Protein AF-0000000084363189 (afdb_homodimer)

Solvent-accessible surface area (backbone atoms only — not comparable to full-atom values): 23551 Å² total; per-residue (Å²): 134,87,67,75,62,70,76,70,76,55,68,51,71,66,58,47,52,49,40,43,49,50,62,70,29,58,80,49,35,77,41,37,69,62,56,48,11,62,57,60,68,48,52,56,70,56,41,52,50,50,52,52,49,34,37,73,73,49,25,36,45,78,43,84,40,79,89,82,25,32,38,38,37,60,31,72,59,23,51,52,49,42,53,50,46,45,22,48,44,44,52,36,54,44,42,55,57,52,50,51,33,51,43,42,34,53,50,49,53,53,38,53,74,69,64,60,68,32,32,27,38,34,28,86,38,72,52,32,53,44,41,50,54,27,27,57,77,67,71,43,61,64,66,30,36,37,29,74,79,48,88,53,60,60,52,96,86,27,42,38,37,34,52,69,76,48,45,70,73,64,62,53,61,31,38,35,60,23,29,54,74,46,41,52,62,51,47,53,52,44,27,74,72,61,34,66,93,28,46,43,75,50,76,92,60,70,55,78,81,70,73,82,70,66,80,124,137,86,68,73,59,68,75,70,78,55,68,51,71,67,58,47,52,48,41,42,47,50,61,71,27,58,79,51,37,75,40,39,67,62,54,48,11,61,59,62,70,47,53,55,70,56,41,52,50,50,51,53,50,34,36,74,74,50,26,36,46,76,40,86,42,80,88,81,25,35,39,38,37,61,30,73,59,22,51,52,49,40,52,52,48,44,22,48,44,44,53,36,53,44,42,54,56,54,50,51,32,52,45,43,34,53,49,49,53,52,39,53,72,70,63,59,68,32,32,27,36,33,26,85,39,72,53,33,54,44,43,49,54,28,28,56,76,67,71,46,60,62,65,29,35,36,28,72,79,48,87,53,60,61,54,96,87,26,42,38,36,35,53,68,76,47,45,70,73,65,62,52,61,32,37,34,61,22,30,55,76,45,40,52,61,50,47,54,53,44,27,73,71,63,34,66,93,29,46,45,75,50,76,91,62,70,56,78,81,71,71,83,70,66,80,124

Structure (mmCIF, N/CA/C/O backbone):
data_AF-0000000084363189-model_v1
#
loop_
_entity.id
_entity.type
_entity.pdbx_description
1 polymer 'MarR family transcriptional regulator'
#
loop_
_atom_site.group_PDB
_atom_site.id
_atom_site.type_symbol
_atom_site.label_atom_id
_atom_site.label_alt_id
_atom_site.label_comp_id
_atom_site.label_asym_id
_atom_site.label_entity_id
_atom_site.label_seq_id
_atom_site.pdbx_PDB_ins_code
_atom_site.Cartn_x
_atom_site.Cartn_y
_atom_site.Cartn_z
_atom_site.occupancy
_atom_site.B_iso_or_equiv
_atom_site.auth_seq_id
_atom_site.auth_comp_id
_atom_site.auth_asym_id
_atom_site.auth_atom_id
_atom_site.pdbx_PDB_model_num
ATOM 1 N N . MET A 1 1 ? 7.344 13.586 18.562 1 26.05 1 MET A N 1
ATOM 2 C CA . MET A 1 1 ? 7.996 14.391 17.547 1 26.05 1 MET A CA 1
ATOM 3 C C . MET A 1 1 ? 8.523 13.508 16.406 1 26.05 1 MET A C 1
ATOM 5 O O . MET A 1 1 ? 9.289 13.969 15.562 1 26.05 1 MET A O 1
ATOM 9 N N . SER A 1 2 ? 8.469 12.156 16.656 1 33.53 2 SER A N 1
ATOM 10 C CA . SER A 1 2 ? 9.016 10.977 16 1 33.53 2 SER A CA 1
ATOM 11 C C . SER A 1 2 ? 8.461 10.805 14.594 1 33.53 2 SER A C 1
ATOM 13 O O . SER A 1 2 ? 8.32 9.68 14.109 1 33.53 2 SER A O 1
ATOM 15 N N . ASN A 1 3 ? 7.926 11.914 14.055 1 36.06 3 ASN A N 1
ATOM 16 C CA . ASN A 1 3 ? 6.875 11.922 13.039 1 36.06 3 ASN A CA 1
ATOM 17 C C . ASN A 1 3 ? 7.359 11.312 11.727 1 36.06 3 ASN A C 1
ATOM 19 O O . ASN A 1 3 ? 6.629 10.562 11.078 1 36.06 3 ASN A O 1
ATOM 23 N N . SER A 1 4 ? 8.352 12.078 11.008 1 41.44 4 SER A N 1
ATOM 24 C CA . SER A 1 4 ? 8.391 12.008 9.555 1 41.44 4 SER A CA 1
ATOM 25 C C . SER A 1 4 ? 8.914 10.656 9.086 1 41.44 4 SER A C 1
ATOM 27 O O . SER A 1 4 ? 9.367 10.523 7.941 1 41.44 4 SER A O 1
ATOM 29 N N . ARG A 1 5 ? 9.398 9.828 9.891 1 39.72 5 ARG A N 1
ATOM 30 C CA . ARG A 1 5 ? 10.328 8.781 9.484 1 39.72 5 ARG A CA 1
ATOM 31 C C . ARG A 1 5 ? 9.727 7.906 8.391 1 39.72 5 ARG A C 1
ATOM 33 O O . ARG A 1 5 ? 10.391 7.008 7.871 1 39.72 5 ARG A O 1
ATOM 40 N N . ASP A 1 6 ? 8.477 7.789 8.461 1 45.88 6 ASP A N 1
ATOM 41 C CA . ASP A 1 6 ? 8.102 6.504 7.879 1 45.88 6 ASP A CA 1
ATOM 42 C C . ASP A 1 6 ? 8.289 6.516 6.363 1 45.88 6 ASP A C 1
ATOM 44 O O . ASP A 1 6 ? 7.379 6.152 5.613 1 45.88 6 ASP A O 1
ATOM 48 N N . ILE A 1 7 ? 9.031 7.281 5.648 1 51.41 7 ILE A N 1
ATOM 49 C CA . ILE A 1 7 ? 8.797 7.016 4.23 1 51.41 7 ILE A CA 1
ATOM 50 C C . ILE A 1 7 ? 9.32 5.625 3.877 1 51.41 7 ILE A C 1
ATOM 52 O O . ILE A 1 7 ? 10.516 5.352 3.992 1 51.41 7 ILE A O 1
ATOM 56 N N . HIS A 1 8 ? 8.656 4.359 3.949 1 50.91 8 HIS A N 1
ATOM 57 C CA . HIS A 1 8 ? 8.875 2.918 4 1 50.91 8 HIS A CA 1
ATOM 58 C C . HIS A 1 8 ? 10.008 2.5 3.064 1 50.91 8 HIS A C 1
ATOM 60 O O . HIS A 1 8 ? 10.211 3.117 2.016 1 50.91 8 HIS A O 1
ATOM 66 N N . GLU A 1 9 ? 10.977 1.896 3.756 1 56.25 9 GLU A N 1
ATOM 67 C CA . GLU A 1 9 ? 12.117 1.269 3.092 1 56.25 9 GLU A CA 1
ATOM 68 C C . GLU A 1 9 ? 11.664 0.348 1.964 1 56.25 9 GLU A C 1
ATOM 70 O O . GLU A 1 9 ? 10.953 -0.634 2.205 1 56.25 9 GLU A O 1
ATOM 75 N N . ASN A 1 10 ? 11.461 0.857 0.814 1 62.84 10 ASN A N 1
ATOM 76 C CA . ASN A 1 10 ? 11.102 0.213 -0.445 1 62.84 10 ASN A CA 1
ATOM 77 C C . ASN A 1 10 ? 12.25 -0.624 -0.996 1 62.84 10 ASN A C 1
ATOM 79 O O . ASN A 1 10 ? 13.406 -0.402 -0.642 1 62.84 10 ASN A O 1
ATOM 83 N N . LEU A 1 11 ? 11.945 -1.831 -1.313 1 73.06 11 LEU A N 1
ATOM 84 C CA . LEU A 1 11 ? 12.93 -2.543 -2.121 1 73.06 11 LEU A CA 1
ATOM 85 C C . LEU A 1 11 ? 13.781 -1.568 -2.93 1 73.06 11 LEU A C 1
ATOM 87 O O . LEU A 1 11 ? 13.242 -0.664 -3.576 1 73.06 11 LEU A O 1
ATOM 91 N N . ASN A 1 12 ? 15.078 -1.654 -2.627 1 76.88 12 ASN A N 1
ATOM 92 C CA . ASN A 1 12 ? 15.922 -0.77 -3.428 1 76.88 12 ASN A CA 1
ATOM 93 C C . ASN A 1 12 ? 15.766 -1.051 -4.922 1 76.88 12 ASN A C 1
ATOM 95 O O . ASN A 1 12 ? 15.188 -2.064 -5.309 1 76.88 12 ASN A O 1
ATOM 99 N N . LEU A 1 13 ? 16.203 -0.211 -5.73 1 75.56 13 LEU A N 1
ATOM 100 C CA . LEU A 1 13 ? 15.992 -0.25 -7.176 1 75.56 13 LEU A CA 1
ATOM 101 C C . LEU A 1 13 ? 16.594 -1.515 -7.777 1 75.56 13 LEU A C 1
ATOM 103 O O . LEU A 1 13 ? 15.977 -2.156 -8.633 1 75.56 13 LEU A O 1
ATOM 107 N N . ALA A 1 14 ? 17.734 -1.863 -7.27 1 79.38 14 ALA A N 1
ATOM 108 C CA . ALA A 1 14 ? 18.438 -3.031 -7.809 1 79.38 14 ALA A CA 1
ATOM 109 C C . ALA A 1 14 ? 17.688 -4.316 -7.473 1 79.38 14 ALA A C 1
ATOM 111 O O . ALA A 1 14 ? 17.547 -5.207 -8.312 1 79.38 14 ALA A O 1
ATOM 112 N N . ASP A 1 15 ? 17.203 -4.418 -6.277 1 87.06 15 ASP A N 1
ATOM 113 C CA . ASP A 1 15 ? 16.469 -5.598 -5.84 1 87.06 15 ASP A CA 1
ATOM 114 C C . ASP A 1 15 ? 15.141 -5.719 -6.582 1 87.06 15 ASP A C 1
ATOM 116 O O . ASP A 1 15 ? 14.719 -6.824 -6.93 1 87.06 15 ASP A O 1
ATOM 120 N N . ARG A 1 16 ? 14.539 -4.59 -6.855 1 87.12 16 ARG A N 1
ATOM 121 C CA . ARG A 1 16 ? 13.281 -4.594 -7.602 1 87.12 16 ARG A CA 1
ATOM 122 C C . ARG A 1 16 ? 13.5 -5.062 -9.039 1 87.12 16 ARG A C 1
ATOM 124 O O . ARG A 1 16 ? 12.719 -5.852 -9.562 1 87.12 16 ARG A O 1
ATOM 131 N N . ALA A 1 17 ? 14.539 -4.586 -9.602 1 85.88 17 ALA A N 1
ATOM 132 C CA . ALA A 1 17 ? 14.867 -4.988 -10.961 1 85.88 17 ALA A CA 1
ATOM 133 C C . ALA A 1 17 ? 15.219 -6.473 -11.031 1 85.88 17 ALA A C 1
ATOM 135 O O . ALA A 1 17 ? 14.836 -7.168 -11.969 1 85.88 17 ALA A O 1
ATOM 136 N N . THR A 1 18 ? 15.922 -6.91 -10.062 1 90 18 THR A N 1
ATOM 137 C CA . THR A 1 18 ? 16.281 -8.32 -9.984 1 90 18 THR A CA 1
ATOM 138 C C . THR A 1 18 ? 15.039 -9.188 -9.859 1 90 18 THR A C 1
ATOM 140 O O . THR A 1 18 ? 14.922 -10.227 -10.516 1 90 18 THR A O 1
ATOM 143 N N . LEU A 1 19 ? 14.164 -8.727 -9.039 1 91.12 19 LEU A N 1
ATOM 144 C CA . LEU A 1 19 ? 12.914 -9.461 -8.875 1 91.12 19 LEU A CA 1
ATOM 145 C C . LEU A 1 19 ? 12.156 -9.547 -10.203 1 91.12 19 LEU A C 1
ATOM 147 O O . LEU A 1 19 ? 11.711 -10.625 -10.594 1 91.12 19 LEU A O 1
ATOM 151 N N . LYS A 1 20 ? 12.078 -8.414 -10.867 1 89.44 20 LYS A N 1
ATOM 152 C CA . LYS A 1 20 ? 11.391 -8.383 -12.148 1 89.44 20 LYS A CA 1
ATOM 153 C C . LYS A 1 20 ? 12.055 -9.328 -13.148 1 89.44 20 LYS A C 1
ATOM 155 O O . LYS A 1 20 ? 11.367 -10.023 -13.906 1 89.44 20 LYS A O 1
ATOM 160 N N . LEU A 1 21 ? 13.297 -9.375 -13.117 1 90.44 21 LEU A N 1
ATOM 161 C CA . LEU A 1 21 ? 14.062 -10.242 -14.008 1 90.44 21 LEU A CA 1
ATOM 162 C C . LEU A 1 21 ? 13.758 -11.711 -13.711 1 90.44 21 LEU A C 1
ATOM 164 O O . LEU A 1 21 ? 13.445 -12.484 -14.625 1 90.44 21 LEU A O 1
ATOM 168 N N . LEU A 1 22 ? 13.836 -12.062 -12.477 1 92.25 22 LEU A N 1
ATOM 169 C CA . LEU A 1 22 ? 13.633 -13.453 -12.078 1 92.25 22 LEU A CA 1
ATOM 170 C C . LEU A 1 22 ? 12.203 -13.898 -12.367 1 92.25 22 LEU A C 1
ATOM 172 O O . LEU A 1 22 ? 11.977 -15.039 -12.781 1 92.25 22 LEU A O 1
ATOM 176 N N . VAL A 1 23 ? 11.305 -13.008 -12.203 1 89.19 23 VAL A N 1
ATOM 177 C CA . VAL A 1 23 ? 9.898 -13.305 -12.477 1 89.19 23 VAL A CA 1
ATOM 178 C C . VAL A 1 23 ? 9.703 -13.5 -13.984 1 89.19 23 VAL A C 1
ATOM 180 O O . VAL A 1 23 ? 9.016 -14.438 -14.406 1 89.19 23 VAL A O 1
ATOM 183 N N . ALA A 1 24 ? 10.297 -12.648 -14.727 1 86.75 24 ALA A N 1
ATOM 184 C CA . ALA A 1 24 ? 10.148 -12.703 -16.188 1 86.75 24 ALA A CA 1
ATOM 185 C C . ALA A 1 24 ? 10.734 -13.992 -16.75 1 86.75 24 ALA A C 1
ATOM 187 O O . ALA A 1 24 ? 10.25 -14.523 -17.75 1 86.75 24 ALA A O 1
ATOM 188 N N . LEU A 1 25 ? 11.711 -14.562 -16.031 1 88.19 25 LEU A N 1
ATOM 189 C CA . LEU A 1 25 ? 12.469 -15.672 -16.609 1 88.19 25 LEU A CA 1
ATOM 190 C C . LEU A 1 25 ? 12.094 -16.984 -15.938 1 88.19 25 LEU A C 1
ATOM 192 O O . LEU A 1 25 ? 12.68 -18.031 -16.219 1 88.19 25 LEU A O 1
ATOM 196 N N . GLU A 1 26 ? 11.188 -17 -14.977 1 80.06 26 GLU A N 1
ATOM 197 C CA . GLU A 1 26 ? 10.883 -18.156 -14.148 1 80.06 26 GLU A CA 1
ATOM 198 C C . GLU A 1 26 ? 10.438 -19.344 -15.008 1 80.06 26 GLU A C 1
ATOM 200 O O . GLU A 1 26 ? 10.719 -20.5 -14.672 1 80.06 26 GLU A O 1
ATOM 205 N N . ASN A 1 27 ? 9.711 -19.172 -16.031 1 72.81 27 ASN A N 1
ATOM 206 C CA . ASN A 1 27 ? 9.242 -20.297 -16.828 1 72.81 27 ASN A CA 1
ATOM 207 C C . ASN A 1 27 ? 10.148 -20.562 -18.016 1 72.81 27 ASN A C 1
ATOM 209 O O . ASN A 1 27 ? 9.719 -21.156 -19.016 1 72.81 27 ASN A O 1
ATOM 213 N N . GLY A 1 28 ? 11.305 -20.312 -17.797 1 68 28 GLY A N 1
ATOM 214 C CA . GLY A 1 28 ? 12.211 -20.578 -18.906 1 68 28 GLY A CA 1
ATOM 215 C C . GLY A 1 28 ? 11.828 -19.844 -20.172 1 68 28 GLY A C 1
ATOM 216 O O . GLY A 1 28 ? 10.648 -19.766 -20.516 1 68 28 GLY A O 1
ATOM 217 N N . GLN A 1 29 ? 12.398 -18.781 -20.375 1 71.06 29 GLN A N 1
ATOM 218 C CA . GLN A 1 29 ? 12.023 -18.047 -21.578 1 71.06 29 GLN A CA 1
ATOM 219 C C . GLN A 1 29 ? 13.227 -17.828 -22.5 1 71.06 29 GLN A C 1
ATOM 221 O O . GLN A 1 29 ? 14.352 -17.656 -22.016 1 71.06 29 GLN A O 1
ATOM 226 N N . GLN A 1 30 ? 12.875 -18.266 -23.656 1 71.88 30 GLN A N 1
ATOM 227 C CA . GLN A 1 30 ? 13.828 -17.828 -24.688 1 71.88 30 GLN A CA 1
ATOM 228 C C . GLN A 1 30 ? 13.523 -16.406 -25.156 1 71.88 30 GLN A C 1
ATOM 230 O O . GLN A 1 30 ? 12.367 -16.078 -25.422 1 71.88 30 GLN A O 1
ATOM 235 N N . ALA A 1 31 ? 14.406 -15.656 -24.922 1 74.62 31 ALA A N 1
ATOM 236 C CA . ALA A 1 31 ? 14.148 -14.281 -25.344 1 74.62 31 ALA A CA 1
ATOM 237 C C . ALA A 1 31 ? 15.445 -13.594 -25.781 1 74.62 31 ALA A C 1
ATOM 239 O O . ALA A 1 31 ? 16.531 -14 -25.359 1 74.62 31 ALA A O 1
ATOM 240 N N . SER A 1 32 ? 15.281 -12.734 -26.781 1 78.88 32 SER A N 1
ATOM 241 C CA . SER A 1 32 ? 16.375 -11.805 -27.016 1 78.88 32 SER A CA 1
ATOM 242 C C . SER A 1 32 ? 16.562 -10.859 -25.828 1 78.88 32 SER A C 1
ATOM 244 O O . SER A 1 32 ? 15.625 -10.648 -25.047 1 78.88 32 SER A O 1
ATOM 246 N N . GLN A 1 33 ? 17.781 -10.422 -25.594 1 80.38 33 GLN A N 1
ATOM 247 C CA . GLN A 1 33 ? 18.031 -9.477 -24.5 1 80.38 33 GLN A CA 1
ATOM 248 C C . GLN A 1 33 ? 17.188 -8.219 -24.672 1 80.38 33 GLN A C 1
ATOM 250 O O . GLN A 1 33 ? 16.75 -7.625 -23.688 1 80.38 33 GLN A O 1
ATOM 255 N N . ARG A 1 34 ? 16.875 -7.891 -25.922 1 81.88 34 ARG A N 1
ATOM 256 C CA . ARG A 1 34 ? 16.031 -6.734 -26.172 1 81.88 34 ARG A CA 1
ATOM 257 C C . ARG A 1 34 ? 14.594 -7.012 -25.75 1 81.88 34 ARG A C 1
ATOM 259 O O . ARG A 1 34 ? 13.938 -6.152 -25.141 1 81.88 34 ARG A O 1
ATOM 266 N N . GLY A 1 35 ? 14.164 -8.164 -26.047 1 82.94 35 GLY A N 1
ATOM 267 C CA . GLY A 1 35 ? 12.844 -8.57 -25.609 1 82.94 35 GLY A CA 1
ATOM 268 C C . GLY A 1 35 ? 12.703 -8.625 -24.109 1 82.94 35 GLY A C 1
ATOM 269 O O . GLY A 1 35 ? 11.68 -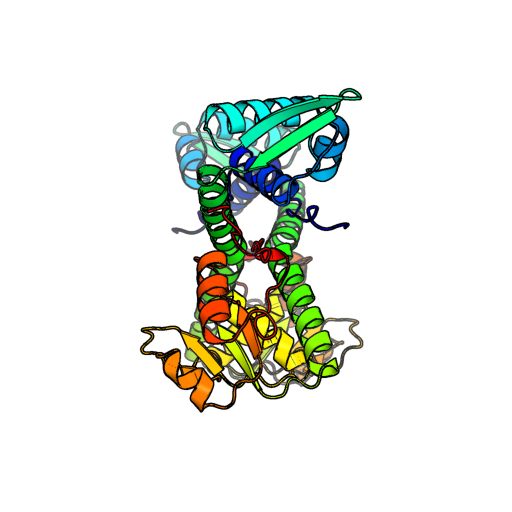8.219 -23.547 1 82.94 35 GLY A O 1
ATOM 270 N N . LEU A 1 36 ? 13.734 -9.094 -23.484 1 84.94 36 LEU A N 1
ATOM 271 C CA . LEU A 1 36 ? 13.742 -9.172 -22.031 1 84.94 36 LEU A CA 1
ATOM 272 C C . LEU A 1 36 ? 13.719 -7.773 -21.406 1 84.94 36 LEU A C 1
ATOM 274 O O . LEU A 1 36 ? 12.984 -7.527 -20.453 1 84.94 36 LEU A O 1
ATOM 278 N N . ALA A 1 37 ? 14.445 -6.887 -22.016 1 86.44 37 ALA A N 1
ATOM 279 C CA . ALA A 1 37 ? 14.477 -5.504 -21.547 1 86.44 37 ALA A CA 1
ATOM 280 C C . ALA A 1 37 ? 13.094 -4.867 -21.641 1 86.44 37 ALA A C 1
ATOM 282 O O . ALA A 1 37 ? 12.656 -4.188 -20.703 1 86.44 37 ALA A O 1
ATOM 283 N N . ALA A 1 38 ? 12.422 -5.137 -22.672 1 83.31 38 ALA A N 1
ATOM 284 C CA . ALA A 1 38 ? 11.07 -4.613 -22.875 1 83.31 38 ALA A CA 1
ATOM 285 C C . ALA A 1 38 ? 10.094 -5.184 -21.859 1 83.31 38 ALA A C 1
ATOM 287 O O . ALA A 1 38 ? 9.266 -4.457 -21.297 1 83.31 38 ALA A O 1
ATOM 288 N N . SER A 1 39 ? 10.281 -6.395 -21.531 1 80.19 39 SER A N 1
ATOM 289 C CA . SER A 1 39 ? 9.367 -7.066 -20.609 1 80.19 39 SER A CA 1
ATOM 290 C C . SER A 1 39 ? 9.562 -6.566 -19.172 1 80.19 39 SER A C 1
ATOM 292 O O . SER A 1 39 ? 8.602 -6.449 -18.422 1 80.19 39 SER A O 1
ATOM 294 N N . ILE A 1 40 ? 10.75 -6.293 -18.859 1 81.88 40 ILE A N 1
ATOM 295 C CA . ILE A 1 40 ? 11.047 -5.883 -17.484 1 81.88 40 ILE A CA 1
ATOM 296 C C . ILE A 1 40 ? 10.898 -4.367 -17.359 1 81.88 40 ILE A C 1
ATOM 298 O O . ILE A 1 40 ? 10.758 -3.846 -16.25 1 81.88 40 ILE A O 1
ATOM 302 N N . GLY A 1 41 ? 10.961 -3.67 -18.516 1 80.19 41 GLY A N 1
ATOM 303 C CA . GLY A 1 41 ? 10.75 -2.23 -18.531 1 80.19 41 GLY A CA 1
ATOM 304 C C . GLY A 1 41 ? 11.992 -1.442 -18.156 1 80.19 41 GLY A C 1
ATOM 305 O O . GLY A 1 41 ? 11.914 -0.45 -17.438 1 80.19 41 GLY A O 1
ATOM 306 N N . VAL A 1 42 ? 13.117 -1.986 -18.531 1 81.75 42 VAL A N 1
ATOM 307 C CA . VAL A 1 42 ? 14.367 -1.275 -18.297 1 81.75 42 VAL A CA 1
ATOM 308 C C . VAL A 1 42 ? 15.188 -1.242 -19.594 1 81.75 42 VAL A C 1
ATOM 310 O O . VAL A 1 42 ? 14.859 -1.935 -20.562 1 81.75 42 VAL A O 1
ATOM 313 N N . ALA A 1 43 ? 16.203 -0.385 -19.594 1 86.69 43 ALA A N 1
ATOM 314 C CA . ALA A 1 43 ? 17.078 -0.26 -20.75 1 86.69 43 ALA A CA 1
ATOM 315 C C . ALA A 1 43 ? 17.875 -1.545 -20.984 1 86.69 43 ALA A C 1
ATOM 317 O O . ALA A 1 43 ? 18.078 -2.332 -20.047 1 86.69 43 ALA A O 1
ATOM 318 N N . LEU A 1 44 ? 18.297 -1.679 -22.266 1 88.81 44 LEU A N 1
ATOM 319 C CA . LEU A 1 44 ? 19.078 -2.855 -22.656 1 88.81 44 LEU A CA 1
ATOM 320 C C . LEU A 1 44 ? 20.359 -2.951 -21.828 1 88.81 44 LEU A C 1
ATOM 322 O O . LEU A 1 44 ? 20.734 -4.035 -21.375 1 88.81 44 LEU A O 1
ATOM 326 N N . GLY A 1 45 ? 21.016 -1.841 -21.656 1 91.19 45 GLY A N 1
ATOM 327 C CA . GLY A 1 45 ? 22.234 -1.836 -20.859 1 91.19 45 GLY A CA 1
ATOM 328 C C . GLY A 1 45 ? 22.016 -2.324 -19.438 1 91.19 45 GLY A C 1
ATOM 329 O O . GLY A 1 45 ? 22.828 -3.098 -18.922 1 91.19 45 GLY A O 1
ATOM 330 N N . MET A 1 46 ? 21 -1.896 -18.844 1 89.25 46 MET A N 1
ATOM 331 C CA . MET A 1 46 ? 20.656 -2.303 -17.469 1 89.25 46 MET A CA 1
ATOM 332 C C . MET A 1 46 ? 20.297 -3.781 -17.422 1 89.25 46 MET A C 1
ATOM 334 O O . MET A 1 46 ? 20.688 -4.492 -16.5 1 89.25 46 MET A O 1
ATOM 338 N N . THR A 1 47 ? 19.562 -4.164 -18.391 1 89.31 47 THR A N 1
ATOM 339 C CA . THR A 1 47 ? 19.188 -5.574 -18.453 1 89.31 47 THR A CA 1
ATOM 340 C C . THR A 1 47 ? 20.422 -6.461 -18.531 1 89.31 47 THR A C 1
ATOM 342 O O . THR A 1 47 ? 20.531 -7.457 -17.812 1 89.31 47 THR A O 1
ATOM 345 N N . ASN A 1 48 ? 21.359 -6.062 -19.344 1 90.56 48 ASN A N 1
ATOM 346 C CA . ASN A 1 48 ? 22.594 -6.828 -19.453 1 90.56 48 ASN A CA 1
ATOM 347 C C . ASN A 1 48 ? 23.344 -6.883 -18.141 1 90.56 48 ASN A C 1
ATOM 349 O O . ASN A 1 48 ? 23.875 -7.93 -17.75 1 90.56 48 ASN A O 1
ATOM 353 N N . TYR A 1 49 ? 23.344 -5.82 -17.578 1 92.69 49 TYR A N 1
ATOM 354 C CA . TYR A 1 49 ? 24 -5.746 -16.281 1 92.69 49 TYR A CA 1
ATOM 355 C C . TYR A 1 49 ? 23.344 -6.691 -15.289 1 92.69 49 TYR A C 1
ATOM 357 O O . TYR A 1 49 ? 24.031 -7.445 -14.594 1 92.69 49 TYR A O 1
ATOM 365 N N . LEU A 1 50 ? 22.047 -6.664 -15.195 1 92.69 50 LEU A N 1
ATOM 366 C CA . LEU A 1 50 ? 21.297 -7.48 -14.25 1 92.69 50 LEU A CA 1
ATOM 367 C C . LEU A 1 50 ? 21.484 -8.961 -14.539 1 92.69 50 LEU A C 1
ATOM 369 O O . LEU A 1 50 ? 21.625 -9.766 -13.617 1 92.69 50 LEU A O 1
ATOM 373 N N . VAL A 1 51 ? 21.484 -9.297 -15.789 1 92.31 51 VAL A N 1
ATOM 374 C CA . VAL A 1 51 ? 21.672 -10.688 -16.188 1 92.31 51 VAL A CA 1
ATOM 375 C C . VAL A 1 51 ? 23.047 -11.172 -15.758 1 92.31 51 VAL A C 1
ATOM 377 O O . VAL A 1 51 ? 23.188 -12.234 -15.148 1 92.31 51 VAL A O 1
ATOM 380 N N . LYS A 1 52 ? 24.016 -10.391 -16.062 1 94.06 52 LYS A N 1
ATOM 381 C CA . LYS A 1 52 ? 25.391 -10.742 -15.703 1 94.06 52 LYS A CA 1
ATOM 382 C C . LYS A 1 52 ? 25.531 -10.891 -14.188 1 94.06 52 LYS A C 1
ATOM 384 O O . LYS A 1 52 ? 26.172 -11.836 -13.711 1 94.06 52 LYS A O 1
ATOM 389 N N . ARG A 1 53 ? 25 -10.016 -13.469 1 95.38 53 ARG A N 1
ATOM 390 C CA . ARG A 1 53 ? 25.031 -10.055 -12.008 1 95.38 53 ARG A CA 1
ATOM 391 C C . ARG A 1 53 ? 24.328 -11.297 -11.484 1 95.38 53 ARG A C 1
ATOM 393 O O . ARG A 1 53 ? 24.828 -11.961 -10.57 1 95.38 53 ARG A O 1
ATOM 400 N N . ALA A 1 54 ? 23.156 -11.609 -12.023 1 95.31 54 ALA A N 1
ATOM 401 C CA . ALA A 1 54 ? 22.391 -12.773 -11.602 1 95.31 54 ALA A CA 1
ATOM 402 C C . ALA A 1 54 ? 23.141 -14.07 -11.883 1 95.31 54 ALA A C 1
ATOM 404 O O . ALA A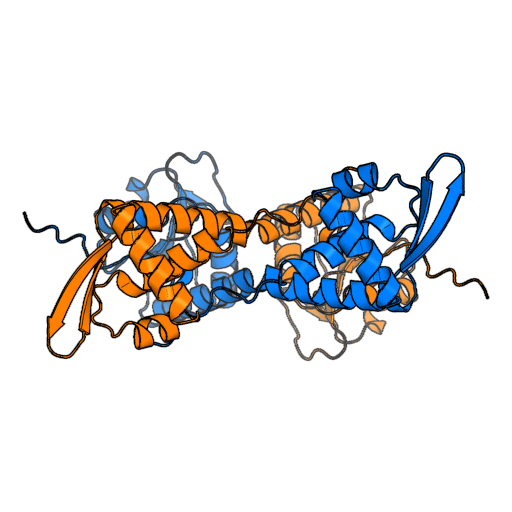 1 54 ? 23.094 -15.008 -11.078 1 95.31 54 ALA A O 1
ATOM 405 N N . VAL A 1 55 ? 23.875 -14.086 -12.977 1 95.44 55 VAL A N 1
ATOM 406 C CA . VAL A 1 55 ? 24.672 -15.258 -13.328 1 95.44 55 VAL A CA 1
ATOM 407 C C . VAL A 1 55 ? 25.844 -15.383 -12.359 1 95.44 55 VAL A C 1
ATOM 409 O O . VAL A 1 55 ? 26.109 -16.469 -11.836 1 95.44 55 VAL A O 1
ATOM 412 N N . ARG A 1 56 ? 26.453 -14.297 -12.133 1 96.44 56 ARG A N 1
ATOM 413 C CA . ARG A 1 56 ? 27.609 -14.281 -11.234 1 96.44 56 ARG A CA 1
ATOM 414 C C . ARG A 1 56 ? 27.203 -14.727 -9.828 1 96.44 56 ARG A C 1
ATOM 416 O O . ARG A 1 56 ? 27.953 -15.438 -9.164 1 96.44 56 ARG A O 1
ATOM 423 N N . LYS A 1 57 ? 26.016 -14.367 -9.375 1 96.38 57 LYS A N 1
ATOM 424 C CA . LYS A 1 57 ? 25.516 -14.703 -8.047 1 96.38 57 LYS A CA 1
ATOM 425 C C . LYS A 1 57 ? 24.953 -16.125 -8.008 1 96.38 57 LYS A C 1
ATOM 427 O O . LYS A 1 57 ? 24.547 -16.609 -6.953 1 96.38 57 LYS A O 1
ATOM 432 N N . GLY A 1 58 ? 24.875 -16.75 -9.195 1 96.62 58 GLY A N 1
ATOM 433 C CA . GLY A 1 58 ? 24.406 -18.125 -9.297 1 96.62 58 GLY A CA 1
ATOM 434 C C . GLY A 1 58 ? 22.891 -18.234 -9.336 1 96.62 58 GLY A C 1
ATOM 435 O O . GLY A 1 58 ? 22.328 -19.297 -9.062 1 96.62 58 GLY A O 1
ATOM 436 N N . LEU A 1 59 ? 22.188 -17.125 -9.656 1 96.25 59 LEU A N 1
ATOM 437 C CA . LEU A 1 59 ? 20.734 -17.109 -9.672 1 96.25 59 LEU A CA 1
ATOM 438 C C . LEU A 1 59 ? 20.188 -17.562 -11.023 1 96.25 59 LEU A C 1
ATOM 440 O O . LEU A 1 59 ? 19.062 -18.047 -11.109 1 96.25 59 LEU A O 1
ATOM 444 N N . LEU A 1 60 ? 21.016 -17.391 -12.078 1 94.75 60 LEU A N 1
ATOM 445 C CA . LEU A 1 60 ? 20.609 -17.656 -13.453 1 94.75 60 LEU A CA 1
ATOM 446 C C . LEU A 1 60 ? 21.688 -18.453 -14.195 1 94.75 60 LEU A C 1
ATOM 448 O O . LEU A 1 60 ? 22.875 -18.266 -13.961 1 94.75 60 LEU A O 1
ATOM 452 N N . LYS A 1 61 ? 21.219 -19.328 -15.008 1 93.62 61 LYS A N 1
ATOM 453 C CA . LYS A 1 61 ? 22.047 -19.938 -16.031 1 93.62 61 LYS A CA 1
ATOM 454 C C . LYS A 1 61 ? 21.594 -19.516 -17.438 1 93.62 61 LYS A C 1
ATOM 456 O O . LYS A 1 61 ? 20.406 -19.469 -17.703 1 93.62 61 LYS A O 1
ATOM 461 N 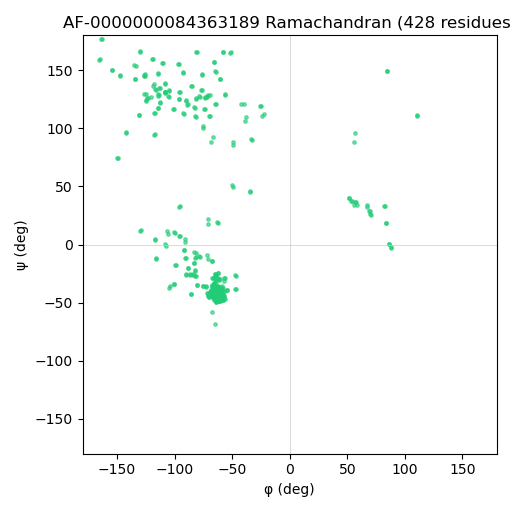N . VAL A 1 62 ? 22.578 -19.172 -18.219 1 90.88 62 VAL A N 1
ATOM 462 C CA . VAL A 1 62 ? 22.281 -18.688 -19.562 1 90.88 62 VAL A CA 1
ATOM 463 C C . VAL A 1 62 ? 23 -19.547 -20.594 1 90.88 62 VAL A C 1
ATOM 465 O O . VAL A 1 62 ? 24.203 -19.812 -20.469 1 90.88 62 VAL A O 1
ATOM 468 N N . ASP A 1 63 ? 22.203 -20 -21.469 1 88.69 63 ASP A N 1
ATOM 469 C CA . ASP A 1 63 ? 22.797 -20.75 -22.578 1 88.69 63 ASP A CA 1
ATOM 470 C C . ASP A 1 63 ? 22.547 -20.031 -23.906 1 88.69 63 ASP A C 1
ATOM 472 O O . ASP A 1 63 ? 21.453 -19.516 -24.156 1 88.69 63 ASP A O 1
ATOM 476 N N . LYS A 1 64 ? 23.594 -19.953 -24.641 1 84.31 64 LYS A N 1
ATOM 477 C CA . LYS A 1 64 ? 23.438 -19.391 -25.984 1 84.31 64 LYS A CA 1
ATOM 478 C C . LYS A 1 64 ? 22.734 -20.375 -26.922 1 84.31 64 LYS A C 1
ATOM 480 O O . LYS A 1 64 ? 23.078 -21.562 -26.938 1 84.31 64 LYS A O 1
ATOM 485 N N . ILE A 1 65 ? 21.672 -19.953 -27.547 1 81.44 65 ILE A N 1
ATOM 486 C CA . ILE A 1 65 ? 20.953 -20.781 -28.5 1 81.44 65 ILE A CA 1
ATOM 487 C C . ILE A 1 65 ? 20.953 -20.125 -29.875 1 81.44 65 ILE A C 1
ATOM 489 O O . ILE A 1 65 ? 21.266 -18.938 -30 1 81.44 65 ILE A O 1
ATOM 493 N N . PRO A 1 66 ? 20.719 -20.922 -30.906 1 77.62 66 PRO A N 1
ATOM 494 C CA . PRO A 1 66 ? 20.797 -20.344 -32.25 1 77.62 66 PRO A CA 1
ATOM 495 C C . PRO A 1 66 ? 19.969 -19.078 -32.406 1 77.62 66 PRO A C 1
ATOM 497 O O . PRO A 1 66 ? 19.094 -18.812 -31.578 1 77.62 66 PRO A O 1
ATOM 500 N N . ALA A 1 67 ? 20.188 -18.344 -33.438 1 72.75 67 ALA A N 1
ATOM 501 C CA . ALA A 1 67 ? 19.469 -17.125 -33.844 1 72.75 67 ALA A CA 1
ATOM 502 C C . ALA A 1 67 ? 19.719 -15.992 -32.844 1 72.75 67 ALA A C 1
ATOM 504 O O . ALA A 1 67 ? 18.828 -15.164 -32.625 1 72.75 67 ALA A O 1
ATOM 505 N N . LYS A 1 68 ? 20.812 -15.984 -32.312 1 71.25 68 LYS A N 1
ATOM 506 C CA . LYS A 1 68 ? 21.266 -14.938 -31.406 1 71.25 68 LYS A CA 1
ATOM 507 C C . LYS A 1 68 ? 20.312 -14.82 -30.203 1 71.25 68 LYS A C 1
ATOM 509 O O . LYS A 1 68 ? 19.922 -13.719 -29.828 1 71.25 68 LYS A O 1
ATOM 514 N N . ARG A 1 69 ? 19.828 -16.031 -29.875 1 80.19 69 ARG A N 1
ATOM 515 C CA . ARG A 1 69 ? 18.938 -16.047 -28.703 1 80.19 69 ARG A CA 1
ATOM 516 C C . ARG A 1 69 ? 19.594 -16.766 -27.531 1 80.19 69 ARG A C 1
ATOM 518 O O . ARG A 1 69 ? 20.656 -17.375 -27.688 1 80.19 69 ARG A O 1
ATOM 525 N N . TYR A 1 70 ? 19.047 -16.328 -26.406 1 84.69 70 TYR A N 1
ATOM 526 C CA . TYR A 1 70 ? 19.531 -16.922 -25.156 1 84.69 70 TYR A CA 1
ATOM 527 C C . TYR A 1 70 ? 18.422 -17.641 -24.422 1 84.69 70 TYR A C 1
ATOM 529 O O . TYR A 1 70 ? 17.266 -17.219 -24.453 1 84.69 70 TYR A O 1
ATOM 537 N N . ALA A 1 71 ? 18.828 -18.797 -23.922 1 87.38 71 ALA A N 1
ATOM 538 C CA . ALA A 1 71 ? 17.938 -19.5 -23 1 87.38 71 ALA A CA 1
ATOM 539 C C . ALA A 1 71 ? 18.312 -19.188 -21.547 1 87.38 71 ALA A C 1
ATOM 541 O O . ALA A 1 71 ? 19.484 -19.281 -21.172 1 87.38 71 ALA A O 1
ATOM 542 N N . TYR A 1 72 ? 17.344 -18.734 -20.844 1 90.44 72 TYR A N 1
ATOM 543 C CA . TYR A 1 72 ? 17.562 -18.375 -19.453 1 90.44 72 TYR A CA 1
ATOM 544 C C . TYR A 1 72 ? 16.891 -19.375 -18.516 1 90.44 72 TYR A C 1
ATOM 546 O O . TYR A 1 72 ? 15.734 -19.75 -18.719 1 90.44 72 TYR A O 1
ATOM 554 N N . TYR A 1 73 ? 17.703 -19.812 -17.547 1 89.56 73 TYR A N 1
ATOM 555 C CA . TYR A 1 73 ? 17.172 -20.75 -16.547 1 89.56 73 TYR A CA 1
ATOM 556 C C . TYR A 1 73 ? 17.391 -20.219 -15.133 1 89.56 73 TYR A C 1
ATOM 558 O O . TYR A 1 73 ? 18.531 -19.906 -14.75 1 89.56 73 TYR A O 1
ATOM 566 N N . VAL A 1 74 ? 16.297 -20.109 -14.414 1 92.38 74 VAL A N 1
ATOM 567 C CA . VAL A 1 74 ? 16.438 -19.719 -13.016 1 92.38 74 VAL A CA 1
ATOM 568 C C . VAL A 1 74 ? 16.875 -20.922 -12.188 1 92.38 74 VAL A C 1
ATOM 570 O O . VAL A 1 74 ? 16.25 -21.984 -12.25 1 92.38 74 VAL A O 1
ATOM 573 N N . THR A 1 75 ? 17.953 -20.828 -11.391 1 94.06 75 THR A N 1
ATOM 574 C CA . THR A 1 75 ? 18.5 -21.906 -10.578 1 94.06 75 THR A CA 1
ATOM 575 C C . THR A 1 75 ? 17.703 -22.062 -9.289 1 94.06 75 THR A C 1
ATOM 577 O O . THR A 1 75 ? 16.891 -21.203 -8.945 1 94.06 75 THR A O 1
ATOM 580 N N . PRO A 1 76 ? 17.906 -23.172 -8.625 1 93.12 76 PRO A N 1
ATOM 581 C CA . PRO A 1 76 ? 17.281 -23.281 -7.305 1 93.12 76 PRO A CA 1
ATOM 582 C C . PRO A 1 76 ? 17.641 -22.125 -6.379 1 93.12 76 PRO A C 1
ATOM 584 O O . PRO A 1 76 ? 16.781 -21.625 -5.648 1 93.12 76 PRO A O 1
ATOM 587 N N . LYS A 1 77 ? 18.828 -21.734 -6.453 1 95.38 77 LYS A N 1
ATOM 588 C CA . LYS A 1 77 ? 19.234 -20.547 -5.695 1 95.38 77 LYS A CA 1
ATOM 589 C C . LYS A 1 77 ? 18.453 -19.312 -6.156 1 95.38 77 LYS A C 1
ATOM 591 O O . LYS A 1 77 ? 18.078 -18.469 -5.34 1 95.38 77 LYS A O 1
ATOM 596 N N . GLY A 1 78 ? 18.203 -19.219 -7.414 1 94.38 78 GLY A N 1
ATOM 597 C CA . GLY A 1 78 ? 17.438 -18.125 -7.98 1 94.38 78 GLY A CA 1
ATOM 598 C C . GLY A 1 78 ? 15.992 -18.109 -7.516 1 94.38 78 GLY A C 1
ATOM 599 O O . GLY A 1 78 ? 15.445 -17.031 -7.227 1 94.38 78 GLY A O 1
ATOM 600 N N . PHE A 1 79 ? 15.477 -19.312 -7.383 1 91.75 79 PHE A N 1
ATOM 601 C CA . PHE A 1 79 ? 14.109 -19.422 -6.883 1 91.75 79 PHE A CA 1
ATOM 602 C C . PHE A 1 79 ? 14.031 -18.984 -5.426 1 91.75 79 PHE A C 1
ATOM 604 O O . PHE A 1 79 ? 13.086 -18.297 -5.031 1 91.75 79 PHE A O 1
ATOM 611 N N . GLY A 1 80 ? 14.984 -19.422 -4.738 1 93.69 80 GLY A N 1
ATOM 612 C CA . GLY A 1 80 ? 15.047 -18.953 -3.361 1 93.69 80 GLY A CA 1
ATOM 613 C C . GLY A 1 80 ? 15.133 -17.453 -3.236 1 93.69 80 GLY A C 1
ATOM 614 O O . GLY A 1 80 ? 14.43 -16.844 -2.42 1 93.69 80 GLY A O 1
ATOM 615 N N . GLU A 1 81 ? 15.969 -16.906 -4.07 1 94.62 81 GLU A N 1
ATOM 616 C CA . GLU A 1 81 ? 16.141 -15.461 -4.051 1 94.62 81 GLU A CA 1
ATOM 617 C C . GLU A 1 81 ? 14.867 -14.75 -4.5 1 94.62 81 GLU A C 1
ATOM 619 O O . GLU A 1 81 ? 14.484 -13.719 -3.932 1 94.62 81 GLU A O 1
ATOM 624 N N . LYS A 1 82 ? 14.266 -15.266 -5.457 1 93.5 82 LYS A N 1
ATOM 625 C CA . LYS A 1 82 ? 12.992 -14.703 -5.895 1 93.5 82 LYS A CA 1
ATOM 626 C C . LYS A 1 82 ? 11.984 -14.68 -4.75 1 93.5 82 LYS A C 1
ATOM 628 O O . LYS A 1 82 ? 11.328 -13.656 -4.516 1 93.5 82 LYS A O 1
ATOM 633 N N . SER A 1 83 ? 11.898 -15.781 -4.07 1 93 83 SER A N 1
ATOM 634 C CA . SER A 1 83 ? 10.953 -15.883 -2.963 1 93 83 SER A CA 1
ATOM 635 C C . SER A 1 83 ? 11.258 -14.852 -1.881 1 93 83 SER A C 1
ATOM 637 O O . SER A 1 83 ? 10.344 -14.227 -1.34 1 93 83 SER A O 1
ATOM 639 N N . ARG A 1 84 ? 12.461 -14.758 -1.63 1 94.12 84 ARG A N 1
ATOM 640 C CA . ARG A 1 84 ? 12.883 -13.781 -0.63 1 94.12 84 ARG A CA 1
ATOM 641 C C . ARG A 1 84 ? 12.531 -12.359 -1.062 1 94.12 84 ARG A C 1
ATOM 643 O O . ARG A 1 84 ? 11.984 -11.586 -0.276 1 94.12 84 ARG A O 1
ATOM 650 N N . LEU A 1 85 ? 12.828 -12.023 -2.279 1 93.56 85 LEU A N 1
ATOM 651 C CA . LEU A 1 85 ? 12.562 -10.688 -2.805 1 93.56 85 LEU A CA 1
ATOM 652 C C . LEU A 1 85 ? 11.062 -10.422 -2.877 1 93.56 85 LEU A C 1
ATOM 654 O O . LEU A 1 85 ? 10.617 -9.289 -2.652 1 93.56 85 LEU A O 1
ATOM 658 N N . VAL A 1 86 ? 10.312 -11.414 -3.139 1 92.88 86 VAL A N 1
ATOM 659 C CA . VAL A 1 86 ? 8.859 -11.266 -3.168 1 92.88 86 VAL A CA 1
ATOM 660 C C . VAL A 1 86 ? 8.352 -10.953 -1.765 1 92.88 86 VAL A C 1
ATOM 662 O O . VAL A 1 86 ? 7.531 -10.039 -1.587 1 92.88 86 VAL A O 1
ATOM 665 N N . ALA A 1 87 ? 8.82 -11.672 -0.843 1 92.69 87 ALA A N 1
ATOM 666 C CA . ALA A 1 87 ? 8.422 -11.414 0.541 1 92.69 87 ALA A CA 1
ATOM 667 C C . ALA A 1 87 ? 8.742 -9.977 0.948 1 92.69 87 ALA A C 1
ATOM 669 O O . ALA A 1 87 ? 7.918 -9.312 1.582 1 92.69 87 ALA A O 1
ATOM 670 N N . GLN A 1 88 ? 9.891 -9.594 0.579 1 92.19 88 GLN A N 1
ATOM 671 C CA . GLN A 1 88 ? 10.297 -8.227 0.898 1 92.19 88 GLN A CA 1
ATOM 672 C C . GLN A 1 88 ? 9.43 -7.207 0.166 1 92.19 88 GLN A C 1
ATOM 674 O O . GLN A 1 88 ? 9.047 -6.188 0.741 1 92.19 88 GLN A O 1
ATOM 679 N N . TYR A 1 89 ? 9.172 -7.488 -1.06 1 90.62 89 TYR A N 1
ATOM 680 C CA . TYR A 1 89 ? 8.297 -6.641 -1.858 1 90.62 89 TYR A CA 1
ATOM 681 C C . TYR A 1 89 ? 6.918 -6.52 -1.217 1 90.62 89 TYR A C 1
ATOM 683 O O . TYR A 1 89 ? 6.395 -5.414 -1.055 1 90.62 89 TYR A O 1
ATOM 691 N N . LEU A 1 90 ? 6.379 -7.629 -0.841 1 93.06 90 LEU A N 1
ATOM 692 C CA . LEU A 1 90 ? 5.055 -7.637 -0.231 1 93.06 90 LEU A CA 1
ATOM 693 C C . LEU A 1 90 ? 5.066 -6.895 1.103 1 93.06 90 LEU A C 1
ATOM 695 O O . LEU A 1 90 ? 4.164 -6.102 1.386 1 93.06 90 LEU A O 1
ATOM 699 N N . SER A 1 91 ? 6.074 -7.133 1.872 1 91.94 91 SER A N 1
ATOM 700 C CA . SER A 1 91 ? 6.188 -6.465 3.166 1 91.94 91 SER A CA 1
ATOM 701 C C . SER A 1 91 ? 6.23 -4.949 3.004 1 91.94 91 SER A C 1
ATOM 703 O O . SER A 1 91 ? 5.547 -4.223 3.729 1 91.94 91 SER A O 1
ATOM 705 N N . SER A 1 92 ? 6.961 -4.516 2.018 1 88.31 92 SER A N 1
ATOM 706 C CA . SER A 1 92 ? 7.094 -3.084 1.76 1 88.31 92 SER A CA 1
ATOM 707 C C . SER A 1 92 ? 5.801 -2.496 1.208 1 88.31 92 SER A C 1
ATOM 709 O O . SER A 1 92 ? 5.363 -1.428 1.641 1 88.31 92 SER A O 1
ATOM 711 N N . SER A 1 93 ? 5.246 -3.232 0.306 1 89.06 93 SER A N 1
ATOM 712 C CA . SER A 1 93 ? 4.043 -2.756 -0.367 1 89.06 93 SER A CA 1
ATOM 713 C C . SER A 1 93 ? 2.875 -2.645 0.604 1 89.06 93 SER A C 1
ATOM 715 O O . SER A 1 93 ? 2.018 -1.772 0.455 1 89.06 93 SER A O 1
ATOM 717 N N . LEU A 1 94 ? 2.877 -3.475 1.646 1 93.38 94 LEU A N 1
ATOM 718 C CA . LEU A 1 94 ? 1.793 -3.49 2.623 1 93.38 94 LEU A CA 1
ATOM 719 C C . LEU A 1 94 ? 2.094 -2.549 3.783 1 93.38 94 LEU A C 1
ATOM 721 O O . LEU A 1 94 ? 1.262 -2.373 4.676 1 93.38 94 LEU A O 1
ATOM 725 N N . GLY A 1 95 ? 3.227 -1.993 3.762 1 91.19 95 GLY A N 1
ATOM 726 C CA . GLY A 1 95 ? 3.633 -1.079 4.816 1 91.19 95 GLY A CA 1
ATOM 727 C C . GLY A 1 95 ? 2.717 0.123 4.953 1 91.19 95 GLY A C 1
ATOM 728 O O . GLY A 1 95 ? 2.32 0.487 6.062 1 91.19 95 GLY A O 1
ATOM 729 N N . PHE A 1 96 ? 2.428 0.688 3.771 1 90.75 96 PHE A N 1
ATOM 730 C CA . PHE A 1 96 ? 1.52 1.828 3.787 1 90.75 96 PHE A CA 1
ATOM 731 C C . PHE A 1 96 ? 0.173 1.438 4.387 1 90.75 96 PHE A C 1
ATOM 733 O O . PHE A 1 96 ? -0.392 2.182 5.191 1 90.75 96 PHE A O 1
ATOM 740 N N . PHE A 1 97 ? -0.335 0.296 4.043 1 92.81 97 PHE A N 1
ATOM 741 C CA . PHE A 1 97 ? -1.609 -0.199 4.547 1 92.81 97 PHE A CA 1
ATOM 742 C C . PHE A 1 97 ? -1.576 -0.325 6.066 1 92.81 97 PHE A C 1
ATOM 744 O O . PHE A 1 97 ? -2.488 0.14 6.754 1 92.81 97 PHE A O 1
ATOM 751 N N . ARG A 1 98 ? -0.562 -0.894 6.523 1 91.75 98 ARG A N 1
ATOM 752 C CA . ARG A 1 98 ? -0.395 -1.068 7.965 1 91.75 98 ARG A CA 1
ATOM 753 C C . ARG A 1 98 ? -0.361 0.278 8.68 1 91.75 98 ARG A C 1
ATOM 755 O O . ARG A 1 98 ? -0.997 0.449 9.719 1 91.75 98 ARG A O 1
ATOM 762 N N . GLN A 1 99 ? 0.377 1.154 8.102 1 93.69 99 GLN A N 1
ATOM 763 C CA . GLN A 1 99 ? 0.483 2.488 8.688 1 93.69 99 GLN A CA 1
ATOM 764 C C . GLN A 1 99 ? -0.871 3.191 8.695 1 93.69 99 GLN A C 1
ATOM 766 O O . GLN A 1 99 ? -1.278 3.744 9.719 1 93.69 99 GLN A O 1
ATOM 771 N N . ALA A 1 100 ? -1.519 3.154 7.574 1 95.5 100 ALA A N 1
ATOM 772 C CA . ALA A 1 100 ? -2.826 3.797 7.465 1 95.5 100 ALA A CA 1
ATOM 773 C C . ALA A 1 100 ? -3.812 3.207 8.469 1 95.5 100 ALA A C 1
ATOM 775 O O . ALA A 1 100 ? -4.496 3.943 9.188 1 95.5 100 ALA A O 1
ATOM 776 N N . ARG A 1 101 ? -3.822 1.946 8.562 1 93.75 101 ARG A N 1
ATOM 777 C CA . ARG A 1 101 ? -4.719 1.268 9.492 1 93.75 101 ARG A CA 1
ATOM 778 C C . ARG A 1 101 ? -4.426 1.675 10.93 1 93.75 101 ARG A C 1
ATOM 780 O O . ARG A 1 101 ? -5.344 1.996 11.688 1 93.75 101 ARG A O 1
ATOM 787 N N . SER A 1 102 ? -3.193 1.632 11.227 1 94.75 102 SER A N 1
ATOM 788 C CA . SER A 1 102 ? -2.785 1.966 12.586 1 94.75 102 SER A CA 1
ATOM 789 C C . SER A 1 102 ? -3.152 3.404 12.938 1 94.75 102 SER A C 1
ATOM 791 O O . SER A 1 102 ? -3.654 3.674 14.031 1 94.75 102 SER A O 1
ATOM 793 N N . GLU A 1 103 ? -2.918 4.293 12.07 1 96.88 103 GLU A N 1
ATOM 794 C CA . GLU A 1 103 ? -3.184 5.703 12.336 1 96.88 103 GLU A CA 1
ATOM 795 C C . GLU A 1 103 ? -4.684 5.977 12.422 1 96.88 103 GLU A C 1
ATOM 797 O O . GLU A 1 103 ? -5.133 6.719 13.297 1 96.88 103 GLU A O 1
ATOM 802 N N . TYR A 1 104 ? -5.469 5.371 11.547 1 96.94 104 TYR A N 1
ATOM 803 C CA . TYR A 1 104 ? -6.914 5.547 11.633 1 96.94 104 TYR A CA 1
ATOM 804 C C . TYR A 1 104 ? -7.469 4.902 12.891 1 96.94 104 TYR A C 1
ATOM 806 O O . TYR A 1 104 ? -8.359 5.457 13.539 1 96.94 104 TYR A O 1
ATOM 814 N N . SER A 1 105 ? -6.965 3.742 13.234 1 95.69 105 SER A N 1
ATOM 815 C CA . SER A 1 105 ? -7.387 3.088 14.469 1 95.69 105 SER A CA 1
ATOM 816 C C . SER A 1 105 ? -7.109 3.963 15.688 1 95.69 105 SER A C 1
ATOM 818 O O . SER A 1 105 ? -7.973 4.121 16.547 1 95.69 105 SER A O 1
ATOM 820 N N . ALA A 1 106 ? -5.902 4.535 15.719 1 96.31 106 ALA A N 1
ATOM 821 C CA . ALA A 1 106 ? -5.539 5.418 16.828 1 96.31 106 ALA A CA 1
ATOM 822 C C . ALA A 1 106 ? -6.457 6.637 16.875 1 96.31 106 ALA A C 1
ATOM 824 O O . ALA A 1 106 ? -6.891 7.047 17.953 1 96.31 106 ALA A O 1
ATOM 825 N N . LEU A 1 107 ? -6.734 7.156 15.727 1 96.5 107 LEU A N 1
ATOM 826 C CA . LEU A 1 107 ? -7.613 8.32 15.641 1 96.5 107 LEU A CA 1
ATOM 827 C C . LEU A 1 107 ? -9.016 7.977 16.125 1 96.5 107 LEU A C 1
ATOM 829 O O . LEU A 1 107 ? -9.602 8.719 16.922 1 96.5 107 LEU A O 1
ATOM 833 N N . PHE A 1 108 ? -9.516 6.855 15.719 1 95.5 108 PHE A N 1
ATOM 834 C CA . PHE A 1 108 ? -10.867 6.453 16.094 1 95.5 108 PHE A CA 1
ATOM 835 C C . PHE A 1 108 ? -10.945 6.141 17.578 1 95.5 108 PHE A C 1
ATOM 837 O O . PHE A 1 108 ? -11.945 6.438 18.234 1 95.5 108 PHE A O 1
ATOM 844 N N . ALA A 1 109 ? -9.953 5.539 18.078 1 93.25 109 ALA A N 1
ATOM 845 C CA . ALA A 1 109 ? -9.898 5.293 19.516 1 93.25 109 ALA A CA 1
ATOM 846 C C . ALA A 1 109 ? -9.969 6.602 20.297 1 93.25 109 ALA A C 1
ATOM 848 O O . ALA A 1 109 ? -10.688 6.707 21.297 1 93.25 109 ALA A O 1
ATOM 849 N N . GLN A 1 110 ? -9.211 7.59 19.812 1 92.88 110 GLN A N 1
ATOM 850 C CA . GLN A 1 110 ? -9.219 8.906 20.422 1 92.88 110 GLN A CA 1
ATOM 851 C C . GLN A 1 110 ? -10.602 9.555 20.344 1 92.88 110 GLN A C 1
ATOM 853 O O . GLN A 1 110 ? -11.086 10.133 21.312 1 92.88 110 GLN A O 1
ATOM 858 N N . MET A 1 111 ? -11.203 9.43 19.234 1 91.69 111 MET A N 1
ATOM 859 C CA . MET A 1 111 ? -12.516 10.031 19 1 91.69 111 MET A CA 1
ATOM 860 C C . MET A 1 111 ? -13.578 9.359 19.875 1 91.69 111 MET A C 1
ATOM 862 O O . MET A 1 111 ? -14.484 10.016 20.375 1 91.69 111 MET A O 1
ATOM 866 N N . SER A 1 112 ? -13.477 8.062 19.969 1 89.31 112 SER A N 1
ATOM 867 C CA . SER A 1 112 ? -14.398 7.336 20.844 1 89.31 112 SER A CA 1
ATOM 868 C C . SER A 1 112 ? -14.273 7.805 22.281 1 89.31 112 SER A C 1
ATOM 870 O O . SER A 1 112 ? -15.281 7.961 22.984 1 89.31 112 SER A O 1
ATOM 872 N N . ALA A 1 113 ? -13.062 8.07 22.672 1 89 113 ALA A N 1
ATOM 873 C CA . ALA A 1 113 ? -12.805 8.539 24.016 1 89 113 ALA A CA 1
ATOM 874 C C . ALA A 1 113 ? -13.398 9.93 24.25 1 89 113 ALA A C 1
ATOM 876 O O . ALA A 1 113 ? -13.773 10.281 25.359 1 89 113 ALA A O 1
ATOM 877 N N . GLN A 1 114 ? -13.5 10.711 23.172 1 88.56 114 GLN A N 1
ATOM 878 C CA . GLN A 1 114 ? -14.047 12.062 23.234 1 88.56 114 GLN A CA 1
ATOM 879 C C . GLN A 1 114 ? -15.547 12.07 22.984 1 88.56 114 GLN A C 1
ATOM 881 O O . GLN A 1 114 ? -16.156 13.125 22.844 1 88.56 114 GLN A O 1
ATOM 886 N N . ASN A 1 115 ? -16.188 10.922 22.797 1 85.81 115 ASN A N 1
ATOM 887 C CA . ASN A 1 115 ? -17.625 10.672 22.672 1 85.81 115 ASN A CA 1
ATOM 888 C C . ASN A 1 115 ? -18.172 11.203 21.359 1 85.81 115 ASN A C 1
ATOM 890 O O . ASN A 1 115 ? -19.281 11.75 21.328 1 85.81 115 ASN A O 1
ATOM 894 N N . HIS A 1 116 ? -17.281 11.281 20.422 1 85.12 116 HIS A N 1
ATOM 895 C CA . HIS A 1 116 ? -17.828 11.508 19.094 1 85.12 116 HIS A CA 1
ATOM 896 C C . HIS A 1 116 ? -18.688 10.328 18.641 1 85.12 116 HIS A C 1
ATOM 898 O O . HIS A 1 116 ? -18.219 9.188 18.625 1 85.12 116 HIS A O 1
ATOM 904 N N . ALA A 1 117 ? -19.953 10.508 18.344 1 80.5 117 ALA A N 1
ATOM 905 C CA . ALA A 1 117 ? -20.891 9.414 18.109 1 80.5 117 ALA A CA 1
ATOM 906 C C . ALA A 1 117 ? -21.188 9.25 16.625 1 80.5 117 ALA A C 1
ATOM 908 O O . ALA A 1 117 ? -21.422 8.133 16.156 1 80.5 117 ALA A O 1
ATOM 909 N N . ARG A 1 118 ? -21.234 10.352 15.977 1 89.06 118 ARG A N 1
ATOM 910 C CA . ARG A 1 118 ? -21.609 10.312 14.57 1 89.06 118 ARG A CA 1
ATOM 911 C C . ARG A 1 118 ? -20.469 10.836 13.688 1 89.06 118 ARG A C 1
ATOM 913 O O . ARG A 1 118 ? -20.359 12.039 13.469 1 89.06 118 ARG A O 1
ATOM 920 N N . ILE A 1 119 ? -19.656 9.898 13.203 1 94.12 119 ILE A N 1
ATOM 921 C CA . ILE A 1 119 ? -18.453 10.242 12.461 1 94.12 119 ILE A CA 1
ATOM 922 C C . ILE A 1 119 ? -18.672 9.984 10.977 1 94.12 119 ILE A C 1
ATOM 924 O O . ILE A 1 119 ? -19.25 8.961 10.594 1 94.12 119 ILE A O 1
ATOM 928 N N . ALA A 1 120 ? -18.297 10.953 10.188 1 95.31 120 ALA A N 1
ATOM 929 C CA . ALA A 1 120 ? -18.312 10.773 8.742 1 95.31 120 ALA A CA 1
ATOM 930 C C . ALA A 1 120 ? -16.906 10.812 8.156 1 95.31 120 ALA A C 1
ATOM 932 O O . ALA A 1 120 ? -16.016 11.445 8.727 1 95.31 120 ALA A O 1
ATOM 933 N N . LEU A 1 121 ? -16.734 10.039 7.109 1 96.5 121 LEU A N 1
ATOM 934 C CA . LEU A 1 121 ? -15.516 10.156 6.309 1 96.5 121 LEU A CA 1
ATOM 935 C C . LEU A 1 121 ? -15.719 11.117 5.148 1 96.5 121 LEU A C 1
ATOM 937 O O . LEU A 1 121 ? -16.828 11.25 4.625 1 96.5 121 LEU A O 1
ATOM 941 N N . PHE A 1 122 ? -14.656 11.805 4.789 1 96.38 122 PHE A N 1
ATOM 942 C CA . PHE A 1 122 ? -14.758 12.688 3.633 1 96.38 122 PHE A CA 1
ATOM 943 C C . PHE A 1 122 ? -13.812 12.227 2.523 1 96.38 122 PHE A C 1
ATOM 945 O O . PHE A 1 122 ? -12.594 12.312 2.664 1 96.38 122 PHE A O 1
ATOM 952 N N . GLY A 1 123 ? -14.445 11.805 1.479 1 96.06 123 GLY A N 1
ATOM 953 C CA . GLY A 1 123 ? -13.688 11.359 0.324 1 96.06 123 GLY A CA 1
ATOM 954 C C . GLY A 1 123 ? -13.781 9.859 0.094 1 96.06 123 GLY A C 1
ATOM 955 O O . GLY A 1 123 ? -13.258 9.07 0.885 1 96.06 123 GLY A O 1
ATOM 956 N N . VAL A 1 124 ? -14.445 9.461 -0.978 1 94.94 124 VAL A N 1
ATOM 957 C CA . VAL A 1 124 ? -14.461 8.07 -1.407 1 94.94 124 VAL A CA 1
ATOM 958 C C . VAL A 1 124 ? -13.117 7.715 -2.041 1 94.94 124 VAL A C 1
ATOM 960 O O . VAL A 1 124 ? -12.719 8.312 -3.045 1 94.94 124 VAL A O 1
ATOM 963 N N . SER A 1 125 ? -12.469 6.82 -1.4 1 94.81 125 SER A N 1
ATOM 964 C CA . SER A 1 125 ? -11.148 6.383 -1.849 1 94.81 125 SER A CA 1
ATOM 965 C C . SER A 1 125 ? -10.758 5.062 -1.197 1 94.81 125 SER A C 1
ATOM 967 O O . SER A 1 125 ? -11.492 4.527 -0.366 1 94.81 125 SER A O 1
ATOM 969 N N . GLU A 1 126 ? -9.578 4.535 -1.594 1 93.62 126 GLU A N 1
ATOM 970 C CA . GLU A 1 126 ? -9.047 3.354 -0.928 1 93.62 126 GLU A CA 1
ATOM 971 C C . GLU A 1 126 ? -8.727 3.639 0.537 1 93.62 126 GLU A C 1
ATOM 973 O O . GLU A 1 126 ? -8.875 2.764 1.393 1 93.62 126 GLU A O 1
ATOM 978 N N . LEU A 1 127 ? -8.367 4.848 0.825 1 95.75 127 LEU A N 1
ATOM 979 C CA . LEU A 1 127 ? -8.141 5.25 2.209 1 95.75 127 LEU A CA 1
ATOM 980 C C . LEU A 1 127 ? -9.422 5.125 3.027 1 95.75 127 LEU A C 1
ATOM 982 O O . LEU A 1 127 ? -9.383 4.715 4.188 1 95.75 127 LEU A O 1
ATOM 986 N N . ALA A 1 128 ? -10.5 5.512 2.391 1 96.5 128 ALA A N 1
ATOM 987 C CA . ALA A 1 128 ? -11.781 5.406 3.076 1 96.5 128 ALA A CA 1
ATOM 988 C C . ALA A 1 128 ? -12.102 3.955 3.426 1 96.5 128 ALA A C 1
ATOM 990 O O . ALA A 1 128 ? -12.656 3.674 4.492 1 96.5 128 ALA A O 1
ATOM 991 N N . GLU A 1 129 ? -11.766 3.07 2.484 1 93.5 129 GLU A N 1
ATOM 992 C CA . GLU A 1 129 ? -11.961 1.65 2.758 1 93.5 129 GLU A CA 1
ATOM 993 C C . GLU A 1 129 ? -11.125 1.196 3.949 1 93.5 129 GLU A C 1
ATOM 995 O O . GLU A 1 129 ? -11.609 0.469 4.816 1 93.5 129 GLU A O 1
ATOM 1000 N N . ILE A 1 130 ? -9.914 1.623 3.982 1 94.75 130 ILE A N 1
ATOM 1001 C CA . ILE A 1 130 ? -9.008 1.275 5.07 1 94.75 130 ILE A CA 1
ATOM 1002 C C . ILE A 1 130 ? -9.531 1.857 6.383 1 94.75 130 ILE A C 1
ATOM 1004 O O . ILE A 1 130 ? -9.539 1.178 7.414 1 94.75 130 ILE A O 1
ATOM 1008 N N . ALA A 1 131 ? -9.992 3.104 6.328 1 96.75 131 ALA A N 1
ATOM 1009 C CA . ALA A 1 131 ? -10.562 3.744 7.512 1 96.75 131 ALA A CA 1
ATOM 1010 C C . ALA A 1 131 ? -11.789 2.98 8.016 1 96.75 131 ALA A C 1
ATOM 1012 O O . ALA A 1 131 ? -11.953 2.791 9.219 1 96.75 131 ALA A O 1
ATOM 1013 N N . LEU A 1 132 ? -12.594 2.533 7.09 1 94.31 132 LEU A N 1
ATOM 1014 C CA . LEU A 1 132 ? -13.797 1.793 7.461 1 94.31 132 LEU A CA 1
ATOM 1015 C C . LEU A 1 132 ? -13.438 0.468 8.125 1 94.31 132 LEU A C 1
ATOM 1017 O O . LEU A 1 132 ? -14.078 0.065 9.102 1 94.31 132 LEU A O 1
ATOM 1021 N N . LEU A 1 133 ? -12.453 -0.187 7.598 1 90.44 133 LEU A N 1
ATOM 1022 C CA . LEU A 1 133 ? -11.977 -1.42 8.211 1 90.44 133 LEU A CA 1
ATOM 1023 C C . LEU A 1 133 ? -11.523 -1.17 9.648 1 90.44 133 LEU A C 1
ATOM 1025 O O . LEU A 1 133 ? -11.859 -1.938 10.555 1 90.44 133 LEU A O 1
ATOM 1029 N N . SER A 1 134 ? -10.797 -0.124 9.836 1 93.25 134 SER A N 1
ATOM 1030 C CA . SER A 1 134 ? -10.297 0.223 11.156 1 93.25 134 SER A CA 1
ATOM 1031 C C . SER A 1 134 ? -11.438 0.567 12.109 1 93.25 134 SER A C 1
ATOM 1033 O O . SER A 1 134 ? -11.43 0.163 13.273 1 93.25 134 SER A O 1
ATOM 1035 N N . ALA A 1 135 ? -12.391 1.278 11.602 1 93.12 135 ALA A N 1
ATOM 1036 C CA . ALA A 1 135 ? -13.539 1.673 12.406 1 93.12 135 ALA A CA 1
ATOM 1037 C C . ALA A 1 135 ? -14.32 0.451 12.883 1 93.12 135 ALA A C 1
ATOM 1039 O O . ALA A 1 135 ? -14.758 0.399 14.039 1 93.12 135 ALA A O 1
ATOM 1040 N N . GLN A 1 136 ? -14.484 -0.459 11.992 1 86.06 136 GLN A N 1
ATOM 1041 C CA . GLN A 1 136 ? -15.195 -1.688 12.328 1 86.06 136 GLN A CA 1
ATOM 1042 C C . GLN A 1 136 ? -14.492 -2.438 13.453 1 86.06 136 GLN A C 1
ATOM 1044 O O . GLN A 1 136 ? -15.141 -2.91 14.391 1 86.06 136 GLN A O 1
ATOM 1049 N N . GLU A 1 137 ? -13.25 -2.494 13.359 1 81.81 137 GLU A N 1
ATOM 1050 C CA . GLU A 1 137 ? -12.453 -3.203 14.359 1 81.81 137 GLU A CA 1
ATOM 1051 C C . GLU A 1 137 ? -12.539 -2.516 15.719 1 81.81 137 GLU A C 1
ATOM 1053 O O . GLU A 1 137 ? -12.539 -3.18 16.766 1 81.81 137 GLU A O 1
ATOM 1058 N N . ASP A 1 138 ? -12.656 -1.224 15.664 1 83.31 138 ASP A N 1
ATOM 1059 C CA . ASP A 1 138 ? -12.664 -0.449 16.906 1 83.31 138 ASP A CA 1
ATOM 1060 C C . ASP A 1 138 ? -14.094 -0.161 17.359 1 83.31 138 ASP A C 1
ATOM 1062 O O . ASP A 1 138 ? -14.305 0.61 18.297 1 83.31 138 ASP A O 1
ATOM 1066 N N . ASN A 1 139 ? -14.992 -0.737 16.703 1 84.31 139 ASN A N 1
ATOM 1067 C CA . ASN A 1 139 ? -16.406 -0.593 17.016 1 84.31 139 ASN A CA 1
ATOM 1068 C C . ASN A 1 139 ? -16.844 0.87 16.984 1 84.31 139 ASN A C 1
ATOM 1070 O O . ASN A 1 139 ? -17.547 1.335 17.875 1 84.31 139 ASN A O 1
ATOM 1074 N N . VAL A 1 140 ? -16.281 1.586 16.078 1 89.5 140 VAL A N 1
ATOM 1075 C CA . VAL A 1 140 ? -16.688 2.959 15.797 1 89.5 140 VAL A CA 1
ATOM 1076 C C . VAL A 1 140 ? -17.672 2.979 14.633 1 89.5 140 VAL A C 1
ATOM 1078 O O . VAL A 1 140 ? -17.453 2.334 13.609 1 89.5 140 VAL A O 1
ATOM 1081 N N . ASN A 1 141 ? -18.703 3.664 14.852 1 88.12 141 ASN A N 1
ATOM 1082 C CA . ASN A 1 141 ? -19.734 3.684 13.82 1 88.12 141 ASN A CA 1
ATOM 1083 C C . ASN A 1 141 ? -19.547 4.852 12.859 1 88.12 141 ASN A C 1
ATOM 1085 O O . ASN A 1 141 ? -19.672 6.016 13.25 1 88.12 141 ASN A O 1
ATOM 1089 N N . ILE A 1 142 ? -19.234 4.598 11.625 1 94.56 142 ILE A N 1
ATOM 1090 C CA . ILE A 1 142 ? -19.172 5.582 10.555 1 94.56 142 ILE A CA 1
ATOM 1091 C C . ILE A 1 142 ? -20.531 5.715 9.891 1 94.56 142 ILE A C 1
ATOM 1093 O O . ILE A 1 142 ? -21.047 4.754 9.305 1 94.56 142 ILE A O 1
ATOM 1097 N N . VAL A 1 143 ? -21.062 6.895 9.93 1 93.06 143 VAL A N 1
ATOM 1098 C CA . VAL A 1 143 ? -22.469 7.039 9.555 1 93.06 143 VAL A CA 1
ATOM 1099 C C . VAL A 1 143 ? -22.578 7.316 8.055 1 93.06 143 VAL A C 1
ATOM 1101 O O . VAL A 1 143 ? -23.609 7.051 7.445 1 93.06 143 VAL A O 1
ATOM 1104 N N . ALA A 1 144 ? -21.5 7.887 7.52 1 93.56 144 ALA A N 1
ATOM 1105 C CA . ALA A 1 144 ? -21.578 8.203 6.094 1 93.56 144 ALA A CA 1
ATOM 1106 C C . ALA A 1 144 ? -20.188 8.508 5.531 1 93.56 144 ALA A C 1
ATOM 1108 O O . ALA A 1 144 ? -19.25 8.773 6.289 1 93.56 144 ALA A O 1
ATOM 1109 N N . VAL A 1 145 ? -20.125 8.367 4.227 1 95.06 145 VAL A N 1
ATOM 1110 C CA . VAL A 1 145 ? -18.984 8.891 3.473 1 95.06 145 VAL A CA 1
ATOM 1111 C C . VAL A 1 145 ? -19.438 10.047 2.59 1 95.06 145 VAL A C 1
ATOM 1113 O O . VAL A 1 145 ? -20.359 9.898 1.784 1 95.06 145 VAL A O 1
ATOM 1116 N N . ILE A 1 146 ? -18.812 11.164 2.799 1 94 146 ILE A N 1
ATOM 1117 C CA . ILE A 1 146 ? -19.172 12.352 2.035 1 94 146 ILE A CA 1
ATOM 1118 C C . ILE A 1 146 ? -18.328 12.43 0.766 1 94 146 ILE A C 1
ATOM 1120 O O . ILE A 1 146 ? -17.094 12.383 0.83 1 94 146 ILE A O 1
ATOM 1124 N N . GLN A 1 147 ? -18.953 12.5 -0.398 1 94.25 147 GLN A N 1
ATOM 1125 C CA . GLN A 1 147 ? -18.312 12.656 -1.694 1 94.25 147 GLN A CA 1
ATOM 1126 C C . GLN A 1 147 ? -19.109 13.57 -2.611 1 94.25 147 GLN A C 1
ATOM 1128 O O . GLN A 1 147 ? -20 13.109 -3.34 1 94.25 147 GLN A O 1
ATOM 1133 N N . PRO A 1 148 ? -18.688 14.797 -2.588 1 89.56 148 PRO A N 1
ATOM 1134 C CA . PRO A 1 148 ? -19.422 15.734 -3.436 1 89.56 148 PRO A CA 1
ATOM 1135 C C . PRO A 1 148 ? -19.469 15.297 -4.898 1 89.56 148 PRO A C 1
ATOM 1137 O O . PRO A 1 148 ? -18.453 14.906 -5.469 1 89.56 148 PRO A O 1
ATOM 1140 N N . GLY A 1 149 ? -20.641 15.273 -5.449 1 88.12 149 GLY A N 1
ATOM 1141 C CA . GLY A 1 149 ? -20.828 14.969 -6.859 1 88.12 149 GLY A CA 1
ATOM 1142 C C . GLY A 1 149 ? -20.938 13.484 -7.141 1 88.12 149 GLY A C 1
ATOM 1143 O O . GLY A 1 149 ? -21.109 13.078 -8.297 1 88.12 149 GLY A O 1
ATOM 1144 N N . SER A 1 150 ? -20.859 12.734 -6.133 1 90.62 150 SER A N 1
ATOM 1145 C CA . SER A 1 150 ? -20.922 11.289 -6.34 1 90.62 150 SER A CA 1
ATOM 1146 C C . SER A 1 150 ? -22.359 10.844 -6.609 1 90.62 150 SER A C 1
ATOM 1148 O O . SER A 1 150 ? -23.312 11.391 -6.027 1 90.62 150 SER A O 1
ATOM 1150 N N . ASN A 1 151 ? -22.484 9.789 -7.484 1 88.88 151 ASN A N 1
ATOM 1151 C CA . ASN A 1 151 ? -23.781 9.188 -7.746 1 88.88 151 ASN A CA 1
ATOM 1152 C C . ASN A 1 151 ? -23.922 7.824 -7.07 1 88.88 151 ASN A C 1
ATOM 1154 O O . ASN A 1 151 ? -24.906 7.125 -7.266 1 88.88 151 ASN A O 1
ATOM 1158 N N . GLN A 1 152 ? -22.984 7.559 -6.27 1 89.19 152 GLN A N 1
ATOM 1159 C CA . GLN A 1 152 ? -23.016 6.297 -5.535 1 89.19 152 GLN A CA 1
ATOM 1160 C C . GLN A 1 152 ? -23.844 6.418 -4.266 1 89.19 152 GLN A C 1
ATOM 1162 O O . GLN A 1 152 ? -23.781 7.426 -3.562 1 89.19 152 GLN A O 1
ATOM 1167 N N . ASP A 1 153 ? -24.688 5.406 -3.998 1 89.5 153 ASP A N 1
ATOM 1168 C CA . ASP A 1 153 ? -25.531 5.422 -2.805 1 89.5 153 ASP A CA 1
ATOM 1169 C C . ASP A 1 153 ? -24.781 4.863 -1.598 1 89.5 153 ASP A C 1
ATOM 1171 O O . ASP A 1 153 ? -24.906 5.387 -0.489 1 89.5 153 ASP A O 1
ATOM 1175 N N . LEU A 1 154 ? -24.062 3.756 -1.881 1 91.88 154 LEU A N 1
ATOM 1176 C CA . LEU A 1 154 ? -23.344 3.074 -0.808 1 91.88 154 LEU A CA 1
ATOM 1177 C C . LEU A 1 154 ? -21.875 2.889 -1.169 1 91.88 154 LEU A C 1
ATOM 1179 O O . LEU A 1 154 ? -21.531 2.758 -2.346 1 91.88 154 LEU A O 1
ATOM 1183 N N . PHE A 1 155 ? -21.109 2.98 -0.18 1 91.44 155 PHE A N 1
ATOM 1184 C CA . PHE A 1 155 ? -19.703 2.656 -0.275 1 91.44 155 PHE A CA 1
ATOM 1185 C C . PHE A 1 155 ? -19.281 1.725 0.857 1 91.44 155 PHE A C 1
ATOM 1187 O O . PHE A 1 155 ? -19.25 2.129 2.021 1 91.44 155 PHE A O 1
ATOM 1194 N N . SER A 1 156 ? -18.969 0.478 0.444 1 88.81 156 SER A N 1
ATOM 1195 C CA . SER A 1 156 ? -18.625 -0.551 1.418 1 88.81 156 SER A CA 1
ATOM 1196 C C . SER A 1 156 ? -19.672 -0.651 2.516 1 88.81 156 SER A C 1
ATOM 1198 O O . SER A 1 156 ? -19.344 -0.662 3.703 1 88.81 156 SER A O 1
ATOM 1200 N N . GLY A 1 157 ? -20.891 -0.551 2.148 1 87.62 157 GLY A N 1
ATOM 1201 C CA . GLY A 1 157 ? -22 -0.752 3.051 1 87.62 157 GLY A CA 1
ATOM 1202 C C . GLY A 1 157 ? -22.422 0.511 3.783 1 87.62 157 GLY A C 1
ATOM 1203 O O . GLY A 1 157 ? -23.391 0.506 4.547 1 87.62 157 GLY A O 1
ATOM 1204 N N . VAL A 1 158 ? -21.703 1.589 3.551 1 92.44 158 VAL A N 1
ATOM 1205 C CA . VAL A 1 158 ? -21.969 2.85 4.234 1 92.44 158 VAL A CA 1
ATOM 1206 C C . VAL A 1 158 ? -22.578 3.85 3.252 1 92.44 158 VAL A C 1
ATOM 1208 O O . VAL A 1 158 ? -22.141 3.951 2.105 1 92.44 158 VAL A O 1
ATOM 1211 N N . PRO A 1 159 ? -23.609 4.609 3.711 1 92.12 159 PRO A N 1
ATOM 1212 C CA . PRO A 1 159 ? -24.234 5.586 2.814 1 92.12 159 PRO A CA 1
ATOM 1213 C C . PRO A 1 159 ? -23.25 6.645 2.32 1 92.12 159 PRO A C 1
ATOM 1215 O O . PRO A 1 159 ? -22.391 7.09 3.076 1 92.12 159 PRO A O 1
ATOM 1218 N N . VAL A 1 160 ? -23.422 7.039 1.025 1 93.88 160 VAL A N 1
ATOM 1219 C CA . VAL A 1 160 ? -22.609 8.102 0.44 1 93.88 160 VAL A CA 1
ATOM 1220 C C . VAL A 1 160 ? -23.453 9.375 0.316 1 93.88 160 VAL A C 1
ATOM 1222 O O . VAL A 1 160 ? -24.562 9.352 -0.222 1 93.88 160 VAL A O 1
ATOM 1225 N N . LEU A 1 161 ? -22.922 10.453 0.849 1 91.19 161 LEU A N 1
ATOM 1226 C CA . LEU A 1 161 ? -23.594 11.75 0.758 1 91.19 161 LEU A CA 1
ATOM 1227 C C . LEU A 1 161 ? -22.953 12.609 -0.331 1 91.19 161 LEU A C 1
ATOM 1229 O O . LEU A 1 161 ? -21.766 12.883 -0.292 1 91.19 161 LEU A O 1
ATOM 1233 N N . SER A 1 162 ? -23.672 12.977 -1.405 1 86.25 162 SER A N 1
ATOM 1234 C CA . SER A 1 162 ? -23.156 13.719 -2.551 1 86.25 162 SER A CA 1
ATOM 1235 C C . SER A 1 162 ? -23.125 15.211 -2.268 1 86.25 162 SER A C 1
ATOM 1237 O O . SER A 1 162 ? -22.484 15.977 -3.008 1 86.25 162 SER A O 1
ATOM 1239 N N . SER A 1 163 ? -23.953 15.719 -1.429 1 70.94 163 SER A N 1
ATOM 1240 C CA . SER A 1 163 ? -23.922 17.141 -1.094 1 70.94 163 SER A CA 1
ATOM 1241 C C . SER A 1 163 ? -23.531 17.359 0.364 1 70.94 163 SER A C 1
ATOM 1243 O O . SER A 1 163 ? -23.953 16.609 1.244 1 70.94 163 SER A O 1
ATOM 1245 N N . SER A 1 164 ? -22.391 18.031 0.635 1 57.47 164 SER A N 1
ATOM 1246 C CA . SER A 1 164 ? -21.953 18.406 1.974 1 57.47 164 SER A CA 1
ATOM 1247 C C . SER A 1 164 ? -23.094 19.031 2.773 1 57.47 164 SER A C 1
ATOM 1249 O O . SER A 1 164 ? -23.047 19.078 4.004 1 57.47 164 SER A O 1
ATOM 1251 N N . GLU A 1 165 ? -23.875 19.797 2.113 1 54.41 165 GLU A N 1
ATOM 1252 C CA . GLU A 1 165 ? -24.922 20.484 2.885 1 54.41 165 GLU A CA 1
ATOM 1253 C C . GLU A 1 165 ? -25.625 19.516 3.83 1 54.41 165 GLU A C 1
ATOM 1255 O O . GLU A 1 165 ? -26.047 19.906 4.918 1 54.41 165 GLU A O 1
ATOM 1260 N N . PHE A 1 166 ? -25.594 18.359 3.441 1 55.34 166 PHE A N 1
ATOM 1261 C CA . PHE A 1 166 ? -26.422 17.422 4.188 1 55.34 166 PHE A CA 1
ATOM 1262 C C . PHE A 1 166 ? -25.688 16.953 5.445 1 55.34 166 PHE A C 1
ATOM 1264 O O . PHE A 1 166 ? -26.312 16.391 6.348 1 55.34 166 PHE A O 1
ATOM 1271 N N . ALA A 1 167 ? -24.391 17.031 5.48 1 54.91 167 ALA A N 1
ATOM 1272 C CA . ALA A 1 167 ? -23.734 16.531 6.688 1 54.91 167 ALA A CA 1
ATOM 1273 C C . ALA A 1 167 ? -24.266 17.234 7.934 1 54.91 167 ALA A C 1
ATOM 1275 O O . ALA A 1 167 ? -24.453 16.609 8.977 1 54.91 167 ALA A O 1
ATOM 1276 N N . ASN A 1 168 ? -24.484 18.562 7.793 1 55.59 168 ASN A N 1
ATOM 1277 C CA . ASN A 1 168 ? -25.016 19.266 8.945 1 55.59 168 ASN A CA 1
ATOM 1278 C C . ASN A 1 168 ? -26.391 18.75 9.344 1 55.59 168 ASN A C 1
ATOM 1280 O O . ASN A 1 168 ? -26.703 18.656 10.531 1 55.59 168 ASN A O 1
ATOM 1284 N N . GLU A 1 169 ? -27 18.312 8.273 1 58.28 169 GLU A N 1
ATOM 1285 C CA . GLU A 1 169 ? -28.375 17.906 8.586 1 58.28 169 GLU A CA 1
ATOM 1286 C C . GLU A 1 169 ? -28.406 16.5 9.172 1 58.28 169 GLU A C 1
ATOM 1288 O O . GLU A 1 169 ? -29.375 16.125 9.852 1 58.28 169 GLU A O 1
ATOM 1293 N N . CYS A 1 170 ? -27.266 15.945 9.023 1 65.69 170 CYS A N 1
ATOM 1294 C CA . CYS A 1 170 ? -27.328 14.547 9.414 1 65.69 170 CYS A CA 1
ATOM 1295 C C . CYS A 1 170 ? -26.781 14.352 10.828 1 65.69 170 CYS A C 1
ATOM 1297 O O . CYS A 1 170 ? -26.719 13.227 11.32 1 65.69 170 CYS A O 1
ATOM 1299 N N . GLY A 1 171 ? -26.531 15.531 11.555 1 79.31 171 GLY A N 1
ATOM 1300 C CA . GLY A 1 171 ? -26.078 15.43 12.93 1 79.31 171 GLY A CA 1
ATOM 1301 C C . GLY A 1 171 ? -24.656 14.875 13.047 1 79.31 171 GLY A C 1
ATOM 1302 O O . GLY A 1 171 ? -24.328 14.211 14.023 1 79.31 171 GLY A O 1
ATOM 1303 N N . ILE A 1 172 ? -23.859 15.094 12.055 1 86.25 172 ILE A N 1
ATOM 1304 C CA . ILE A 1 172 ? -22.484 14.633 12.078 1 86.25 172 ILE A CA 1
ATOM 1305 C C . ILE A 1 172 ? -21.672 15.477 13.055 1 86.25 172 ILE A C 1
ATOM 1307 O O . ILE A 1 172 ? -21.734 16.703 13.023 1 86.25 172 ILE A O 1
ATOM 1311 N N . ASP A 1 173 ? -21 14.773 13.945 1 86.88 173 ASP A N 1
ATOM 1312 C CA . ASP A 1 173 ? -20.281 15.508 14.984 1 86.88 173 ASP A CA 1
ATOM 1313 C C . ASP A 1 173 ? -18.797 15.617 14.648 1 86.88 173 ASP A C 1
ATOM 1315 O O . ASP A 1 173 ? -18.094 16.484 15.195 1 86.88 173 ASP A O 1
ATOM 1319 N N . ALA A 1 174 ? -18.344 14.773 13.734 1 93 174 ALA A N 1
ATOM 1320 C CA . ALA A 1 174 ? -16.938 14.844 13.352 1 93 174 ALA A CA 1
ATOM 1321 C C . ALA A 1 174 ? -16.719 14.305 11.945 1 93 174 ALA A C 1
ATOM 1323 O O . ALA A 1 174 ? -17.469 13.438 11.484 1 93 174 ALA A O 1
ATOM 1324 N N . VAL A 1 175 ? -15.734 14.844 11.305 1 94.88 175 VAL A N 1
ATOM 1325 C CA . VAL A 1 175 ? -15.391 14.43 9.945 1 94.88 175 VAL A CA 1
ATOM 1326 C C . VAL A 1 175 ? -13.922 14.016 9.883 1 94.88 175 VAL A C 1
ATOM 1328 O O . VAL A 1 175 ? -13.047 14.734 10.367 1 94.88 175 VAL A O 1
ATOM 1331 N N . VAL A 1 176 ? -13.703 12.859 9.328 1 97.25 176 VAL A N 1
ATOM 1332 C CA . VAL A 1 176 ? -12.344 12.359 9.133 1 97.25 176 VAL A CA 1
ATOM 1333 C C . VAL A 1 176 ? -11.992 12.398 7.648 1 97.25 176 VAL A C 1
ATOM 1335 O O . VAL A 1 176 ? -12.742 11.898 6.809 1 97.25 176 VAL A O 1
ATOM 1338 N N . ILE A 1 177 ? -10.852 12.938 7.32 1 97.75 177 ILE A N 1
ATOM 1339 C CA . ILE A 1 177 ? -10.453 13.109 5.926 1 97.75 177 ILE A CA 1
ATOM 1340 C C . ILE A 1 177 ? -9.891 11.797 5.387 1 97.75 177 ILE A C 1
ATOM 1342 O O . ILE A 1 177 ? -8.977 11.219 5.977 1 97.75 177 ILE A O 1
ATOM 1346 N N . THR A 1 178 ? -10.445 11.344 4.289 1 97.94 178 THR A N 1
ATOM 1347 C CA . THR A 1 178 ? -9.961 10.156 3.598 1 97.94 178 THR A CA 1
ATOM 1348 C C . THR A 1 178 ? -9.766 10.43 2.111 1 97.94 178 THR A C 1
ATOM 1350 O O . THR A 1 178 ? -9.586 9.5 1.319 1 97.94 178 THR A O 1
ATOM 1353 N N . ALA A 1 179 ? -9.812 11.719 1.715 1 96.5 179 ALA A N 1
ATOM 1354 C CA . ALA A 1 179 ? -9.578 12.109 0.326 1 96.5 179 ALA A CA 1
ATOM 1355 C C . ALA A 1 179 ? -8.117 11.906 -0.062 1 96.5 179 ALA A C 1
ATOM 1357 O O . ALA A 1 179 ? -7.246 12.688 0.346 1 96.5 179 ALA A O 1
ATOM 1358 N N . ALA A 1 180 ? -7.891 10.93 -0.92 1 94.75 180 ALA A N 1
ATOM 1359 C CA . ALA A 1 180 ? -6.52 10.57 -1.259 1 94.75 180 ALA A CA 1
ATOM 1360 C C . ALA A 1 180 ? -5.969 11.477 -2.359 1 94.75 180 ALA A C 1
ATOM 1362 O O . ALA A 1 180 ? -4.762 11.703 -2.436 1 94.75 180 ALA A O 1
ATOM 1363 N N . GLU A 1 181 ? -6.785 12.023 -3.176 1 94 181 GLU A N 1
ATOM 1364 C CA . GLU A 1 181 ? -6.34 12.781 -4.34 1 94 181 GLU A CA 1
ATOM 1365 C C . GLU A 1 181 ? 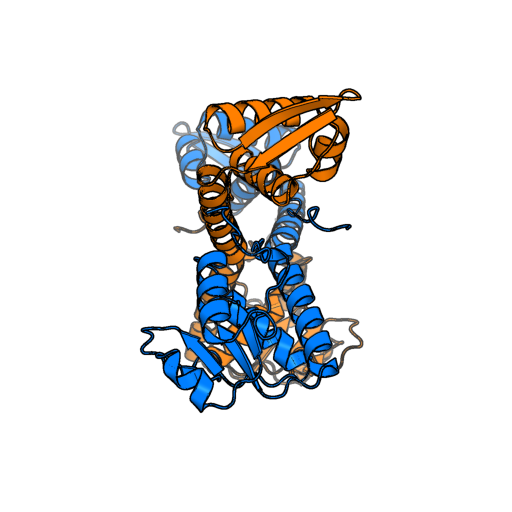-5.926 14.203 -3.951 1 94 181 GLU A C 1
ATOM 1367 O O . GLU A 1 181 ? -5.02 14.773 -4.555 1 94 181 GLU A O 1
ATOM 1372 N N . ALA A 1 182 ? -6.645 14.742 -2.963 1 94.81 182 ALA A N 1
ATOM 1373 C CA . ALA A 1 182 ? -6.379 16.109 -2.535 1 94.81 182 ALA A CA 1
ATOM 1374 C C . ALA A 1 182 ? -6.695 16.297 -1.055 1 94.81 182 ALA A C 1
ATOM 1376 O O . ALA A 1 182 ? -7.605 17.047 -0.699 1 94.81 182 ALA A O 1
ATOM 1377 N N . PRO A 1 183 ? -5.836 15.781 -0.228 1 96.25 183 PRO A N 1
ATOM 1378 C CA . PRO A 1 183 ? -6.152 15.789 1.203 1 96.25 183 PRO A CA 1
ATOM 1379 C C . PRO A 1 183 ? -6.168 17.203 1.793 1 96.25 183 PRO A C 1
ATOM 1381 O O . PRO A 1 183 ? -7.012 17.516 2.637 1 96.25 183 PRO A O 1
ATOM 1384 N N . GLN A 1 184 ? -5.301 18.047 1.332 1 94.31 184 GLN A N 1
ATOM 1385 C CA . GLN A 1 184 ? -5.25 19.406 1.864 1 94.31 184 GLN A CA 1
ATOM 1386 C C . GLN A 1 184 ? -6.527 20.172 1.529 1 94.31 184 GLN A C 1
ATOM 1388 O O . GLN A 1 184 ? -7.121 20.812 2.402 1 94.31 184 GLN A O 1
ATOM 1393 N N . ALA A 1 185 ? -6.898 20.078 0.27 1 95.06 185 ALA A N 1
ATOM 1394 C CA . ALA A 1 185 ? -8.109 20.766 -0.168 1 95.06 185 ALA A CA 1
ATOM 1395 C C . ALA A 1 185 ? -9.336 20.25 0.573 1 95.06 185 ALA A C 1
ATOM 1397 O O . ALA A 1 185 ? -10.219 21.016 0.958 1 95.06 185 ALA A O 1
ATOM 1398 N N . ALA A 1 186 ? -9.391 19 0.778 1 96 186 ALA A N 1
ATOM 1399 C CA . ALA A 1 186 ? -10.492 18.375 1.502 1 96 186 ALA A CA 1
ATOM 1400 C C . ALA A 1 186 ? -10.562 18.875 2.941 1 96 186 ALA A C 1
ATOM 1402 O O . ALA A 1 186 ? -11.641 19.203 3.438 1 96 186 ALA A O 1
ATOM 1403 N N . TYR A 1 187 ? -9.406 18.938 3.514 1 95.88 187 TYR A N 1
ATOM 1404 C CA . TYR A 1 187 ? -9.328 19.406 4.891 1 95.88 187 TYR A CA 1
ATOM 1405 C C . TYR A 1 187 ? -9.828 20.844 4.996 1 95.88 187 TYR A C 1
ATOM 1407 O O . TYR A 1 187 ? -10.672 21.156 5.844 1 95.88 187 TYR A O 1
ATOM 1415 N N . GLU A 1 188 ? -9.359 21.688 4.148 1 94.5 188 GLU A N 1
ATOM 1416 C CA . GLU A 1 188 ? -9.734 23.109 4.176 1 94.5 188 GLU A CA 1
ATOM 1417 C C . GLU A 1 188 ? -11.227 23.281 3.912 1 94.5 188 GLU A C 1
ATOM 1419 O O . GLU A 1 188 ? -11.883 24.094 4.57 1 94.5 188 GLU A O 1
ATOM 1424 N N . LEU A 1 189 ? -11.695 22.5 3.039 1 93.31 189 LEU A N 1
ATOM 1425 C CA . LEU A 1 189 ? -13.125 22.547 2.729 1 93.31 189 LEU A CA 1
ATOM 1426 C C . LEU A 1 189 ? -13.961 22.156 3.943 1 93.31 189 LEU A C 1
ATOM 1428 O O . LEU A 1 189 ? -14.914 22.859 4.293 1 93.31 189 LEU A O 1
ATOM 1432 N N . MET A 1 190 ? -13.57 21.141 4.598 1 93.12 190 MET A N 1
ATOM 1433 C CA . MET A 1 190 ? -14.352 20.641 5.719 1 93.12 190 MET A CA 1
ATOM 1434 C C . MET A 1 190 ? -14.195 21.531 6.945 1 93.12 190 MET A C 1
ATOM 1436 O O . MET A 1 190 ? -15.133 21.703 7.719 1 93.12 190 MET A O 1
ATOM 1440 N N . VAL A 1 191 ? -12.984 22.062 7.105 1 94.06 191 VAL A N 1
ATOM 1441 C CA . VAL A 1 191 ? -12.789 23 8.203 1 94.06 191 VAL A CA 1
ATOM 1442 C C . VAL A 1 191 ? -13.695 24.219 8.008 1 94.06 191 VAL A C 1
ATOM 1444 O O . VAL A 1 191 ? -14.258 24.734 8.977 1 94.06 191 VAL A O 1
ATOM 1447 N N . GLY A 1 192 ? -13.82 24.656 6.762 1 91.25 192 GLY A N 1
ATOM 1448 C CA . GLY A 1 192 ? -14.703 25.766 6.457 1 91.25 192 GLY A CA 1
ATOM 1449 C C . GLY A 1 192 ? -16.156 25.469 6.77 1 91.25 192 GLY A C 1
ATOM 1450 O O . GLY A 1 192 ? -16.922 26.375 7.133 1 91.25 192 GLY A O 1
ATOM 1451 N N . ARG A 1 193 ? -16.5 24.234 6.77 1 87.38 193 ARG A N 1
ATOM 1452 C CA . ARG A 1 193 ? -17.891 23.844 6.922 1 87.38 193 ARG A CA 1
ATOM 1453 C C . ARG A 1 193 ? -18.188 23.406 8.352 1 87.38 193 ARG A C 1
ATOM 1455 O O . ARG A 1 193 ? -19.266 23.672 8.883 1 87.38 193 ARG A O 1
ATOM 1462 N N . PHE A 1 194 ? -17.203 22.781 8.977 1 88.62 194 PHE A N 1
ATOM 1463 C CA . PHE A 1 194 ? -17.469 22.109 10.242 1 88.62 194 PHE A CA 1
ATOM 1464 C C . PHE A 1 194 ? -16.688 22.766 11.375 1 88.62 194 PHE A C 1
ATOM 1466 O O . PHE A 1 194 ? -17 22.562 12.555 1 88.62 194 PHE A O 1
ATOM 1473 N N . GLY A 1 195 ? -15.797 23.578 11.062 1 91.19 195 GLY A N 1
ATOM 1474 C CA . GLY A 1 195 ? -14.867 24.062 12.062 1 91.19 195 GLY A CA 1
ATOM 1475 C C . GLY A 1 195 ? -13.688 23.141 12.289 1 91.19 195 GLY A C 1
ATOM 1476 O O . GLY A 1 195 ? -13.836 21.922 12.195 1 91.19 195 GLY A O 1
ATOM 1477 N N . ALA A 1 196 ? -12.562 23.641 12.633 1 93.31 196 ALA A N 1
ATOM 1478 C CA . ALA A 1 196 ? -11.305 22.906 12.75 1 93.31 196 ALA A CA 1
ATOM 1479 C C . ALA A 1 196 ? -11.367 21.875 13.859 1 93.31 196 ALA A C 1
ATOM 1481 O O . ALA A 1 196 ? -10.719 20.828 13.789 1 93.31 196 ALA A O 1
ATOM 1482 N N . ASP A 1 197 ? -12.195 22.062 14.828 1 92 197 ASP A N 1
ATOM 1483 C CA . ASP A 1 197 ? -12.258 21.188 16 1 92 197 ASP A CA 1
ATOM 1484 C C . ASP A 1 197 ? -13.023 19.906 15.68 1 92 197 ASP A C 1
ATOM 1486 O O . ASP A 1 197 ? -12.977 18.938 16.453 1 92 197 ASP A O 1
ATOM 1490 N N . ARG A 1 198 ? -13.648 19.875 14.539 1 93.19 198 ARG A N 1
ATOM 1491 C CA . ARG A 1 198 ? -14.477 18.734 14.195 1 93.19 198 ARG A CA 1
ATOM 1492 C C . ARG A 1 198 ? -13.945 18.016 12.961 1 93.19 198 ARG A C 1
ATOM 1494 O O . ARG A 1 198 ? -14.602 17.109 12.438 1 93.19 198 ARG A O 1
ATOM 1501 N N . VAL A 1 199 ? -12.836 18.469 12.484 1 95.12 199 VAL A N 1
ATOM 1502 C CA . VAL A 1 199 ? -12.219 17.859 11.305 1 95.12 199 VAL A CA 1
ATOM 1503 C C . VAL A 1 199 ? -10.891 17.203 11.695 1 95.12 199 VAL A C 1
ATOM 1505 O O . VAL A 1 199 ? -10.031 17.859 12.312 1 95.12 199 VAL A O 1
ATOM 1508 N N . PHE A 1 200 ? -10.75 15.953 11.32 1 96.69 200 PHE A N 1
ATOM 1509 C CA . PHE A 1 200 ? -9.586 15.203 11.773 1 96.69 200 PHE A CA 1
ATOM 1510 C C . PHE A 1 200 ? -8.836 14.602 10.586 1 96.69 200 PHE A C 1
ATOM 1512 O O . PHE A 1 200 ? -9.453 14.227 9.586 1 96.69 200 PHE A O 1
ATOM 1519 N N . VAL A 1 201 ? -7.547 14.531 10.727 1 97 201 VAL A N 1
ATOM 1520 C CA . VAL A 1 201 ? -6.672 13.953 9.711 1 97 201 VAL A CA 1
ATOM 1521 C C . VAL A 1 201 ? -5.656 13.031 10.375 1 97 201 VAL A C 1
ATOM 1523 O O . VAL A 1 201 ? -5.383 13.156 11.578 1 97 201 VAL A O 1
ATOM 1526 N N . VAL A 1 202 ? -5.18 12.078 9.625 1 96.62 202 VAL A N 1
ATOM 1527 C CA . VAL A 1 202 ? -4.082 11.242 10.102 1 96.62 202 VAL A CA 1
ATOM 1528 C C . VAL A 1 202 ? -2.756 11.773 9.555 1 96.62 202 VAL A C 1
ATOM 1530 O O . VAL A 1 202 ? -2.721 12.391 8.492 1 96.62 202 VAL A O 1
ATOM 1533 N N . PRO A 1 203 ? -1.671 11.508 10.219 1 93.44 203 PRO A N 1
ATOM 1534 C CA . PRO A 1 203 ? -0.373 12.078 9.852 1 93.44 203 PRO A CA 1
ATOM 1535 C C . PRO A 1 203 ? 0.071 11.68 8.445 1 93.44 203 PRO A C 1
ATOM 1537 O O . PRO A 1 203 ? 0.716 12.469 7.75 1 93.44 203 PRO A O 1
ATOM 1540 N N . LEU A 1 204 ? -0.289 10.57 7.961 1 92.88 204 LEU A N 1
ATOM 1541 C CA . LEU A 1 204 ? 0.209 10.062 6.688 1 92.88 204 LEU A CA 1
ATOM 1542 C C . LEU A 1 204 ? -0.296 10.914 5.531 1 92.88 204 LEU A C 1
ATOM 1544 O O . LEU A 1 204 ? 0.262 10.875 4.43 1 92.88 204 LEU A O 1
ATOM 1548 N N . LEU A 1 205 ? -1.313 11.758 5.816 1 94.56 205 LEU A N 1
ATOM 1549 C CA . LEU A 1 205 ? -1.862 12.602 4.758 1 94.56 205 LEU A CA 1
ATOM 1550 C C . LEU A 1 205 ? -1.025 13.859 4.582 1 94.56 205 LEU A C 1
ATOM 1552 O O . LEU A 1 205 ? -1.182 14.578 3.59 1 94.56 205 LEU A O 1
ATOM 1556 N N . HIS A 1 206 ? -0.167 14.18 5.551 1 91.06 206 HIS A N 1
ATOM 1557 C CA . HIS A 1 206 ? 0.732 15.328 5.523 1 91.06 206 HIS A CA 1
ATOM 1558 C C . HIS A 1 206 ? -0.031 16.609 5.254 1 91.06 206 HIS A C 1
ATOM 1560 O O . HIS A 1 206 ? 0.41 17.453 4.457 1 91.06 206 HIS A O 1
ATOM 1566 N N . VAL A 1 207 ? -1.207 16.672 5.832 1 91.62 207 VAL A N 1
ATOM 1567 C CA . VAL A 1 207 ? -2.027 17.875 5.754 1 91.62 207 VAL A CA 1
ATOM 1568 C C . VAL A 1 207 ? -1.491 18.938 6.715 1 91.62 207 VAL A C 1
ATOM 1570 O O . VAL A 1 207 ? -1.113 18.625 7.844 1 91.62 207 VAL A O 1
ATOM 1573 N N . ASN A 1 208 ? -1.367 20.109 6.234 1 85.06 208 ASN A N 1
ATOM 1574 C CA . ASN A 1 208 ? -1.031 21.234 7.102 1 85.06 208 ASN A CA 1
ATOM 1575 C C . ASN A 1 208 ? -2.264 21.781 7.816 1 85.06 208 ASN A C 1
ATOM 1577 O O . ASN A 1 208 ? -3.152 22.359 7.184 1 85.06 208 ASN A O 1
ATOM 1581 N N . CYS A 1 209 ? -2.34 21.594 9.062 1 82.19 209 CYS A N 1
ATOM 1582 C CA . CYS A 1 209 ? -3.518 21.984 9.82 1 82.19 209 CYS A CA 1
ATOM 1583 C C . CYS A 1 209 ? -3.373 23.406 10.344 1 82.19 209 CYS A C 1
ATOM 1585 O O . CYS A 1 209 ? -4.312 23.953 10.93 1 82.19 209 CYS A O 1
ATOM 1587 N N . GLU A 1 210 ? -2.137 23.984 10.258 1 70.75 210 GLU A N 1
ATOM 1588 C CA . GLU A 1 210 ? -1.937 25.344 10.742 1 70.75 210 GLU A CA 1
ATOM 1589 C C . GLU A 1 210 ? -2.514 26.359 9.773 1 70.75 210 GLU A C 1
ATOM 1591 O O . GLU A 1 210 ? -2.568 26.125 8.562 1 70.75 210 GLU A O 1
ATOM 1596 N N . GLY A 1 211 ? -3.699 26.984 9.961 1 53.03 211 GLY A N 1
ATOM 1597 C CA . GLY A 1 211 ? -4.352 28.047 9.211 1 53.03 211 GLY A CA 1
ATOM 1598 C C . GLY A 1 211 ? -3.383 28.906 8.422 1 53.03 211 GLY A C 1
ATOM 1599 O O . GLY A 1 211 ? -2.219 29.047 8.797 1 53.03 211 GLY A O 1
ATOM 1600 N N . SER A 1 212 ? -3.414 28.812 7.02 1 42.59 212 SER A N 1
ATOM 1601 C CA . SER A 1 212 ? -2.758 29.828 6.203 1 42.59 212 SER A CA 1
ATOM 1602 C C . SER A 1 212 ? -2.863 31.203 6.848 1 42.59 212 SER A C 1
ATOM 1604 O O . SER A 1 212 ? -3.893 31.875 6.73 1 42.59 212 SER A O 1
ATOM 1606 N N . GLY A 1 213 ? -2.66 31.469 8.055 1 35.16 213 GLY A N 1
ATOM 1607 C CA . GLY A 1 213 ? -2.65 32.875 8.391 1 35.16 213 GLY A CA 1
ATOM 1608 C C . GLY A 1 213 ? -1.764 33.719 7.477 1 35.16 213 GLY A C 1
ATOM 1609 O O . GLY A 1 213 ? -0.54 33.688 7.617 1 35.16 213 GLY A O 1
ATOM 1610 N N . GLY A 1 214 ? -1.891 33.594 6.188 1 30.56 214 GLY A N 1
ATOM 1611 C CA . GLY A 1 214 ? -1.383 34.75 5.453 1 30.56 214 GLY A CA 1
ATOM 1612 C C . GLY A 1 214 ? -1.671 36.062 6.145 1 30.56 214 GLY A C 1
ATOM 1613 O O . GLY A 1 214 ? -2.711 36.219 6.785 1 30.56 214 GLY A O 1
ATOM 1614 N N . SER A 1 215 ? -0.653 36.75 6.691 1 29.55 215 SER A N 1
ATOM 1615 C CA . SER A 1 215 ? -0.666 38.219 6.801 1 29.55 215 SER A CA 1
ATOM 1616 C C . SER A 1 215 ? -1.411 38.844 5.637 1 29.55 215 SER A C 1
ATOM 1618 O O . SER A 1 215 ? -1.076 38.594 4.473 1 29.55 215 SER A O 1
ATOM 1620 N N . LEU A 1 216 ? -2.715 39.062 5.715 1 23.03 216 LEU A N 1
ATOM 1621 C CA . LEU A 1 216 ? -3.035 40.344 5.113 1 23.03 216 LEU A CA 1
ATOM 1622 C C . LEU A 1 216 ? -2.123 41.438 5.656 1 23.03 216 LEU A C 1
ATOM 1624 O O . LEU A 1 216 ? -1.779 41.438 6.84 1 23.03 216 LEU A O 1
ATOM 1628 N N . MET B 1 1 ? -0.56 -12.18 -21.5 1 25.92 1 MET B N 1
ATOM 1629 C CA . MET B 1 1 ? 0.85 -12.414 -21.203 1 25.92 1 MET B CA 1
ATOM 1630 C C . MET B 1 1 ? 1.477 -11.195 -20.547 1 25.92 1 MET B C 1
ATOM 1632 O O . MET B 1 1 ? 2.701 -11.094 -20.453 1 25.92 1 MET B O 1
ATOM 1636 N N . SER B 1 2 ? 0.638 -10.086 -20.453 1 33.59 2 SER B N 1
ATOM 1637 C CA . SER B 1 2 ? 0.793 -8.672 -20.109 1 33.59 2 SER B CA 1
ATOM 1638 C C . SER B 1 2 ? 1.273 -8.5 -18.672 1 33.59 2 SER B C 1
ATOM 1640 O O . SER B 1 2 ? 0.958 -7.496 -18.031 1 33.59 2 SER B O 1
ATOM 1642 N N . ASN B 1 3 ? 1.834 -9.602 -18.109 1 36.47 3 ASN B N 1
ATOM 1643 C CA . ASN B 1 3 ? 1.819 -9.898 -16.672 1 36.47 3 ASN B CA 1
ATOM 1644 C C . ASN B 1 3 ? 2.664 -8.898 -15.891 1 36.47 3 ASN B C 1
ATOM 1646 O O . ASN B 1 3 ? 2.404 -8.656 -14.711 1 36.47 3 ASN B O 1
ATOM 1650 N N . SER B 1 4 ? 4.02 -8.805 -16.266 1 41.94 4 SER B N 1
ATOM 1651 C CA . SER B 1 4 ? 5.031 -8.398 -15.297 1 41.94 4 SER B CA 1
ATOM 1652 C C . SER B 1 4 ? 4.906 -6.918 -14.953 1 41.94 4 SER B C 1
ATOM 1654 O O . SER B 1 4 ? 5.812 -6.332 -14.359 1 41.94 4 SER B O 1
ATOM 1656 N N . ARG B 1 5 ? 4.148 -6.141 -15.664 1 40.19 5 ARG B N 1
ATOM 1657 C CA . ARG B 1 5 ? 4.387 -4.703 -15.75 1 40.19 5 ARG B CA 1
ATOM 1658 C C . ARG B 1 5 ? 4.332 -4.059 -14.367 1 40.19 5 ARG B C 1
ATOM 1660 O O . ARG B 1 5 ? 4.641 -2.877 -14.219 1 40.19 5 ARG B O 1
ATOM 1667 N N . ASP B 1 6 ? 3.488 -4.574 -13.609 1 46.75 6 ASP B N 1
ATOM 1668 C CA . ASP B 1 6 ? 2.992 -3.549 -12.695 1 46.75 6 ASP B CA 1
ATOM 1669 C C . ASP B 1 6 ? 4.062 -3.152 -11.68 1 46.75 6 ASP B C 1
ATOM 1671 O O . ASP B 1 6 ? 3.799 -3.113 -10.477 1 46.75 6 ASP B O 1
ATOM 1675 N N . ILE B 1 7 ? 5.328 -3.332 -11.703 1 51.62 7 ILE B N 1
ATOM 1676 C CA . ILE B 1 7 ? 5.883 -2.918 -10.422 1 51.62 7 ILE B CA 1
ATOM 1677 C C . ILE B 1 7 ? 5.715 -1.411 -10.25 1 51.62 7 ILE B C 1
ATOM 1679 O O . ILE B 1 7 ? 6.211 -0.627 -11.062 1 51.62 7 ILE B O 1
ATOM 1683 N N . HIS B 1 8 ? 4.684 -0.671 -9.633 1 51.47 8 HIS B N 1
ATOM 1684 C CA . HIS B 1 8 ? 4.074 0.651 -9.555 1 51.47 8 HIS B CA 1
ATOM 1685 C C . HIS B 1 8 ? 5.133 1.746 -9.508 1 51.47 8 HIS B C 1
ATOM 1687 O O . HIS B 1 8 ? 6.227 1.536 -8.977 1 51.47 8 HIS B O 1
ATOM 1693 N N . GLU B 1 9 ? 4.961 2.596 -10.555 1 56.34 9 GLU B N 1
ATOM 1694 C CA . GLU B 1 9 ? 5.75 3.82 -10.664 1 56.34 9 GLU B CA 1
ATOM 1695 C C . GLU B 1 9 ? 5.734 4.605 -9.352 1 56.34 9 GLU B C 1
ATOM 1697 O O . GLU B 1 9 ? 4.672 5.012 -8.883 1 56.34 9 GLU B O 1
ATOM 1702 N N . ASN B 1 10 ? 6.613 4.34 -8.484 1 63.16 10 ASN B N 1
ATOM 1703 C CA . ASN B 1 10 ? 6.887 4.961 -7.191 1 63.16 10 ASN B CA 1
ATOM 1704 C C . ASN B 1 10 ? 7.488 6.352 -7.352 1 63.16 10 ASN B C 1
ATOM 1706 O O . ASN B 1 10 ? 8.047 6.676 -8.406 1 63.16 10 ASN B O 1
ATOM 1710 N N . LEU B 1 11 ? 6.922 7.301 -6.688 1 72.88 11 LEU B N 1
ATOM 1711 C CA . LEU B 1 11 ? 7.656 8.555 -6.574 1 72.88 11 LEU B CA 1
ATOM 1712 C C . LEU B 1 11 ? 9.156 8.32 -6.711 1 72.88 11 LEU B C 1
ATOM 1714 O O . LEU B 1 11 ? 9.711 7.43 -6.066 1 72.88 11 LEU B O 1
ATOM 1718 N N . ASN B 1 12 ? 9.672 8.977 -7.762 1 77.12 12 ASN B N 1
ATOM 1719 C CA . ASN B 1 12 ? 11.117 8.812 -7.887 1 77.12 12 ASN B CA 1
ATOM 1720 C C . ASN B 1 12 ? 11.844 9.281 -6.629 1 77.12 12 ASN B C 1
ATOM 1722 O O . ASN B 1 12 ? 11.25 9.922 -5.766 1 77.12 12 ASN B O 1
ATOM 1726 N N . LEU B 1 13 ? 13.047 8.953 -6.492 1 75.75 13 LEU B N 1
ATOM 1727 C CA . LEU B 1 13 ? 13.836 9.18 -5.285 1 75.75 13 LEU B CA 1
ATOM 1728 C C . LEU B 1 13 ? 13.953 10.664 -4.98 1 75.75 13 LEU B C 1
ATOM 1730 O O . LEU B 1 13 ? 13.82 11.078 -3.824 1 75.75 13 LEU B O 1
ATOM 1734 N N . ALA B 1 14 ? 14.117 11.422 -6.02 1 79.56 14 ALA B N 1
ATOM 1735 C CA . ALA B 1 14 ? 14.281 12.859 -5.836 1 79.56 14 ALA B CA 1
ATOM 1736 C C . ALA B 1 14 ? 12.992 13.508 -5.344 1 79.56 14 ALA B C 1
ATOM 1738 O O . ALA B 1 14 ? 13.016 14.367 -4.461 1 79.56 14 ALA B O 1
ATOM 1739 N N . ASP B 1 15 ? 11.898 13.109 -5.891 1 87.12 15 ASP B N 1
ATOM 1740 C CA . ASP B 1 15 ? 10.602 13.656 -5.504 1 87.12 15 ASP B CA 1
ATOM 1741 C C . ASP B 1 15 ? 10.242 13.25 -4.074 1 87.12 15 ASP B C 1
ATOM 1743 O O . ASP B 1 15 ? 9.672 14.039 -3.324 1 87.12 15 ASP B O 1
ATOM 1747 N N . ARG B 1 16 ? 10.633 12.055 -3.713 1 87.12 16 ARG B N 1
ATOM 1748 C CA . ARG B 1 16 ? 10.375 11.586 -2.355 1 87.12 16 ARG B CA 1
ATOM 1749 C C . ARG B 1 16 ? 11.195 12.383 -1.341 1 87.12 16 ARG B C 1
ATOM 1751 O O . ARG B 1 16 ? 10.68 12.766 -0.288 1 87.12 16 ARG B O 1
ATOM 1758 N N . ALA B 1 17 ? 12.398 12.609 -1.685 1 85.75 17 ALA B N 1
ATOM 1759 C CA . ALA B 1 17 ? 13.266 13.398 -0.81 1 85.75 17 ALA B CA 1
ATOM 1760 C C . ALA B 1 17 ? 12.773 14.836 -0.69 1 85.75 17 ALA B C 1
ATOM 1762 O O . ALA B 1 17 ? 12.812 15.422 0.394 1 85.75 17 ALA B O 1
ATOM 1763 N N . THR B 1 18 ? 12.352 15.352 -1.771 1 90 18 THR B N 1
ATOM 1764 C CA . THR B 1 18 ? 11.805 16.703 -1.778 1 90 18 THR B CA 1
ATOM 1765 C C . THR B 1 18 ? 10.562 16.797 -0.896 1 90 18 THR B C 1
ATOM 1767 O O . THR B 1 18 ? 10.406 17.75 -0.13 1 90 18 THR B O 1
ATOM 1770 N N . LEU B 1 19 ? 9.758 15.812 -1.032 1 91.19 19 LEU B N 1
ATOM 1771 C CA . LEU B 1 19 ? 8.562 15.781 -0.202 1 91.19 19 LEU B CA 1
ATOM 1772 C C . LEU B 1 19 ? 8.922 15.75 1.278 1 91.19 19 LEU B C 1
ATOM 1774 O O . LEU B 1 19 ? 8.375 16.516 2.074 1 91.19 19 LEU B O 1
ATOM 1778 N N . LYS B 1 20 ? 9.875 14.883 1.591 1 89.5 20 LYS B N 1
ATOM 1779 C CA . LYS B 1 20 ? 10.312 14.773 2.98 1 89.5 20 LYS B CA 1
ATOM 1780 C C . LYS B 1 20 ? 10.867 16.109 3.482 1 89.5 20 LYS B C 1
ATOM 1782 O O . LYS B 1 20 ? 10.609 16.5 4.621 1 89.5 20 LYS B O 1
ATOM 1787 N N . LEU B 1 21 ? 11.547 16.75 2.676 1 90.38 21 LEU B N 1
ATOM 1788 C CA . LEU B 1 21 ? 12.133 18.047 3.016 1 90.38 21 LEU B CA 1
ATOM 1789 C C . LEU B 1 21 ? 11.039 19.078 3.281 1 90.38 21 LEU B C 1
ATOM 1791 O O . LEU B 1 21 ? 11.062 19.75 4.312 1 90.38 21 LEU B O 1
ATOM 1795 N N . LEU B 1 22 ? 10.117 19.156 2.391 1 92.25 22 LEU B N 1
ATOM 1796 C CA . LEU B 1 22 ? 9.055 20.156 2.5 1 92.25 22 LEU B CA 1
ATOM 1797 C C . LEU B 1 22 ? 8.18 19.891 3.723 1 92.25 22 LEU B C 1
ATOM 1799 O O . LEU B 1 22 ? 7.754 20.812 4.402 1 92.25 22 LEU B O 1
ATOM 1803 N N . VAL B 1 23 ? 7.984 18.656 4 1 89.25 23 VAL B N 1
ATOM 1804 C CA . VAL B 1 23 ? 7.195 18.266 5.164 1 89.25 23 VAL B CA 1
ATOM 1805 C C . VAL B 1 23 ? 7.945 18.641 6.441 1 89.25 23 VAL B C 1
ATOM 1807 O O . VAL B 1 23 ? 7.352 19.172 7.383 1 89.25 23 VAL B O 1
ATOM 1810 N N . ALA B 1 24 ? 9.195 18.359 6.441 1 86.75 24 ALA B N 1
ATOM 1811 C CA . ALA B 1 24 ? 10.016 18.625 7.625 1 86.75 24 ALA B CA 1
ATOM 1812 C C . ALA B 1 24 ? 10.086 20.125 7.918 1 86.75 24 ALA B C 1
ATOM 1814 O O . ALA B 1 24 ? 10.172 20.531 9.078 1 86.75 24 ALA B O 1
ATOM 1815 N N . LEU B 1 25 ? 9.914 20.953 6.879 1 88.12 25 LEU B N 1
ATOM 1816 C CA . LEU B 1 25 ? 10.172 22.375 7.031 1 88.12 25 LEU B CA 1
ATOM 1817 C C . LEU B 1 25 ? 8.867 23.172 7.047 1 88.12 25 LEU B C 1
ATOM 1819 O O . LEU B 1 25 ? 8.883 24.406 7.094 1 88.12 25 LEU B O 1
ATOM 1823 N N . GLU B 1 26 ? 7.711 22.547 6.91 1 80 26 GLU B N 1
ATOM 1824 C CA . GLU B 1 26 ? 6.426 23.203 6.73 1 80 26 GLU B CA 1
ATOM 1825 C C . GLU B 1 26 ? 6.129 24.156 7.883 1 80 26 GLU B C 1
ATOM 1827 O O . GLU B 1 26 ? 5.52 25.219 7.684 1 80 26 GLU B O 1
ATOM 1832 N N . ASN B 1 27 ? 6.453 23.891 9.062 1 72.56 27 ASN B N 1
ATOM 1833 C CA . ASN B 1 27 ? 6.121 24.781 10.18 1 72.56 27 ASN B CA 1
ATOM 1834 C C . ASN B 1 27 ? 7.289 25.703 10.523 1 72.56 27 ASN B C 1
ATOM 1836 O O . ASN B 1 27 ? 7.367 26.219 11.641 1 72.56 27 ASN B O 1
ATOM 1840 N N . GLY B 1 28 ? 7.957 26.016 9.57 1 68.12 28 GLY B N 1
ATOM 1841 C CA . GLY B 1 28 ? 9.055 26.922 9.828 1 68.12 28 GLY B CA 1
ATOM 1842 C C . GLY B 1 28 ? 10.016 26.406 10.891 1 68.12 28 GLY B C 1
ATOM 1843 O O . GLY B 1 28 ? 9.586 25.969 11.961 1 68.12 28 GLY B O 1
ATOM 1844 N N . GLN B 1 29 ? 10.922 25.703 10.492 1 70.81 29 GLN B N 1
ATOM 1845 C CA . GLN B 1 29 ? 11.828 25.172 11.5 1 70.81 29 GLN B CA 1
ATOM 1846 C C . GLN B 1 29 ? 13.234 25.734 11.336 1 70.81 29 GLN B C 1
ATOM 1848 O O . GLN B 1 29 ? 13.672 26.031 10.219 1 70.81 29 GLN B O 1
ATOM 1853 N N . GLN B 1 30 ? 13.594 26.172 12.508 1 72.12 30 GLN B N 1
ATOM 1854 C CA . GLN B 1 30 ? 15.023 26.484 12.562 1 72.12 30 GLN B CA 1
ATOM 1855 C C . GLN B 1 30 ? 15.844 25.234 12.828 1 72.12 30 GLN B C 1
ATOM 1857 O O . GLN B 1 30 ? 15.508 24.422 13.695 1 72.12 30 GLN B O 1
ATOM 1862 N N . ALA B 1 31 ? 16.594 24.984 11.938 1 74.56 31 ALA B N 1
ATOM 1863 C CA . ALA B 1 31 ? 17.406 23.797 12.148 1 74.56 31 ALA B CA 1
ATOM 1864 C C . ALA B 1 31 ? 18.781 23.938 11.5 1 74.56 31 ALA B C 1
ATOM 1866 O O . ALA B 1 31 ? 18.953 24.734 10.57 1 74.56 31 ALA B O 1
ATOM 1867 N N . SER B 1 32 ? 19.75 23.359 12.188 1 78.38 32 SER B N 1
ATOM 1868 C CA . SER B 1 32 ? 21.016 23.172 11.477 1 78.38 32 SER B CA 1
ATOM 1869 C C . SER B 1 32 ? 20.844 22.219 10.297 1 78.38 32 SER B C 1
ATOM 1871 O O . SER B 1 32 ? 19.906 21.406 10.273 1 78.38 32 SER B O 1
ATOM 1873 N N . GLN B 1 33 ? 21.609 22.406 9.242 1 79.81 33 GLN B N 1
ATOM 187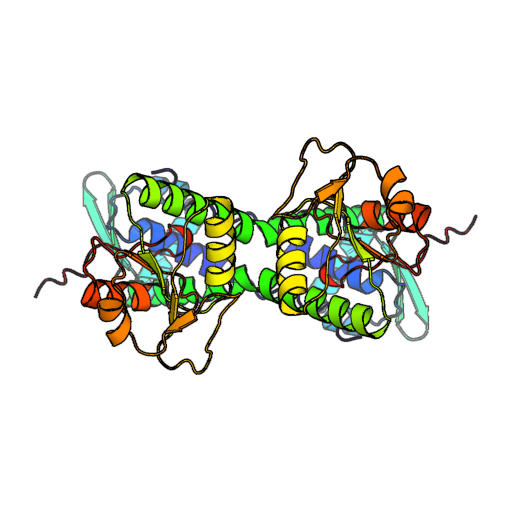4 C CA . GLN B 1 33 ? 21.547 21.516 8.086 1 79.81 33 GLN B CA 1
ATOM 1875 C C . GLN B 1 33 ? 21.797 20.062 8.5 1 79.81 33 GLN B C 1
ATOM 1877 O O . GLN B 1 33 ? 21.188 19.156 7.938 1 79.81 33 GLN B O 1
ATOM 1882 N N . ARG B 1 34 ? 22.562 19.891 9.562 1 80.75 34 ARG B N 1
ATOM 1883 C CA . ARG B 1 34 ? 22.812 18.547 10.07 1 80.75 34 ARG B CA 1
ATOM 1884 C C . ARG B 1 34 ? 21.562 17.984 10.734 1 80.75 34 ARG B C 1
ATOM 1886 O O . ARG B 1 34 ? 21.219 16.812 10.531 1 80.75 34 ARG B O 1
ATOM 1893 N N . GLY B 1 35 ? 20.938 18.812 11.453 1 82.5 35 GLY B N 1
ATOM 1894 C CA . GLY B 1 35 ? 19.688 18.406 12.062 1 82.5 35 GLY B CA 1
ATOM 1895 C C . GLY B 1 35 ? 18.609 18.078 11.039 1 82.5 35 GLY B C 1
ATOM 1896 O O . GLY B 1 35 ? 17.859 17.109 11.219 1 82.5 35 GLY B O 1
ATOM 1897 N N . LEU B 1 36 ? 18.578 18.844 10.008 1 84.56 36 LEU B N 1
ATOM 1898 C CA . LEU B 1 36 ? 17.625 18.625 8.93 1 84.56 36 LEU B CA 1
ATOM 1899 C C . LEU B 1 36 ? 17.906 17.297 8.219 1 84.56 36 LEU B C 1
ATOM 1901 O O . LEU B 1 36 ? 16.984 16.531 7.938 1 84.56 36 LEU B O 1
ATOM 1905 N N . ALA B 1 37 ? 19.156 17.031 8.039 1 86.19 37 ALA B N 1
ATOM 1906 C CA . ALA B 1 37 ? 19.562 15.773 7.398 1 86.19 37 ALA B CA 1
ATOM 1907 C C . ALA B 1 37 ? 19.125 14.57 8.227 1 86.19 37 ALA B C 1
ATOM 1909 O O . ALA B 1 37 ? 18.609 13.594 7.688 1 86.19 37 ALA B O 1
ATOM 1910 N N . ALA B 1 38 ? 19.266 14.688 9.477 1 83.12 38 ALA B N 1
ATOM 1911 C CA . ALA B 1 38 ? 18.875 13.625 10.398 1 83.12 38 ALA B CA 1
ATOM 1912 C C . ALA B 1 38 ? 17.359 13.414 10.383 1 83.12 38 ALA B C 1
ATOM 1914 O O . ALA B 1 38 ? 16.891 12.273 10.367 1 83.12 38 ALA B O 1
ATOM 1915 N N . SER B 1 39 ? 16.656 14.445 10.258 1 80.06 39 SER B N 1
ATOM 1916 C CA . SER B 1 39 ? 15.203 14.375 10.289 1 80.06 39 SER B CA 1
ATOM 1917 C C . SER B 1 39 ? 14.648 13.758 9.016 1 80.06 39 SER B C 1
ATOM 1919 O O . SER B 1 39 ? 13.656 13.023 9.055 1 80.06 39 SER B O 1
ATOM 1921 N N . ILE B 1 40 ? 15.266 14.047 7.957 1 81.69 40 ILE B N 1
ATOM 1922 C CA . ILE B 1 40 ? 14.766 13.57 6.676 1 81.69 40 ILE B CA 1
ATOM 1923 C C . ILE B 1 40 ? 15.352 12.195 6.371 1 81.69 40 ILE B C 1
ATOM 1925 O O . ILE B 1 40 ? 14.82 11.461 5.531 1 81.69 40 ILE B O 1
ATOM 1929 N N . GLY B 1 41 ? 16.484 11.867 7.039 1 80.19 41 GLY B N 1
ATOM 1930 C CA . GLY B 1 41 ? 17.078 10.555 6.891 1 80.19 41 GLY B CA 1
ATOM 1931 C C . GLY B 1 41 ? 17.953 10.43 5.664 1 80.19 41 GLY B C 1
ATOM 1932 O O . GLY B 1 41 ? 17.938 9.406 4.973 1 80.19 41 GLY B O 1
ATOM 1933 N N . VAL B 1 42 ? 18.578 11.531 5.332 1 81.69 42 VAL B N 1
ATOM 1934 C CA . VAL B 1 42 ? 19.516 11.508 4.215 1 81.69 42 VAL B CA 1
ATOM 1935 C C . VAL B 1 42 ? 20.844 12.148 4.633 1 81.69 42 VAL B C 1
ATOM 1937 O O . VAL B 1 42 ? 20.922 12.773 5.691 1 81.69 42 VAL B O 1
ATOM 1940 N N . ALA B 1 43 ? 21.859 11.93 3.816 1 86.44 43 ALA B N 1
ATOM 1941 C CA . ALA B 1 43 ? 23.172 12.5 4.086 1 86.44 43 ALA B CA 1
ATOM 1942 C C . ALA B 1 43 ? 23.141 14.023 4 1 86.44 43 ALA B C 1
ATOM 1944 O O . ALA B 1 43 ? 22.281 14.594 3.334 1 86.44 43 ALA B O 1
ATOM 1945 N N . LEU B 1 44 ? 24.156 14.602 4.711 1 88.56 44 LEU B N 1
ATOM 1946 C CA . LEU B 1 44 ? 24.266 16.062 4.727 1 88.56 44 LEU B CA 1
ATOM 1947 C C . LEU B 1 44 ? 24.453 16.609 3.316 1 88.56 44 LEU B C 1
ATOM 1949 O O . LEU B 1 44 ? 23.844 17.625 2.957 1 88.56 44 LEU B O 1
ATOM 1953 N N . GLY B 1 45 ? 25.266 15.969 2.547 1 91.12 45 GLY B N 1
ATOM 1954 C CA . GLY B 1 45 ? 25.469 16.406 1.176 1 91.12 45 GLY B CA 1
ATOM 1955 C C . GLY B 1 45 ? 24.203 16.422 0.351 1 91.12 45 GLY B C 1
ATOM 1956 O O . GLY B 1 45 ? 23.953 17.359 -0.401 1 91.12 45 GLY B O 1
ATOM 1957 N N . MET B 1 46 ? 23.422 15.43 0.487 1 89.25 46 MET B N 1
ATOM 1958 C CA . MET B 1 46 ? 22.156 15.328 -0.23 1 89.25 46 MET B CA 1
ATOM 1959 C C . MET B 1 46 ? 21.172 16.391 0.26 1 89.25 46 MET B C 1
ATOM 1961 O O . MET B 1 46 ? 20.453 16.984 -0.539 1 89.25 46 MET B O 1
ATOM 1965 N N . THR B 1 47 ? 21.188 16.547 1.522 1 89.12 47 THR B N 1
ATOM 1966 C CA . THR B 1 47 ? 20.297 17.562 2.092 1 89.12 47 THR B CA 1
ATOM 1967 C C . THR B 1 47 ? 20.625 18.938 1.523 1 89.12 47 THR B C 1
ATOM 1969 O O . THR B 1 47 ? 19.734 19.672 1.125 1 89.12 47 THR B O 1
ATOM 1972 N N . ASN B 1 48 ? 21.891 19.219 1.448 1 90.44 48 ASN B N 1
ATOM 1973 C CA . ASN B 1 48 ? 22.297 20.5 0.893 1 90.44 48 ASN B CA 1
ATOM 1974 C C . ASN B 1 48 ? 21.875 20.656 -0.563 1 90.44 48 ASN B C 1
ATOM 1976 O O . ASN B 1 48 ? 21.422 21.719 -0.975 1 90.44 48 ASN B O 1
ATOM 1980 N N . TYR B 1 49 ? 22.047 19.656 -1.179 1 92.62 49 TYR B N 1
ATOM 1981 C CA . TYR B 1 49 ? 21.641 19.641 -2.578 1 92.62 49 TYR B CA 1
ATOM 1982 C C . TYR B 1 49 ? 20.141 19.906 -2.707 1 92.62 49 TYR B C 1
ATOM 1984 O O . TYR B 1 49 ? 19.719 20.75 -3.512 1 92.62 49 TYR B O 1
ATOM 1992 N N . LEU B 1 50 ? 19.344 19.234 -1.947 1 92.62 50 LEU B N 1
ATOM 1993 C CA . LEU B 1 50 ? 17.891 19.359 -2.002 1 92.62 50 LEU B CA 1
ATOM 1994 C C . LEU B 1 50 ? 17.438 20.766 -1.612 1 92.62 50 LEU B C 1
ATOM 1996 O O . LEU B 1 50 ? 16.531 21.312 -2.227 1 92.62 50 LEU B O 1
ATOM 2000 N N . VAL B 1 51 ? 18.078 21.297 -0.628 1 92.25 51 VAL B N 1
ATOM 2001 C CA . VAL B 1 51 ? 17.734 22.641 -0.177 1 92.25 51 VAL B CA 1
ATOM 2002 C C . VAL B 1 51 ? 18.047 23.641 -1.283 1 92.25 51 VAL B C 1
ATOM 2004 O O . VAL B 1 51 ? 17.203 24.484 -1.611 1 92.25 51 VAL B O 1
ATOM 2007 N N . LYS B 1 52 ? 19.188 23.531 -1.842 1 94 52 LYS B N 1
ATOM 2008 C CA . LYS B 1 52 ? 19.578 24.438 -2.922 1 94 52 LYS B CA 1
ATOM 2009 C C . LYS B 1 52 ? 18.625 24.312 -4.105 1 94 52 LYS B C 1
ATOM 2011 O O . LYS B 1 52 ? 18.219 25.328 -4.68 1 94 52 LYS B O 1
ATOM 2016 N N . ARG B 1 53 ? 18.281 23.156 -4.465 1 95.31 53 ARG B N 1
ATOM 2017 C CA . ARG B 1 53 ? 17.344 22.922 -5.562 1 95.31 53 ARG B CA 1
ATOM 2018 C C . ARG B 1 53 ? 15.984 23.516 -5.254 1 95.31 53 ARG B C 1
ATOM 2020 O O . ARG B 1 53 ? 15.359 24.141 -6.121 1 95.31 53 ARG B O 1
ATOM 2027 N N . ALA B 1 54 ? 15.492 23.312 -4.027 1 95.31 54 ALA B N 1
ATOM 2028 C CA . ALA B 1 54 ? 14.188 23.812 -3.613 1 95.31 54 ALA B CA 1
ATOM 2029 C C . ALA B 1 54 ? 14.164 25.344 -3.637 1 95.31 54 ALA B C 1
ATOM 2031 O O . ALA B 1 54 ? 13.156 25.953 -4.008 1 95.31 54 ALA B O 1
ATOM 2032 N N . VAL B 1 55 ? 15.281 25.938 -3.287 1 95.38 55 VAL B N 1
ATOM 2033 C CA . VAL B 1 55 ? 15.391 27.391 -3.314 1 95.38 55 VAL B CA 1
ATOM 2034 C C . VAL B 1 55 ? 15.391 27.875 -4.762 1 95.38 55 VAL B C 1
ATOM 2036 O O . VAL B 1 55 ? 14.672 28.812 -5.105 1 95.38 55 VAL B O 1
ATOM 2039 N N . ARG B 1 56 ? 16.141 27.219 -5.539 1 96.38 56 ARG B N 1
ATOM 2040 C CA . ARG B 1 56 ? 16.25 27.578 -6.949 1 96.38 56 ARG B CA 1
ATOM 2041 C C . ARG B 1 56 ? 14.891 27.469 -7.641 1 96.38 56 ARG B C 1
ATOM 2043 O O . ARG B 1 56 ? 14.547 28.312 -8.477 1 96.38 56 ARG B O 1
ATOM 2050 N N . LYS B 1 57 ? 14.086 26.5 -7.273 1 96.38 57 LYS B N 1
ATOM 2051 C CA . LYS B 1 57 ? 12.781 26.266 -7.875 1 96.38 57 LYS B CA 1
ATOM 2052 C C . LYS B 1 57 ? 11.719 27.172 -7.258 1 96.38 57 LYS B C 1
ATOM 2054 O O . LYS B 1 57 ? 10.562 27.172 -7.684 1 96.38 57 LYS B O 1
ATOM 2059 N N . GLY B 1 58 ? 12.117 27.906 -6.211 1 96.5 58 GLY B N 1
ATOM 2060 C CA . GLY B 1 58 ? 11.219 28.859 -5.559 1 96.5 58 GLY B CA 1
ATOM 2061 C C . GLY B 1 58 ? 10.312 28.203 -4.535 1 96.5 58 GLY B C 1
ATOM 2062 O O . GLY B 1 58 ? 9.273 28.766 -4.172 1 96.5 58 GLY B O 1
ATOM 2063 N N . LEU B 1 59 ? 10.664 27 -4.066 1 96.25 59 LEU B N 1
ATOM 2064 C CA . LEU B 1 59 ? 9.836 26.25 -3.127 1 96.25 59 LEU B CA 1
ATOM 2065 C C . LEU B 1 59 ? 10.156 26.656 -1.688 1 96.25 59 LEU B C 1
ATOM 2067 O O . LEU B 1 59 ? 9.312 26.516 -0.801 1 96.25 59 LEU B O 1
ATOM 2071 N N . LEU B 1 60 ? 11.406 27.141 -1.474 1 94.62 60 LEU B N 1
ATOM 2072 C CA . LEU B 1 60 ? 11.914 27.438 -0.141 1 94.62 60 LEU B CA 1
ATOM 2073 C C . LEU B 1 60 ? 12.617 28.797 -0.124 1 94.62 60 LEU B C 1
ATOM 2075 O O . LEU B 1 60 ? 13.258 29.172 -1.105 1 94.62 60 LEU B O 1
ATOM 2079 N N . LYS B 1 61 ? 12.422 29.453 0.947 1 93.5 61 LYS B N 1
ATOM 2080 C CA . LYS B 1 61 ? 13.258 30.594 1.294 1 93.5 61 LYS B CA 1
ATOM 2081 C C . LYS B 1 61 ? 14.094 30.312 2.537 1 93.5 61 LYS B C 1
ATOM 2083 O O . LYS B 1 61 ? 13.602 29.734 3.504 1 93.5 61 LYS B O 1
ATOM 2088 N N . VAL B 1 62 ? 15.359 30.672 2.42 1 90.69 62 VAL B N 1
ATOM 2089 C CA . VAL B 1 62 ? 16.281 30.375 3.521 1 90.69 62 VAL B CA 1
ATOM 2090 C C . VAL B 1 62 ? 16.938 31.672 3.988 1 90.69 62 VAL B C 1
ATOM 2092 O O . VAL B 1 62 ? 17.422 32.469 3.17 1 90.69 62 VAL B O 1
ATOM 2095 N N . ASP B 1 63 ? 16.797 31.844 5.238 1 88.5 63 ASP B N 1
ATOM 2096 C CA . ASP B 1 63 ? 17.484 33 5.832 1 88.5 63 ASP B CA 1
ATOM 2097 C C . ASP B 1 63 ? 18.547 32.531 6.828 1 88.5 63 ASP B C 1
ATOM 2099 O O . ASP B 1 63 ? 18.328 31.609 7.609 1 88.5 63 ASP B O 1
ATOM 2103 N N . LYS B 1 64 ? 19.672 33.125 6.668 1 84 64 LYS B N 1
ATOM 2104 C CA . LYS B 1 64 ? 20.719 32.844 7.648 1 84 64 LYS B CA 1
ATOM 2105 C C . LYS B 1 64 ? 20.422 33.531 8.977 1 84 64 LYS B C 1
ATOM 2107 O O . LYS B 1 64 ? 20.062 34.688 9.008 1 84 64 LYS B O 1
ATOM 2112 N N . ILE B 1 65 ? 20.422 32.781 10.047 1 81.19 65 ILE B N 1
ATOM 2113 C CA . ILE B 1 65 ? 20.188 33.312 11.375 1 81.19 65 ILE B CA 1
ATOM 2114 C C . ILE B 1 65 ? 21.406 33.062 12.266 1 81.19 65 ILE B C 1
ATOM 2116 O O . ILE B 1 65 ? 22.25 32.219 11.922 1 81.19 65 ILE B O 1
ATOM 2120 N N . PRO B 1 66 ? 21.547 33.812 13.336 1 77.44 66 PRO B N 1
ATOM 2121 C CA . PRO B 1 66 ? 22.734 33.656 14.172 1 77.44 66 PRO B CA 1
ATOM 2122 C C . PRO B 1 66 ? 22.969 32.188 14.578 1 77.44 66 PRO B C 1
ATOM 2124 O O . PRO B 1 66 ? 22.062 31.375 14.477 1 77.44 66 PRO B O 1
ATOM 2127 N N . ALA B 1 67 ? 24.125 31.891 15.047 1 72.69 67 ALA B N 1
ATOM 2128 C CA . ALA B 1 67 ? 24.562 30.594 15.562 1 72.69 67 ALA B CA 1
ATOM 2129 C C . ALA B 1 67 ? 24.625 29.562 14.453 1 72.69 67 ALA B C 1
ATOM 2131 O O . ALA B 1 67 ? 24.375 28.375 14.688 1 72.69 67 ALA B O 1
ATOM 2132 N N . LYS B 1 68 ? 24.953 29.984 13.344 1 70.88 68 LYS B N 1
ATOM 2133 C CA . LYS B 1 68 ? 25.125 29.125 12.172 1 70.88 68 LYS B CA 1
ATOM 2134 C C . LYS B 1 68 ? 23.875 28.312 11.875 1 70.88 68 LYS B C 1
ATOM 2136 O O . LYS B 1 68 ? 23.938 27.109 11.641 1 70.88 68 LYS B O 1
ATOM 2141 N N . ARG B 1 69 ? 22.766 29.031 12.195 1 79.69 69 ARG B N 1
ATOM 2142 C CA . ARG B 1 69 ? 21.5 28.375 11.906 1 79.69 69 ARG B CA 1
ATOM 2143 C C . ARG B 1 69 ? 20.766 29.062 10.75 1 79.69 69 ARG B C 1
ATOM 2145 O O . ARG B 1 69 ? 21.203 30.125 10.297 1 79.69 69 ARG B O 1
ATOM 2152 N N . TYR B 1 70 ? 19.938 28.188 10.195 1 84.19 70 TYR B N 1
ATOM 2153 C CA . TYR B 1 70 ? 19.141 28.656 9.07 1 84.19 70 TYR B CA 1
ATOM 2154 C C . TYR B 1 70 ? 17.641 28.578 9.383 1 84.19 70 TYR B C 1
ATOM 2156 O O . TYR B 1 70 ? 17.203 27.656 10.07 1 84.19 70 TYR B O 1
ATOM 2164 N N . ALA B 1 71 ? 17 29.656 8.992 1 87.12 71 ALA B N 1
ATOM 2165 C CA . ALA B 1 71 ? 15.547 29.609 9.008 1 87.12 71 ALA B CA 1
ATOM 2166 C C . ALA B 1 71 ? 14.984 29.25 7.637 1 87.12 71 ALA B C 1
ATOM 2168 O O . ALA B 1 71 ? 15.383 29.828 6.621 1 87.12 71 ALA B O 1
ATOM 2169 N N . TYR B 1 72 ? 14.203 28.234 7.652 1 90.25 72 TYR B N 1
ATOM 2170 C CA . TYR B 1 72 ? 13.617 27.75 6.41 1 90.25 72 TYR B CA 1
ATOM 2171 C C . TYR B 1 72 ? 12.133 28.062 6.34 1 90.25 72 TYR B C 1
ATOM 2173 O O . TYR B 1 72 ? 11.398 27.859 7.309 1 90.25 72 TYR B O 1
ATOM 2181 N N . TYR B 1 73 ? 11.75 28.656 5.188 1 89.38 73 TYR B N 1
ATOM 2182 C CA . TYR B 1 73 ? 10.344 28.969 4.973 1 89.38 73 TYR B CA 1
ATOM 2183 C C . TYR B 1 73 ? 9.836 28.344 3.684 1 89.38 73 TYR B C 1
ATOM 2185 O O . TYR B 1 73 ? 10.406 28.547 2.611 1 89.38 73 TYR B O 1
ATOM 2193 N N . VAL B 1 74 ? 8.789 27.562 3.834 1 92.31 74 VAL B N 1
ATOM 2194 C CA . VAL B 1 74 ? 8.156 27.016 2.637 1 92.31 74 VAL B CA 1
ATOM 2195 C C . VAL B 1 74 ? 7.281 28.094 1.981 1 92.31 74 VAL B C 1
ATOM 2197 O O . VAL B 1 74 ? 6.434 28.688 2.639 1 92.31 74 VAL B O 1
ATOM 2200 N N . THR B 1 75 ? 7.457 28.375 0.686 1 94.06 75 THR B N 1
ATOM 2201 C CA . THR B 1 75 ? 6.719 29.406 -0.053 1 94.06 75 THR B CA 1
ATOM 2202 C C . THR B 1 75 ? 5.352 28.875 -0.475 1 94.06 75 THR B C 1
ATOM 2204 O O . THR B 1 75 ? 5.082 27.672 -0.378 1 94.06 75 THR B O 1
ATOM 2207 N N . PRO B 1 76 ? 4.496 29.781 -0.88 1 93.19 76 PRO B N 1
ATOM 2208 C CA . PRO B 1 76 ? 3.227 29.297 -1.434 1 93.19 76 PRO B CA 1
ATOM 2209 C C . PRO B 1 76 ? 3.42 28.312 -2.58 1 93.19 76 PRO B C 1
ATOM 2211 O O . PRO B 1 76 ? 2.697 27.312 -2.666 1 93.19 76 PRO B O 1
ATOM 2214 N N . LYS B 1 77 ? 4.355 28.578 -3.367 1 95.38 77 LYS B N 1
ATOM 2215 C CA . LYS B 1 77 ? 4.688 27.625 -4.418 1 95.38 77 LYS B CA 1
ATOM 2216 C C . LYS B 1 77 ? 5.145 26.297 -3.826 1 95.38 77 LYS B C 1
ATOM 2218 O O . LYS B 1 77 ? 4.82 25.234 -4.355 1 95.38 77 LYS B O 1
ATOM 2223 N N . GLY B 1 78 ? 5.855 26.328 -2.756 1 94.38 78 GLY B N 1
ATOM 2224 C CA . GLY B 1 78 ? 6.312 25.141 -2.057 1 94.38 78 GLY B CA 1
ATOM 2225 C C . GLY B 1 78 ? 5.18 24.312 -1.477 1 94.38 78 GLY B C 1
ATOM 2226 O O . GLY B 1 78 ? 5.203 23.094 -1.549 1 94.38 78 GLY B O 1
ATOM 2227 N N . PHE B 1 79 ? 4.207 25.062 -1.007 1 91.75 79 PHE B N 1
ATOM 2228 C CA . PHE B 1 79 ? 3.031 24.375 -0.474 1 91.75 79 PHE B CA 1
ATOM 2229 C C . PHE B 1 79 ? 2.266 23.672 -1.585 1 91.75 79 PHE B C 1
ATOM 2231 O O . PHE B 1 79 ? 1.806 22.547 -1.406 1 91.75 79 PHE B O 1
ATOM 2238 N N . GLY B 1 80 ? 2.154 24.375 -2.613 1 93.75 80 GLY B N 1
ATOM 2239 C CA . GLY B 1 80 ? 1.531 23.734 -3.764 1 93.75 80 GLY B CA 1
ATOM 2240 C C . GLY B 1 80 ? 2.252 22.484 -4.215 1 93.75 80 GLY B C 1
ATOM 2241 O O . GLY B 1 80 ? 1.616 21.453 -4.488 1 93.75 80 GLY B O 1
ATOM 2242 N N . GLU B 1 81 ? 3.551 22.609 -4.242 1 94.56 81 GLU B N 1
ATOM 2243 C CA . GLU B 1 81 ? 4.355 21.453 -4.656 1 94.56 81 GLU B CA 1
ATOM 2244 C C . GLU B 1 81 ? 4.254 20.312 -3.646 1 94.56 81 GLU B C 1
ATOM 2246 O O . GLU B 1 81 ? 4.176 19.156 -4.027 1 94.56 81 GLU B O 1
ATOM 2251 N N . LYS B 1 82 ? 4.266 20.656 -2.453 1 93.5 82 LYS B N 1
ATOM 2252 C CA . LYS B 1 82 ? 4.082 19.641 -1.424 1 93.5 82 LYS B CA 1
ATOM 2253 C C . LYS B 1 82 ? 2.77 18.875 -1.622 1 93.5 82 LYS B C 1
ATOM 2255 O O . LYS B 1 82 ? 2.744 17.656 -1.578 1 93.5 82 LYS B O 1
ATOM 2260 N N . SER B 1 83 ? 1.73 19.625 -1.848 1 93.12 83 SER B N 1
ATOM 2261 C CA . SER B 1 83 ? 0.418 19.016 -2.043 1 93.12 83 SER B CA 1
ATOM 2262 C C . SER B 1 83 ? 0.416 18.078 -3.244 1 93.12 83 SER B C 1
ATOM 2264 O O . SER B 1 83 ? -0.151 16.984 -3.182 1 93.12 83 SER B O 1
ATOM 2266 N N . ARG B 1 84 ? 1.005 18.562 -4.223 1 94.25 84 ARG B N 1
ATOM 2267 C CA . ARG B 1 84 ? 1.097 17.734 -5.43 1 94.25 84 ARG B CA 1
ATOM 2268 C C . ARG B 1 84 ? 1.87 16.453 -5.16 1 94.25 84 ARG B C 1
ATOM 2270 O O . ARG B 1 84 ? 1.432 15.367 -5.547 1 94.25 84 ARG B O 1
ATOM 2277 N N . LEU B 1 85 ? 2.996 16.562 -4.516 1 93.69 85 LEU B N 1
ATOM 2278 C CA . LEU B 1 85 ? 3.842 15.406 -4.223 1 93.69 85 LEU B CA 1
ATOM 2279 C C . LEU B 1 85 ? 3.143 14.453 -3.258 1 93.69 85 LEU B C 1
ATOM 2281 O O . LEU B 1 85 ? 3.301 13.234 -3.359 1 93.69 85 LEU B O 1
ATOM 2285 N N . VAL B 1 86 ? 2.379 14.984 -2.387 1 93 86 VAL B N 1
ATOM 2286 C CA . VAL B 1 86 ? 1.619 14.148 -1.463 1 93 86 VAL B CA 1
ATOM 2287 C C . VAL B 1 86 ? 0.577 13.336 -2.232 1 93 86 VAL B C 1
ATOM 2289 O O . VAL B 1 86 ? 0.437 12.133 -2.021 1 93 86 VAL B O 1
ATOM 2292 N N . ALA B 1 87 ? -0.091 13.992 -3.08 1 92.81 87 ALA B N 1
ATOM 2293 C CA . ALA B 1 87 ? -1.083 13.297 -3.902 1 92.81 87 ALA B CA 1
ATOM 2294 C C . ALA B 1 87 ? -0.445 12.156 -4.688 1 92.81 87 ALA B C 1
ATOM 2296 O O . ALA B 1 87 ? -1.001 11.062 -4.762 1 92.81 87 ALA B O 1
ATOM 2297 N N . GLN B 1 88 ? 0.655 12.477 -5.227 1 92.38 88 GLN B N 1
ATOM 2298 C CA . GLN B 1 88 ? 1.367 11.461 -5.996 1 92.38 88 GLN B CA 1
ATOM 2299 C C . GLN B 1 88 ? 1.834 10.32 -5.098 1 92.38 88 GLN B C 1
ATOM 2301 O O . GLN B 1 88 ? 1.743 9.148 -5.477 1 92.38 88 GLN B O 1
ATOM 2306 N N . TYR B 1 89 ? 2.328 10.672 -3.967 1 90.75 89 TYR B N 1
ATOM 2307 C CA . TYR B 1 89 ? 2.748 9.688 -2.98 1 90.75 89 TYR B CA 1
ATOM 2308 C C . TYR B 1 89 ? 1.591 8.773 -2.594 1 90.75 89 TYR B C 1
ATOM 2310 O O . TYR B 1 89 ? 1.729 7.547 -2.6 1 90.75 89 TYR B O 1
ATOM 2318 N N . LEU B 1 90 ? 0.481 9.359 -2.314 1 93.19 90 LEU B N 1
ATOM 2319 C CA . LEU B 1 90 ? -0.688 8.586 -1.914 1 93.19 90 LEU B CA 1
ATOM 2320 C C . LEU B 1 90 ? -1.167 7.695 -3.057 1 93.19 90 LEU B C 1
ATOM 2322 O O . LEU B 1 90 ? -1.48 6.52 -2.846 1 93.19 90 LEU B O 1
ATOM 2326 N N . SER B 1 91 ? -1.188 8.25 -4.223 1 92 91 SER B N 1
ATOM 2327 C CA . SER B 1 91 ? -1.617 7.48 -5.387 1 92 91 SER B CA 1
ATOM 2328 C C . SER B 1 91 ? -0.737 6.254 -5.594 1 92 91 SER B C 1
ATOM 2330 O O . SER B 1 91 ? -1.241 5.156 -5.836 1 92 91 SER B O 1
ATOM 2332 N N . SER B 1 92 ? 0.536 6.441 -5.418 1 88.44 92 SER B N 1
ATOM 2333 C CA . SER B 1 92 ? 1.49 5.352 -5.598 1 88.44 92 SER B CA 1
ATOM 2334 C C . SER B 1 92 ? 1.377 4.328 -4.473 1 88.44 92 SER B C 1
ATOM 2336 O O . SER B 1 92 ? 1.373 3.121 -4.723 1 88.44 92 SER B O 1
ATOM 2338 N N . SER B 1 93 ? 1.274 4.863 -3.305 1 89.12 93 SER B N 1
ATOM 2339 C CA . SER B 1 93 ? 1.238 4 -2.129 1 89.12 93 SER B CA 1
ATOM 2340 C C . SER B 1 93 ? -0.015 3.131 -2.117 1 89.12 93 SER B C 1
ATOM 2342 O O . SER B 1 93 ? 0.011 2 -1.628 1 89.12 93 SER B O 1
ATOM 2344 N N . LEU B 1 94 ? -1.086 3.619 -2.725 1 93.38 94 LEU B N 1
ATOM 2345 C CA . LEU B 1 94 ? -2.354 2.898 -2.746 1 93.38 94 LEU B CA 1
ATOM 2346 C C . LEU B 1 94 ? -2.459 2.018 -3.986 1 93.38 94 LEU B C 1
ATOM 2348 O O . LEU B 1 94 ? -3.43 1.276 -4.145 1 93.38 94 LEU B O 1
ATOM 2352 N N . GLY B 1 95 ? -1.516 2.123 -4.809 1 91.25 95 GLY B N 1
ATOM 2353 C CA . GLY B 1 95 ? -1.507 1.341 -6.035 1 91.25 95 GLY B CA 1
ATOM 2354 C C . GLY B 1 95 ? -1.538 -0.156 -5.789 1 91.25 95 GLY B C 1
ATOM 2355 O O . GLY B 1 95 ? -2.305 -0.88 -6.43 1 91.25 95 GLY B O 1
ATOM 2356 N N . PHE B 1 96 ? -0.671 -0.549 -4.844 1 90.69 96 PHE B N 1
ATOM 2357 C CA . PHE B 1 96 ? -0.651 -1.966 -4.5 1 90.69 96 PHE B CA 1
ATOM 2358 C C . PHE B 1 96 ? -2.018 -2.422 -4.004 1 90.69 96 PHE B C 1
ATOM 2360 O O . PHE B 1 96 ? -2.5 -3.49 -4.391 1 90.69 96 PHE B O 1
ATOM 2367 N N . PHE B 1 97 ? -2.656 -1.638 -3.189 1 92.88 97 PHE B N 1
ATOM 2368 C CA . PHE B 1 97 ? -3.973 -1.952 -2.648 1 92.88 97 PHE B CA 1
ATOM 2369 C C . PHE B 1 97 ? -4.988 -2.131 -3.768 1 92.88 97 PHE B C 1
ATOM 2371 O O . PHE B 1 97 ? -5.734 -3.111 -3.785 1 92.88 97 PHE B O 1
ATOM 2378 N N . ARG B 1 98 ? -4.977 -1.238 -4.648 1 91.88 98 ARG B N 1
ATOM 2379 C CA . ARG B 1 98 ? -5.891 -1.295 -5.785 1 91.88 98 ARG B CA 1
ATOM 2380 C C . ARG B 1 98 ? -5.664 -2.561 -6.605 1 91.88 98 ARG B C 1
ATOM 2382 O O . ARG B 1 98 ? -6.621 -3.229 -7.004 1 91.88 98 ARG B O 1
ATOM 2389 N N . GLN B 1 99 ? -4.422 -2.822 -6.836 1 93.69 99 GLN B N 1
ATOM 2390 C CA . GLN B 1 99 ? -4.074 -4.016 -7.602 1 93.69 99 GLN B CA 1
ATOM 2391 C C . GLN B 1 99 ? -4.531 -5.281 -6.883 1 93.69 99 GLN B C 1
ATOM 2393 O O . GLN B 1 99 ? -5.152 -6.156 -7.492 1 93.69 99 GLN B O 1
ATOM 2398 N N . ALA B 1 100 ? -4.207 -5.352 -5.625 1 95.5 100 ALA B N 1
ATOM 2399 C CA . ALA B 1 100 ? -4.59 -6.516 -4.832 1 95.5 100 ALA B CA 1
ATOM 2400 C C . ALA B 1 100 ? -6.102 -6.707 -4.828 1 95.5 100 ALA B C 1
ATOM 2402 O O . ALA B 1 100 ? -6.598 -7.809 -5.066 1 95.5 100 ALA B O 1
ATOM 2403 N N . ARG B 1 101 ? -6.793 -5.66 -4.633 1 93.75 101 ARG B N 1
ATOM 2404 C CA . ARG B 1 101 ? -8.25 -5.715 -4.613 1 93.75 101 ARG B CA 1
ATOM 2405 C C . ARG B 1 101 ? -8.797 -6.203 -5.949 1 93.75 101 ARG B C 1
ATOM 2407 O O . ARG B 1 101 ? -9.664 -7.078 -5.988 1 93.75 101 ARG B O 1
ATOM 2414 N N . SER B 1 102 ? -8.297 -5.609 -6.953 1 94.81 102 SER B N 1
ATOM 2415 C CA . SER B 1 102 ? -8.766 -5.965 -8.289 1 94.81 102 SER B CA 1
ATOM 2416 C C . SER B 1 102 ? -8.492 -7.43 -8.602 1 94.81 102 SER B C 1
ATOM 2418 O O . SER B 1 102 ? -9.352 -8.125 -9.141 1 94.81 102 SER B O 1
ATOM 2420 N N . GLU B 1 103 ? -7.355 -7.898 -8.281 1 96.88 103 GLU B N 1
ATOM 2421 C CA . GLU B 1 103 ? -6.98 -9.273 -8.586 1 96.88 103 GLU B CA 1
ATOM 2422 C C . GLU B 1 103 ? -7.781 -10.266 -7.746 1 96.88 103 GLU B C 1
ATOM 2424 O O . GLU B 1 103 ? -8.234 -11.289 -8.25 1 96.88 103 GLU B O 1
ATOM 2429 N N . TYR B 1 104 ? -7.98 -9.961 -6.473 1 97 104 TYR B N 1
ATOM 2430 C CA . TYR B 1 104 ? -8.797 -10.852 -5.645 1 97 104 TYR B CA 1
ATOM 2431 C C . TYR B 1 104 ? -10.25 -10.828 -6.094 1 97 104 TYR B C 1
ATOM 2433 O O . TYR B 1 104 ? -10.914 -11.867 -6.113 1 97 104 TYR B O 1
ATOM 2441 N N . SER B 1 105 ? -10.75 -9.664 -6.438 1 95.69 105 SER B N 1
ATOM 2442 C CA . SER B 1 105 ? -12.117 -9.57 -6.949 1 95.69 105 SER B CA 1
ATOM 2443 C C . SER B 1 105 ? -12.297 -10.414 -8.203 1 95.69 105 SER B C 1
ATOM 2445 O O . SER B 1 105 ? -13.281 -11.156 -8.32 1 95.69 105 SER B O 1
ATOM 2447 N N . ALA B 1 106 ? -11.328 -10.312 -9.117 1 96.31 106 ALA B N 1
ATOM 2448 C CA . ALA B 1 106 ? -11.383 -11.102 -10.352 1 96.31 106 ALA B CA 1
ATOM 2449 C C . ALA B 1 106 ? -11.352 -12.594 -10.039 1 96.31 106 ALA B C 1
ATOM 2451 O O . ALA B 1 106 ? -12.102 -13.375 -10.641 1 96.31 106 ALA B O 1
ATOM 2452 N N . LEU B 1 107 ? -10.531 -12.938 -9.109 1 96.56 107 LEU B N 1
ATOM 2453 C CA . LEU B 1 107 ? -10.414 -14.336 -8.719 1 96.56 107 LEU B CA 1
ATOM 2454 C C . LEU B 1 107 ? -11.719 -14.844 -8.109 1 96.56 107 LEU B C 1
ATOM 2456 O O . LEU B 1 107 ? -12.203 -15.914 -8.469 1 96.56 107 LEU B O 1
ATOM 2460 N N . PHE B 1 108 ? -12.305 -14.062 -7.258 1 95.5 108 PHE B N 1
ATOM 2461 C CA . PHE B 1 108 ? -13.539 -14.461 -6.59 1 95.5 108 PHE B CA 1
ATOM 2462 C C . PHE B 1 108 ? -14.695 -14.531 -7.578 1 95.5 108 PHE B C 1
ATOM 2464 O O . PHE B 1 108 ? -15.547 -15.414 -7.477 1 95.5 108 PHE B O 1
ATOM 2471 N N . ALA B 1 109 ? -14.734 -13.633 -8.461 1 93.31 109 ALA B N 1
ATOM 2472 C CA . ALA B 1 109 ? -15.75 -13.688 -9.508 1 93.31 109 ALA B CA 1
ATOM 2473 C C . ALA B 1 109 ? -15.641 -14.984 -10.305 1 93.31 109 ALA B C 1
ATOM 2475 O O . ALA B 1 109 ? -16.656 -15.633 -10.594 1 93.31 109 ALA B O 1
ATOM 2476 N N . GLN B 1 110 ? -14.391 -15.352 -10.625 1 92.94 110 GLN B N 1
ATOM 2477 C CA . GLN B 1 110 ? -14.133 -16.594 -11.344 1 92.94 110 GLN B CA 1
ATOM 2478 C C . GLN B 1 110 ? -14.57 -17.797 -10.523 1 92.94 110 GLN B C 1
ATOM 2480 O O . GLN B 1 110 ? -15.195 -18.719 -11.047 1 92.94 110 GLN B O 1
ATOM 2485 N N . MET B 1 111 ? -14.266 -17.766 -9.281 1 91.75 111 MET B N 1
ATOM 2486 C CA . MET B 1 111 ? -14.594 -18.891 -8.398 1 91.75 111 MET B CA 1
ATOM 2487 C C . MET B 1 111 ? -16.109 -19.016 -8.219 1 91.75 111 MET B C 1
ATOM 2489 O O . MET B 1 111 ? -16.625 -20.125 -8.141 1 91.75 111 MET B O 1
ATOM 2493 N N . SER B 1 112 ? -16.75 -17.891 -8.086 1 89.25 112 SER B N 1
ATOM 2494 C CA . SER B 1 112 ? -18.203 -17.906 -7.992 1 89.25 112 SER B CA 1
ATOM 2495 C C . SER B 1 112 ? -18.844 -18.531 -9.234 1 89.25 112 SER B C 1
ATOM 2497 O O . SER B 1 112 ? -19.797 -19.297 -9.133 1 89.25 112 SER B O 1
ATOM 2499 N N . ALA B 1 113 ? -18.234 -18.234 -10.352 1 88.94 113 ALA B N 1
ATOM 2500 C CA . ALA B 1 113 ? -18.734 -18.781 -11.609 1 88.94 113 ALA B CA 1
ATOM 2501 C C . ALA B 1 113 ? -18.531 -20.297 -11.672 1 88.94 113 ALA B C 1
ATOM 2503 O O . ALA B 1 113 ? -19.297 -21 -12.328 1 88.94 113 ALA B O 1
ATOM 2504 N N . GLN B 1 114 ? -17.5 -20.781 -10.977 1 88.56 114 GLN B N 1
ATOM 2505 C CA . GLN B 1 114 ? -17.203 -22.219 -10.953 1 88.56 114 GLN B CA 1
ATOM 2506 C C . GLN B 1 114 ? -17.906 -22.906 -9.789 1 88.56 114 GLN B C 1
ATOM 2508 O O . GLN B 1 114 ? -17.656 -24.078 -9.516 1 88.56 114 GLN B O 1
ATOM 2513 N N . ASN B 1 115 ? -18.734 -22.234 -9.008 1 85.69 115 ASN B N 1
ATOM 2514 C CA . ASN B 1 115 ? -19.625 -22.703 -7.949 1 85.69 115 ASN B CA 1
ATOM 2515 C C . ASN B 1 115 ? -18.828 -23.172 -6.73 1 85.69 115 ASN B C 1
ATOM 2517 O O . ASN B 1 115 ? -19.188 -24.172 -6.098 1 85.69 115 ASN B O 1
ATOM 2521 N N . HIS B 1 116 ? -17.672 -22.594 -6.633 1 85.12 116 HIS B N 1
ATOM 2522 C CA . HIS B 1 116 ? -17.016 -22.797 -5.344 1 85.12 116 HIS B CA 1
ATOM 2523 C C . HIS B 1 116 ? -17.812 -22.141 -4.219 1 85.12 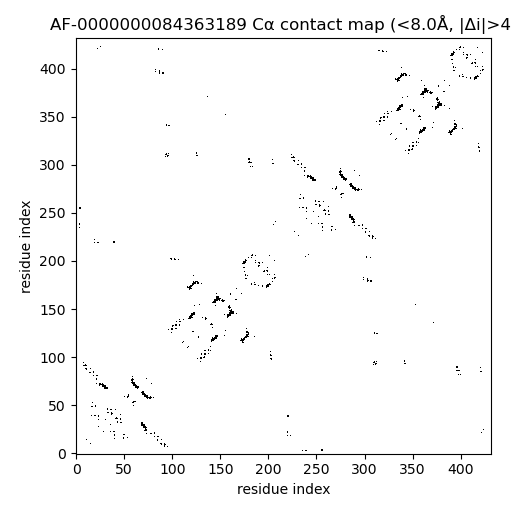116 HIS B C 1
ATOM 2525 O O . HIS B 1 116 ? -18.094 -20.938 -4.273 1 85.12 116 HIS B O 1
ATOM 2531 N N . ALA B 1 117 ? -18.266 -22.859 -3.221 1 80.75 117 ALA B N 1
ATOM 2532 C CA . ALA B 1 117 ? -19.219 -22.359 -2.225 1 80.75 117 ALA B CA 1
ATOM 2533 C C . ALA B 1 117 ? -18.516 -22.062 -0.903 1 80.75 117 ALA B C 1
ATOM 2535 O O . ALA B 1 117 ? -18.906 -21.141 -0.176 1 80.75 117 ALA B O 1
ATOM 2536 N N . ARG B 1 118 ? -17.594 -22.891 -0.617 1 89.12 118 ARG B N 1
ATOM 2537 C CA . ARG B 1 118 ? -16.906 -22.75 0.67 1 89.12 118 ARG B CA 1
ATOM 2538 C C . ARG B 1 118 ? -15.43 -22.453 0.482 1 89.12 118 ARG B C 1
ATOM 2540 O O . ARG B 1 118 ? -14.625 -23.375 0.324 1 89.12 118 ARG B O 1
ATOM 2547 N N . ILE B 1 119 ? -15.117 -21.172 0.511 1 94.19 119 ILE B N 1
ATOM 2548 C CA . ILE B 1 119 ? -13.766 -20.703 0.212 1 94.19 119 ILE B CA 1
ATOM 2549 C C . ILE B 1 119 ? -13.055 -20.297 1.504 1 94.19 119 ILE B C 1
ATOM 2551 O O . ILE B 1 119 ? -13.656 -19.641 2.363 1 94.19 119 ILE B O 1
ATOM 2555 N N . ALA B 1 120 ? -11.844 -20.781 1.637 1 95.31 120 ALA B N 1
ATOM 2556 C CA . ALA B 1 120 ? -11.016 -20.344 2.76 1 95.31 120 ALA B CA 1
ATOM 2557 C C . ALA B 1 120 ? -9.797 -19.562 2.277 1 95.31 120 ALA B C 1
ATOM 2559 O O . ALA B 1 120 ? -9.328 -19.766 1.154 1 95.31 120 ALA B O 1
ATOM 2560 N N . LEU B 1 121 ? -9.406 -18.609 3.104 1 96.56 121 LEU B N 1
ATOM 2561 C CA . LEU B 1 121 ? -8.125 -17.953 2.889 1 96.56 121 LEU B CA 1
ATOM 2562 C C . LEU B 1 121 ? -7.02 -18.641 3.682 1 96.56 121 LEU B C 1
ATOM 2564 O O . LEU B 1 121 ? -7.27 -19.203 4.75 1 96.56 121 LEU B O 1
ATOM 2568 N N . PHE B 1 122 ? -5.824 -18.609 3.125 1 96.38 122 PHE B N 1
ATOM 2569 C CA . PHE B 1 122 ? -4.703 -19.172 3.865 1 96.38 122 PHE B CA 1
ATOM 2570 C C . PHE B 1 122 ? -3.666 -18.094 4.172 1 96.38 122 PHE B 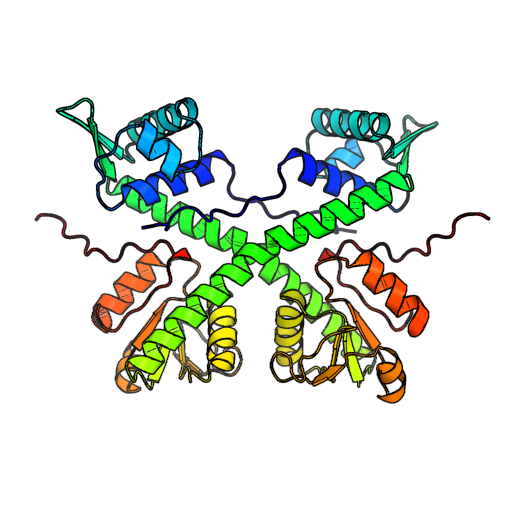C 1
ATOM 2572 O O . PHE B 1 122 ? -3 -17.594 3.268 1 96.38 122 PHE B O 1
ATOM 2579 N N . GLY B 1 123 ? -3.568 -17.844 5.438 1 96.06 123 GLY B N 1
ATOM 2580 C CA . GLY B 1 123 ? -2.604 -16.859 5.891 1 96.06 123 GLY B CA 1
ATOM 2581 C C . GLY B 1 123 ? -3.252 -15.594 6.422 1 96.06 123 GLY B C 1
ATOM 2582 O O . GLY B 1 123 ? -3.836 -14.82 5.66 1 96.06 123 GLY B O 1
ATOM 2583 N N . VAL B 1 124 ? -3.164 -15.383 7.73 1 95 124 VAL B N 1
ATOM 2584 C CA . VAL B 1 124 ? -3.586 -14.125 8.336 1 95 124 VAL B CA 1
ATOM 2585 C C . VAL B 1 124 ? -2.572 -13.031 8.016 1 95 124 VAL B C 1
ATOM 2587 O O . VAL B 1 124 ? -1.396 -13.141 8.375 1 95 124 VAL B O 1
ATOM 2590 N N . SER B 1 125 ? -3.053 -12.078 7.309 1 94.88 125 SER B N 1
ATOM 2591 C CA . SER B 1 125 ? -2.211 -10.969 6.879 1 94.88 125 SER B CA 1
ATOM 2592 C C . SER B 1 125 ? -3.051 -9.781 6.41 1 94.88 125 SER B C 1
ATOM 2594 O O . SER B 1 125 ? -4.281 -9.859 6.383 1 94.88 125 SER B O 1
ATOM 2596 N N . GLU B 1 126 ? -2.359 -8.688 6.059 1 93.62 126 GLU B N 1
ATOM 2597 C CA . GLU B 1 126 ? -3.061 -7.551 5.461 1 93.62 126 GLU B CA 1
ATOM 2598 C C . GLU B 1 126 ? -3.674 -7.93 4.117 1 93.62 126 GLU B C 1
ATOM 2600 O O . GLU B 1 126 ? -4.742 -7.434 3.756 1 93.62 126 GLU B O 1
ATOM 2605 N N . LEU B 1 127 ? -3.039 -8.828 3.416 1 95.81 127 LEU B N 1
ATOM 2606 C CA . LEU B 1 127 ? -3.596 -9.328 2.166 1 95.81 127 LEU B CA 1
ATOM 2607 C C . LEU B 1 127 ? -4.934 -10.023 2.406 1 95.81 127 LEU B C 1
ATOM 2609 O O . LEU B 1 127 ? -5.859 -9.891 1.605 1 95.81 127 LEU B O 1
ATOM 2613 N N . ALA B 1 128 ? -4.965 -10.75 3.496 1 96.5 128 ALA B N 1
ATOM 2614 C CA . ALA B 1 128 ? -6.211 -11.438 3.836 1 96.5 128 ALA B CA 1
ATOM 2615 C C . ALA B 1 128 ? -7.34 -10.438 4.074 1 96.5 128 ALA B C 1
ATOM 2617 O O . ALA B 1 128 ? -8.484 -10.688 3.697 1 96.5 128 ALA B O 1
ATOM 2618 N N . GLU B 1 129 ? -6.98 -9.328 4.738 1 93.5 129 GLU B N 1
ATOM 2619 C CA . GLU B 1 129 ? -7.973 -8.281 4.945 1 93.5 129 GLU B CA 1
ATOM 2620 C C . GLU B 1 129 ? -8.477 -7.727 3.617 1 93.5 129 GLU B C 1
ATOM 2622 O O . GLU B 1 129 ? -9.68 -7.531 3.436 1 93.5 129 GLU B O 1
ATOM 2627 N N . ILE B 1 130 ? -7.586 -7.492 2.73 1 94.75 130 ILE B N 1
ATOM 2628 C CA . ILE B 1 130 ? -7.93 -6.969 1.413 1 94.75 130 ILE B CA 1
ATOM 2629 C C . ILE B 1 130 ? -8.789 -7.984 0.662 1 94.75 130 ILE B C 1
ATOM 2631 O O . ILE B 1 130 ? -9.789 -7.621 0.042 1 94.75 130 ILE B O 1
ATOM 2635 N N . ALA B 1 131 ? -8.406 -9.25 0.755 1 96.75 131 ALA B N 1
ATOM 2636 C CA . ALA B 1 131 ? -9.18 -10.312 0.119 1 96.75 131 ALA B CA 1
ATOM 2637 C C . ALA B 1 131 ? -10.594 -10.375 0.686 1 96.75 131 ALA B C 1
ATOM 2639 O O . ALA B 1 131 ? -11.562 -10.547 -0.061 1 96.75 131 ALA B O 1
ATOM 2640 N N . LEU B 1 132 ? -10.695 -10.219 1.976 1 94.38 132 LEU B N 1
ATOM 2641 C CA . LEU B 1 132 ? -12 -10.266 2.623 1 94.38 132 LEU B CA 1
ATOM 2642 C C . LEU B 1 132 ? -12.875 -9.102 2.166 1 94.38 132 LEU B C 1
ATOM 2644 O O . LEU B 1 132 ? -14.07 -9.273 1.937 1 94.38 132 LEU B O 1
ATOM 2648 N N . LEU B 1 133 ? -12.289 -7.957 2.047 1 90.56 133 LEU B N 1
ATOM 2649 C CA . LEU B 1 133 ? -13.016 -6.805 1.53 1 90.56 133 LEU B CA 1
ATOM 2650 C C . LEU B 1 133 ? -13.547 -7.078 0.127 1 90.56 133 LEU B C 1
ATOM 2652 O O . LEU B 1 133 ? -14.703 -6.777 -0.172 1 90.56 133 LEU B O 1
ATOM 2656 N N . SER B 1 134 ? -12.719 -7.633 -0.68 1 93.25 134 SER B N 1
ATOM 2657 C CA . SER B 1 134 ? -13.109 -7.945 -2.053 1 93.25 134 SER B CA 1
ATOM 2658 C C . SER B 1 134 ? -14.219 -8.992 -2.09 1 93.25 134 SER B C 1
ATOM 2660 O O . SER B 1 134 ? -15.156 -8.883 -2.879 1 93.25 134 SER B O 1
ATOM 2662 N N . ALA B 1 135 ? -14.094 -9.953 -1.246 1 93.19 135 ALA B N 1
ATOM 2663 C CA . ALA B 1 135 ? -15.094 -11.023 -1.187 1 93.19 135 ALA B CA 1
ATOM 2664 C C . ALA B 1 135 ? -16.453 -10.469 -0.793 1 93.19 135 ALA B C 1
ATOM 2666 O O . ALA B 1 135 ? -17.484 -10.875 -1.35 1 93.19 135 ALA B O 1
ATOM 2667 N N . GLN B 1 136 ? -16.422 -9.609 0.159 1 86.19 136 GLN B N 1
ATOM 2668 C CA . GLN B 1 136 ? -17.672 -8.984 0.613 1 86.19 136 GLN B CA 1
ATOM 2669 C C . GLN B 1 136 ? -18.359 -8.234 -0.521 1 86.19 136 GLN B C 1
ATOM 2671 O O . GLN B 1 136 ? -19.562 -8.344 -0.702 1 86.19 136 GLN B O 1
ATOM 2676 N N . GLU B 1 137 ? -17.594 -7.551 -1.239 1 82.06 137 GLU B N 1
ATOM 2677 C CA . GLU B 1 137 ? -18.125 -6.758 -2.346 1 82.06 137 GLU B CA 1
ATOM 2678 C C . GLU B 1 137 ? -18.719 -7.656 -3.434 1 82.06 137 GLU B C 1
ATOM 2680 O O . GLU B 1 137 ? -19.703 -7.301 -4.066 1 82.06 137 GLU B O 1
ATOM 2685 N N . ASP B 1 138 ? -18.094 -8.797 -3.574 1 83.62 138 ASP B N 1
ATOM 2686 C CA . ASP B 1 138 ? -18.516 -9.703 -4.637 1 83.62 138 ASP B CA 1
ATOM 2687 C C . ASP B 1 138 ? -19.5 -10.742 -4.113 1 83.62 138 ASP B C 1
ATOM 2689 O O . ASP B 1 138 ? -19.844 -11.695 -4.82 1 83.62 138 ASP B O 1
ATOM 2693 N N . ASN B 1 139 ? -19.891 -10.578 -2.934 1 84.56 139 ASN B N 1
ATOM 2694 C CA . ASN B 1 139 ? -20.844 -11.461 -2.273 1 84.56 139 ASN B CA 1
ATOM 2695 C C . ASN B 1 139 ? -20.359 -12.906 -2.264 1 84.56 139 ASN B C 1
ATOM 2697 O O . ASN B 1 139 ? -21.109 -13.82 -2.578 1 84.56 139 ASN B O 1
ATOM 2701 N N . VAL B 1 140 ? -19.094 -13.039 -2.109 1 89.56 140 VAL B N 1
ATOM 2702 C CA . VAL B 1 140 ? -18.469 -14.352 -1.919 1 89.56 140 VAL B CA 1
ATOM 2703 C C . VAL B 1 140 ? -18.297 -14.625 -0.428 1 89.56 140 VAL B C 1
ATOM 2705 O O . VAL B 1 140 ? -17.812 -13.766 0.315 1 89.56 140 VAL B O 1
ATOM 2708 N N . ASN B 1 141 ? -18.703 -15.758 -0.068 1 88.12 141 ASN B N 1
ATOM 2709 C CA . ASN B 1 141 ? -18.641 -16.094 1.353 1 88.12 141 ASN B CA 1
ATOM 2710 C C . ASN B 1 141 ? -17.328 -16.781 1.709 1 88.12 141 ASN B C 1
ATOM 2712 O O . ASN B 1 141 ? -17.062 -17.906 1.256 1 88.12 141 ASN B O 1
ATOM 2716 N N . ILE B 1 142 ? -16.469 -16.172 2.463 1 94.5 142 ILE B N 1
ATOM 2717 C CA . ILE B 1 142 ? -15.25 -16.75 3.021 1 94.5 142 ILE B CA 1
ATOM 2718 C C . ILE B 1 142 ? -15.562 -17.406 4.363 1 94.5 142 ILE B C 1
ATOM 2720 O O . ILE B 1 142 ? -15.961 -16.734 5.316 1 94.5 142 ILE B O 1
ATOM 2724 N N . VAL B 1 143 ? -15.305 -18.672 4.441 1 93.12 143 VAL B N 1
ATOM 2725 C CA . VAL B 1 143 ? -15.812 -19.422 5.59 1 93.12 143 VAL B CA 1
ATOM 2726 C C . VAL B 1 143 ? -14.773 -19.406 6.715 1 93.12 143 VAL B C 1
ATOM 272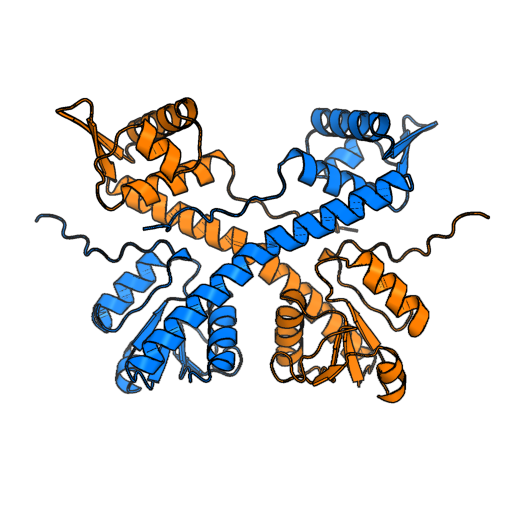8 O O . VAL B 1 143 ? -15.125 -19.562 7.887 1 93.12 143 VAL B O 1
ATOM 2731 N N . ALA B 1 144 ? -13.523 -19.25 6.301 1 93.56 144 ALA B N 1
ATOM 2732 C CA . ALA B 1 144 ? -12.492 -19.266 7.332 1 93.56 144 ALA B CA 1
ATOM 2733 C C . ALA B 1 144 ? -11.172 -18.719 6.793 1 93.56 144 ALA B C 1
ATOM 2735 O O . ALA B 1 144 ? -10.977 -18.641 5.578 1 93.56 144 ALA B O 1
ATOM 2736 N N . VAL B 1 145 ? -10.352 -18.312 7.746 1 95.06 145 VAL B N 1
ATOM 2737 C CA . VAL B 1 145 ? -8.945 -18.031 7.465 1 95.06 145 VAL B CA 1
ATOM 2738 C C . VAL B 1 145 ? -8.07 -19.062 8.172 1 95.06 145 VAL B C 1
ATOM 2740 O O . VAL B 1 145 ? -8.164 -19.234 9.391 1 95.06 145 VAL B O 1
ATOM 2743 N N . ILE B 1 146 ? -7.297 -19.734 7.391 1 94 146 ILE B N 1
ATOM 2744 C CA . ILE B 1 146 ? -6.426 -20.766 7.945 1 94 146 ILE B CA 1
ATOM 2745 C C . ILE B 1 146 ? -5.082 -20.156 8.328 1 94 146 ILE B C 1
ATOM 2747 O O . ILE B 1 146 ? -4.422 -19.531 7.496 1 94 146 ILE B O 1
ATOM 2751 N N . GLN B 1 147 ? -4.672 -20.312 9.578 1 94.31 147 GLN B N 1
ATOM 2752 C CA . GLN B 1 147 ? -3.379 -19.859 10.094 1 94.31 147 GLN B CA 1
ATOM 2753 C C . GLN B 1 147 ? -2.809 -20.859 11.102 1 94.31 147 GLN B C 1
ATOM 2755 O O . GLN B 1 147 ? -3.088 -20.75 12.297 1 94.31 147 GLN B O 1
ATOM 2760 N N . PRO B 1 148 ? -1.963 -21.672 10.562 1 89.5 148 PRO B N 1
ATOM 2761 C CA . PRO B 1 148 ? -1.386 -22.656 11.477 1 89.5 148 PRO B CA 1
ATOM 2762 C C . PRO B 1 148 ? -0.693 -22.016 12.68 1 89.5 148 PRO B C 1
ATOM 2764 O O . PRO B 1 148 ? 0.08 -21.078 12.516 1 89.5 148 PRO B O 1
ATOM 2767 N N . GLY B 1 149 ? -1.03 -22.469 13.836 1 88.19 149 GLY B N 1
ATOM 2768 C CA . GLY B 1 149 ? -0.376 -22.031 15.055 1 88.19 149 GLY B CA 1
ATOM 2769 C C . GLY B 1 149 ? -0.991 -20.766 15.641 1 88.19 149 GLY B C 1
ATOM 2770 O O . GLY B 1 149 ? -0.543 -20.266 16.672 1 88.19 149 GLY B O 1
ATOM 2771 N N . SER B 1 150 ? -1.974 -20.297 14.992 1 90.62 150 SER B N 1
ATOM 2772 C CA . SER B 1 150 ? -2.592 -19.062 15.484 1 90.62 150 SER B CA 1
ATOM 2773 C C . SER B 1 150 ? -3.477 -19.344 16.703 1 90.62 150 SER B C 1
ATOM 2775 O O . SER B 1 150 ? -4.133 -20.391 16.766 1 90.62 150 SER B O 1
ATOM 2777 N N . ASN B 1 151 ? -3.5 -18.312 17.641 1 88.81 151 ASN B N 1
ATOM 2778 C CA . ASN B 1 151 ? -4.387 -18.406 18.781 1 88.81 151 ASN B CA 1
ATOM 2779 C C . ASN B 1 151 ? -5.574 -17.453 18.656 1 88.81 151 ASN B C 1
ATOM 2781 O O . ASN B 1 151 ? -6.371 -17.312 19.578 1 88.81 151 ASN B O 1
ATOM 2785 N N . GLN B 1 152 ? -5.684 -16.938 17.5 1 89.25 152 GLN B N 1
ATOM 2786 C CA . GLN B 1 152 ? -6.797 -16.031 17.234 1 89.25 152 GLN B CA 1
ATOM 2787 C C . GLN B 1 152 ? -8.039 -16.812 16.812 1 89.25 152 GLN B C 1
ATOM 2789 O O . GLN B 1 152 ? -7.953 -17.766 16.031 1 89.25 152 GLN B O 1
ATOM 2794 N N . ASP B 1 153 ? -9.195 -16.422 17.359 1 89.56 153 ASP B N 1
ATOM 2795 C CA . ASP B 1 153 ? -10.445 -17.094 17.016 1 89.56 153 ASP B CA 1
ATOM 2796 C C . ASP B 1 153 ? -11.062 -16.5 15.758 1 89.56 153 ASP B C 1
ATOM 2798 O O . ASP B 1 153 ? -11.594 -17.219 14.914 1 89.56 153 ASP B O 1
ATOM 2802 N N . LEU B 1 154 ? -11.008 -15.141 15.727 1 91.88 154 LEU B N 1
ATOM 2803 C CA . LEU B 1 154 ? -11.617 -14.422 14.609 1 91.88 154 LEU B CA 1
ATOM 2804 C C . LEU B 1 154 ? -10.617 -13.469 13.969 1 91.88 154 LEU B C 1
ATOM 2806 O O . LEU B 1 154 ? -9.727 -12.953 14.641 1 91.88 154 LEU B O 1
ATOM 2810 N N . PHE B 1 155 ? -10.773 -13.367 12.727 1 91.5 155 PHE B N 1
ATOM 2811 C CA . PHE B 1 155 ? -10.047 -12.367 11.953 1 91.5 155 PHE B CA 1
ATOM 2812 C C . PHE B 1 155 ? -10.992 -11.602 11.039 1 91.5 155 PHE B C 1
ATOM 2814 O O . PHE B 1 155 ? -11.523 -12.164 10.07 1 91.5 155 PHE B O 1
ATOM 2821 N N . SER B 1 156 ? -11.164 -10.312 11.391 1 88.88 156 SER B N 1
ATOM 2822 C CA . SER B 1 156 ? -12.094 -9.469 10.648 1 88.88 156 SER B CA 1
ATOM 2823 C C . SER B 1 156 ? -13.469 -10.125 10.531 1 88.88 156 SER B C 1
ATOM 2825 O O . SER B 1 156 ? -14.039 -10.188 9.445 1 88.88 156 SER B O 1
ATOM 2827 N N . GLY B 1 157 ? -13.891 -10.742 11.57 1 87.62 157 GLY B N 1
ATOM 2828 C CA . GLY B 1 157 ? -15.227 -11.305 11.664 1 87.62 157 GLY B CA 1
ATOM 2829 C C . GLY B 1 157 ? -15.312 -12.727 11.133 1 87.62 157 GLY B C 1
ATOM 2830 O O . GLY B 1 157 ? -16.375 -13.352 11.18 1 87.62 157 GLY B O 1
ATOM 2831 N N . VAL B 1 158 ? -14.203 -13.234 10.625 1 92.44 158 VAL B N 1
ATOM 2832 C CA . VAL B 1 158 ? -14.172 -14.578 10.047 1 92.44 158 VAL B CA 1
ATOM 2833 C C . VAL B 1 158 ? -13.406 -15.523 10.961 1 92.44 158 VAL B C 1
ATOM 2835 O O . VAL B 1 158 ? -12.359 -15.156 11.5 1 92.44 158 VAL B O 1
ATOM 2838 N N . PRO B 1 159 ? -13.93 -16.766 11.125 1 92.12 159 PRO B N 1
ATOM 2839 C CA . PRO B 1 159 ? -13.234 -17.719 12 1 92.12 159 PRO B CA 1
ATOM 2840 C C . PRO B 1 159 ? -11.82 -18.031 11.516 1 92.12 159 PRO B C 1
ATOM 2842 O O . PRO B 1 159 ? -11.578 -18.125 10.312 1 92.12 159 PRO B O 1
ATOM 2845 N N . VAL B 1 160 ? -10.891 -18.188 12.5 1 93.94 160 VAL B N 1
ATOM 2846 C CA . VAL B 1 160 ? -9.516 -18.562 12.203 1 93.94 160 VAL B CA 1
ATOM 2847 C C . VAL B 1 160 ? -9.289 -20.031 12.57 1 93.94 160 VAL B C 1
ATOM 2849 O O . VAL B 1 160 ? -9.602 -20.453 13.688 1 93.94 160 VAL B O 1
ATOM 2852 N N . LEU B 1 161 ? -8.797 -20.781 11.625 1 91.19 161 LEU B N 1
ATOM 2853 C CA . LEU B 1 161 ? -8.484 -22.188 11.859 1 91.19 161 LEU B CA 1
ATOM 2854 C C . LEU B 1 161 ? -6.988 -22.391 12.086 1 91.19 161 LEU B C 1
ATOM 2856 O O . LEU B 1 161 ? -6.176 -22.031 11.227 1 91.19 161 LEU B O 1
ATOM 2860 N N . SER B 1 162 ? -6.539 -22.844 13.266 1 86.12 162 SER B N 1
ATOM 2861 C CA . SER B 1 162 ? -5.133 -22.984 13.633 1 86.12 162 SER B CA 1
ATOM 2862 C C . SER B 1 162 ? -4.543 -24.281 13.086 1 86.12 162 SER B C 1
ATOM 2864 O O . SER B 1 162 ? -3.326 -24.469 13.094 1 86.12 162 SER B O 1
ATOM 2866 N N . SER B 1 163 ? -5.32 -25.281 12.875 1 71.12 163 SER B N 1
ATOM 2867 C CA . SER B 1 163 ? -4.805 -26.516 12.312 1 71.12 163 SER B CA 1
ATOM 2868 C C . SER B 1 163 ? -5.395 -26.781 10.93 1 71.12 163 SER B C 1
ATOM 2870 O O . SER B 1 163 ? -6.586 -26.562 10.711 1 71.12 163 SER B O 1
ATOM 2872 N N . SER B 1 164 ? -4.586 -26.828 9.891 1 57.44 164 SER B N 1
ATOM 2873 C CA . SER B 1 164 ? -4.992 -27.188 8.531 1 57.44 164 SER B CA 1
ATOM 2874 C C . SER B 1 164 ? -5.844 -28.453 8.523 1 57.44 164 SER B C 1
ATOM 2876 O O . SER B 1 164 ? -6.586 -28.688 7.566 1 57.44 164 SER B O 1
ATOM 2878 N N . GLU B 1 165 ? -5.496 -29.359 9.352 1 54.66 165 GLU B N 1
ATOM 2879 C CA . GLU B 1 165 ? -6.25 -30.609 9.312 1 54.66 165 GLU B CA 1
ATOM 2880 C C . GLU B 1 165 ? -7.754 -30.344 9.281 1 54.66 165 GLU B C 1
ATOM 2882 O O . GLU B 1 165 ? -8.508 -31.109 8.672 1 54.66 165 GLU B O 1
ATOM 2887 N N . PHE B 1 166 ? -8.062 -29.281 9.789 1 55.25 166 PHE B N 1
ATOM 2888 C CA . PHE B 1 166 ? -9.492 -29.047 9.969 1 55.25 166 PHE B CA 1
ATOM 2889 C C . PHE B 1 166 ? -10.125 -28.547 8.68 1 55.25 166 PHE B C 1
ATOM 2891 O O . PHE B 1 166 ? -11.352 -28.625 8.508 1 55.25 166 PHE B O 1
ATOM 2898 N N . ALA B 1 167 ? -9.352 -27.984 7.789 1 55.09 167 ALA B N 1
ATOM 2899 C CA . ALA B 1 167 ? -10 -27.469 6.59 1 55.09 167 ALA B CA 1
ATOM 2900 C C . ALA B 1 167 ? -10.766 -28.562 5.863 1 55.09 167 ALA B C 1
ATOM 2902 O O . ALA B 1 167 ? -11.859 -28.344 5.344 1 55.09 167 ALA B O 1
ATOM 2903 N N . ASN B 1 168 ? -10.133 -29.766 5.801 1 55.84 168 ASN B N 1
ATOM 2904 C CA . ASN B 1 168 ? -10.844 -30.844 5.129 1 55.84 168 ASN B CA 1
ATOM 2905 C C . ASN B 1 168 ? -12.148 -31.188 5.84 1 55.84 168 ASN B C 1
ATOM 2907 O O . ASN B 1 168 ? -13.148 -31.5 5.191 1 55.84 168 ASN B O 1
ATOM 2911 N N . GLU B 1 169 ? -12.016 -30.922 7.125 1 58.31 169 GLU B N 1
ATOM 2912 C CA . GLU B 1 169 ? -13.203 -31.328 7.863 1 58.31 169 GLU B CA 1
ATOM 2913 C C . GLU B 1 169 ? -14.312 -30.297 7.766 1 58.31 169 GLU B C 1
ATOM 2915 O O . GLU B 1 169 ? -15.492 -30.609 7.961 1 58.31 169 GLU B O 1
ATOM 2920 N N . CYS B 1 170 ? -13.844 -29.219 7.25 1 65.69 170 CYS B N 1
ATOM 2921 C CA . CYS B 1 170 ? -14.844 -28.156 7.301 1 65.69 170 CYS B CA 1
ATOM 2922 C C . CYS B 1 170 ? -15.531 -28 5.953 1 65.69 170 CYS B C 1
ATOM 2924 O O . CYS B 1 170 ? -16.375 -27.109 5.785 1 65.69 170 CYS B O 1
ATOM 2926 N N . GLY B 1 171 ? -15.273 -29 5.012 1 79.25 171 GLY B N 1
ATOM 2927 C CA . GLY B 1 171 ? -15.945 -28.953 3.721 1 79.25 171 GLY B CA 1
ATOM 2928 C C . GLY B 1 171 ? -15.469 -27.812 2.842 1 79.25 171 GLY B C 1
ATOM 2929 O O . GLY B 1 171 ? -16.234 -27.297 2.033 1 79.25 171 GLY B O 1
ATOM 2930 N N . ILE B 1 172 ? -14.258 -27.406 3.012 1 86.31 172 ILE B N 1
ATOM 2931 C CA . ILE B 1 172 ? -13.695 -26.344 2.199 1 86.31 172 ILE B CA 1
ATOM 2932 C C . ILE B 1 172 ? -13.43 -26.844 0.784 1 86.31 172 ILE B C 1
ATOM 2934 O O . ILE B 1 172 ? -12.836 -27.906 0.602 1 86.31 172 ILE B O 1
ATOM 2938 N N . ASP B 1 173 ? -13.969 -26.109 -0.164 1 86.94 173 ASP B N 1
ATOM 2939 C CA . ASP B 1 173 ? -13.852 -26.578 -1.539 1 86.94 173 ASP B CA 1
ATOM 2940 C C . ASP B 1 173 ? -12.711 -25.875 -2.27 1 86.94 173 ASP B C 1
ATOM 2942 O O . ASP B 1 173 ? -12.234 -26.344 -3.301 1 86.94 173 ASP B O 1
ATOM 2946 N N . ALA B 1 174 ? -12.273 -24.75 -1.71 1 93 174 ALA B N 1
ATOM 2947 C CA . ALA B 1 174 ? -11.172 -24.031 -2.348 1 93 174 ALA B CA 1
ATOM 2948 C C . ALA B 1 174 ? -10.406 -23.188 -1.332 1 93 174 ALA B C 1
ATOM 2950 O O . ALA B 1 174 ? -10.977 -22.734 -0.338 1 93 174 ALA B O 1
ATOM 2951 N N . VAL B 1 175 ? -9.148 -23.016 -1.616 1 94.81 175 VAL B N 1
ATOM 2952 C CA . VAL B 1 175 ? -8.281 -22.234 -0.747 1 94.81 175 VAL B CA 1
ATOM 2953 C C . VAL B 1 175 ? -7.586 -21.141 -1.561 1 94.81 175 VAL B C 1
ATOM 2955 O O . VAL B 1 175 ? -7.027 -21.406 -2.625 1 94.81 175 VAL B O 1
ATOM 2958 N N . VAL B 1 176 ? -7.676 -19.938 -1.056 1 97.25 176 VAL B N 1
ATOM 2959 C CA . VAL B 1 176 ? -7 -18.797 -1.681 1 97.25 176 VAL B CA 1
ATOM 2960 C C . VAL B 1 176 ? -5.816 -18.359 -0.818 1 97.25 176 VAL B C 1
ATOM 2962 O O . VAL B 1 176 ? -5.965 -18.141 0.386 1 97.25 176 VAL B O 1
ATOM 2965 N N . ILE B 1 177 ? -4.676 -18.188 -1.416 1 97.75 177 ILE B N 1
ATOM 2966 C CA . ILE B 1 177 ? -3.463 -17.875 -0.676 1 97.75 177 ILE B CA 1
ATOM 2967 C C . ILE B 1 177 ? -3.43 -16.375 -0.373 1 97.75 177 ILE B C 1
ATOM 2969 O O . ILE B 1 177 ? -3.553 -15.547 -1.28 1 97.75 177 ILE B O 1
ATOM 2973 N N . THR B 1 178 ? -3.283 -16.047 0.885 1 97.94 178 THR B N 1
ATOM 2974 C CA . THR B 1 178 ? -3.146 -14.656 1.326 1 97.94 178 THR B CA 1
ATOM 2975 C C . THR B 1 178 ? -1.935 -14.5 2.24 1 97.94 178 THR B C 1
ATOM 2977 O O . THR B 1 178 ? -1.782 -13.477 2.906 1 97.94 178 THR B O 1
ATOM 2980 N N . ALA B 1 179 ? -1.062 -15.531 2.299 1 96.5 179 ALA B N 1
ATOM 2981 C CA . ALA B 1 179 ? 0.158 -15.469 3.1 1 96.5 179 ALA B CA 1
ATOM 2982 C C . ALA B 1 179 ? 1.165 -14.5 2.488 1 96.5 179 ALA B C 1
ATOM 2984 O O . ALA B 1 179 ? 1.796 -14.805 1.475 1 96.5 179 ALA B O 1
ATOM 2985 N N . ALA B 1 180 ? 1.355 -13.391 3.184 1 94.69 180 ALA B N 1
ATOM 2986 C CA . ALA B 1 180 ? 2.199 -12.336 2.625 1 94.69 180 ALA B CA 1
ATOM 2987 C C . ALA B 1 180 ? 3.674 -12.602 2.904 1 94.69 180 ALA B C 1
ATOM 2989 O O . ALA B 1 180 ? 4.543 -12.18 2.141 1 94.69 180 ALA B O 1
ATOM 2990 N N . GLU B 1 181 ? 3.99 -13.32 3.928 1 93.88 181 GLU B N 1
ATOM 2991 C CA . GLU B 1 181 ? 5.375 -13.508 4.348 1 93.88 181 GLU B CA 1
ATOM 2992 C C . GLU B 1 181 ? 6.066 -14.578 3.512 1 93.88 181 GLU B C 1
ATOM 2994 O O . GLU B 1 181 ? 7.27 -14.492 3.254 1 93.88 181 GLU B O 1
ATOM 2999 N N . ALA B 1 182 ? 5.285 -15.594 3.133 1 94.75 182 ALA B N 1
ATOM 3000 C CA . ALA B 1 182 ? 5.844 -16.703 2.369 1 94.75 182 ALA B CA 1
ATOM 3001 C C . ALA B 1 182 ? 4.797 -17.312 1.439 1 94.75 182 ALA B C 1
ATOM 3003 O O . ALA B 1 182 ? 4.414 -18.469 1.602 1 94.75 182 ALA B O 1
ATOM 3004 N N . PRO B 1 183 ? 4.512 -16.609 0.389 1 96.25 183 PRO B N 1
ATOM 3005 C CA . PRO B 1 183 ? 3.416 -17.062 -0.472 1 96.25 183 PRO B CA 1
ATOM 3006 C C . PRO B 1 183 ? 3.725 -18.375 -1.185 1 96.25 183 PRO B C 1
ATOM 3008 O O . PRO B 1 183 ? 2.842 -19.219 -1.327 1 96.25 183 PRO B O 1
ATOM 3011 N N . GLN B 1 184 ? 4.949 -18.562 -1.577 1 94.25 184 GLN B N 1
ATOM 3012 C CA . GLN B 1 184 ? 5.309 -19.797 -2.277 1 94.25 184 GLN B CA 1
ATOM 3013 C C . GLN B 1 184 ? 5.156 -21.016 -1.367 1 94.25 184 GLN B C 1
ATOM 3015 O O . GLN B 1 184 ? 4.559 -22.016 -1.76 1 94.25 184 GLN B O 1
ATOM 3020 N N . ALA B 1 185 ? 5.703 -20.875 -0.184 1 95 185 ALA B N 1
ATOM 3021 C CA . ALA B 1 185 ? 5.613 -21.969 0.779 1 95 185 ALA B CA 1
ATOM 3022 C C . ALA B 1 185 ? 4.156 -22.281 1.125 1 95 185 ALA B C 1
ATOM 3024 O O . ALA B 1 185 ? 3.777 -23.453 1.247 1 95 185 ALA B O 1
ATOM 3025 N N . ALA B 1 186 ? 3.379 -21.312 1.264 1 95.94 186 ALA B N 1
ATOM 3026 C CA . ALA B 1 186 ? 1.958 -21.469 1.562 1 95.94 186 ALA B CA 1
ATOM 3027 C C . ALA B 1 186 ? 1.24 -22.203 0.442 1 95.94 186 ALA B C 1
ATOM 3029 O O . ALA B 1 186 ? 0.455 -23.125 0.701 1 95.94 186 ALA B O 1
ATOM 3030 N N . TYR B 1 187 ? 1.581 -21.797 -0.742 1 95.81 187 TYR B N 1
ATOM 3031 C CA . TYR B 1 187 ? 0.975 -22.438 -1.903 1 95.81 187 TYR B CA 1
ATOM 3032 C C . TYR B 1 187 ? 1.326 -23.922 -1.952 1 95.81 187 TYR B C 1
ATOM 3034 O O . TYR B 1 187 ? 0.444 -24.766 -2.1 1 95.81 187 TYR B O 1
ATOM 3042 N N . GLU B 1 188 ? 2.561 -24.234 -1.788 1 94.44 188 GLU B N 1
ATOM 3043 C CA . GLU B 1 188 ? 3.02 -25.609 -1.85 1 94.44 188 GLU B CA 1
ATOM 3044 C C . GLU B 1 188 ? 2.402 -26.453 -0.732 1 94.44 188 GLU B C 1
ATOM 3046 O O . GLU B 1 188 ? 1.99 -27.594 -0.958 1 94.44 188 GLU B O 1
ATOM 3051 N N . LEU B 1 189 ? 2.305 -25.844 0.37 1 93.25 189 LEU B N 1
ATOM 3052 C CA . LEU B 1 189 ? 1.695 -26.531 1.504 1 93.25 189 LEU B CA 1
ATOM 3053 C C . LEU B 1 189 ? 0.233 -26.859 1.221 1 93.25 189 LEU B C 1
ATOM 3055 O O . LEU B 1 189 ? -0.207 -27.984 1.437 1 93.25 189 LEU B O 1
ATOM 3059 N N . MET B 1 190 ? -0.462 -25.938 0.689 1 93.06 190 MET B N 1
ATOM 3060 C CA . MET B 1 190 ? -1.894 -26.125 0.465 1 93.06 190 MET B CA 1
ATOM 3061 C C . MET B 1 190 ? -2.146 -27.047 -0.725 1 93.06 190 MET B C 1
ATOM 3063 O O . MET B 1 190 ? -3.111 -27.812 -0.729 1 93.06 190 MET B O 1
ATOM 3067 N N . VAL B 1 191 ? -1.282 -26.938 -1.727 1 94.06 191 VAL B N 1
ATOM 3068 C CA . VAL B 1 191 ? -1.403 -27.844 -2.857 1 94.06 191 VAL B CA 1
ATOM 3069 C C . VAL B 1 191 ? -1.216 -29.281 -2.379 1 94.06 191 VAL B C 1
ATOM 3071 O O . VAL B 1 191 ? -1.908 -30.188 -2.842 1 94.06 191 VAL B O 1
ATOM 3074 N N . GLY B 1 192 ? -0.267 -29.469 -1.464 1 91.06 192 GLY B N 1
ATOM 3075 C CA . GLY B 1 192 ? -0.044 -30.781 -0.895 1 91.06 192 GLY B CA 1
ATOM 3076 C C . GLY B 1 192 ? -1.242 -31.312 -0.13 1 91.06 192 GLY B C 1
ATOM 3077 O O . GLY B 1 192 ? -1.476 -32.531 -0.094 1 91.06 192 GLY B O 1
ATOM 3078 N N . ARG B 1 193 ? -2.047 -30.438 0.333 1 87.25 193 ARG B N 1
ATOM 3079 C CA . ARG B 1 193 ? -3.154 -30.828 1.196 1 87.25 193 ARG B CA 1
ATOM 3080 C C . ARG B 1 193 ? -4.465 -30.875 0.417 1 87.25 193 ARG B C 1
ATOM 3082 O O . ARG B 1 193 ? -5.305 -31.75 0.66 1 87.25 193 ARG B O 1
ATOM 3089 N N . PHE B 1 194 ? -4.598 -29.984 -0.56 1 88.56 194 PHE B N 1
ATOM 3090 C CA . PHE B 1 194 ? -5.902 -29.812 -1.188 1 88.56 194 PHE B CA 1
ATOM 3091 C C . PHE B 1 194 ? -5.848 -30.203 -2.662 1 88.56 194 PHE B C 1
ATOM 3093 O O . PHE B 1 194 ? -6.887 -30.422 -3.289 1 88.56 194 PHE B O 1
ATOM 3100 N N . GLY B 1 195 ? -4.707 -30.391 -3.164 1 91.12 195 GLY B N 1
ATOM 3101 C CA . GLY B 1 195 ? -4.574 -30.531 -4.605 1 91.12 195 GLY B CA 1
ATOM 3102 C C . GLY B 1 195 ? -4.488 -29.203 -5.332 1 91.12 195 GLY B C 1
ATOM 3103 O O . GLY B 1 195 ? -5.109 -28.234 -4.918 1 91.12 195 GLY B O 1
ATOM 3104 N N . ALA B 1 196 ? -3.803 -29.141 -6.414 1 93.31 196 ALA B N 1
ATOM 3105 C CA . ALA B 1 196 ? -3.5 -27.922 -7.156 1 93.31 196 ALA B CA 1
ATOM 3106 C C . ALA B 1 196 ? -4.77 -27.297 -7.727 1 93.31 196 ALA B C 1
ATOM 3108 O O . ALA B 1 196 ? -4.855 -26.078 -7.875 1 93.31 196 ALA B O 1
ATOM 3109 N N . ASP B 1 197 ? -5.781 -28.062 -7.949 1 92 197 ASP B N 1
ATOM 3110 C CA . ASP B 1 197 ? -7 -27.594 -8.594 1 92 197 ASP B CA 1
ATOM 3111 C C . ASP B 1 197 ? -7.875 -26.812 -7.605 1 92 197 ASP B C 1
ATOM 3113 O O . ASP B 1 197 ? -8.82 -26.141 -8.008 1 92 197 ASP B O 1
ATOM 3117 N N . ARG B 1 198 ? -7.516 -26.891 -6.359 1 93.19 198 ARG B N 1
ATOM 3118 C CA . ARG B 1 198 ? -8.352 -26.25 -5.34 1 93.19 198 ARG B CA 1
ATOM 3119 C C . ARG B 1 198 ? -7.602 -25.141 -4.625 1 93.19 198 ARG B C 1
ATOM 3121 O O . ARG B 1 198 ? -8.086 -24.594 -3.631 1 93.19 198 ARG B O 1
ATOM 3128 N N . VAL B 1 199 ? -6.414 -24.875 -5.086 1 95.12 199 VAL B N 1
ATOM 3129 C CA . VAL B 1 199 ? -5.602 -23.828 -4.488 1 95.12 199 VAL B CA 1
ATOM 3130 C C . VAL B 1 199 ? -5.398 -22.703 -5.496 1 95.12 199 VAL B C 1
ATOM 3132 O O . VAL B 1 199 ? -4.973 -22.938 -6.629 1 95.12 199 VAL B O 1
ATOM 3135 N N . PHE B 1 200 ? -5.703 -21.484 -5.055 1 96.69 200 PHE B N 1
ATOM 3136 C CA . PHE B 1 200 ? -5.684 -20.359 -5.98 1 96.69 200 PHE B CA 1
ATOM 3137 C C . PHE B 1 200 ? -4.781 -19.25 -5.457 1 96.69 200 PHE B C 1
ATOM 3139 O O . PHE B 1 200 ? -4.68 -19.047 -4.246 1 96.69 200 PHE B O 1
ATOM 3146 N N . VAL B 1 201 ? -4.141 -18.594 -6.375 1 97 201 VAL B N 1
ATOM 3147 C CA . VAL B 1 201 ? -3.26 -17.469 -6.074 1 97 201 VAL B CA 1
ATOM 3148 C C . VAL B 1 201 ? -3.549 -16.312 -7.031 1 97 201 VAL B C 1
ATOM 3150 O O . VAL B 1 201 ? -4.102 -16.516 -8.117 1 97 201 VAL B O 1
ATOM 3153 N N . VAL B 1 202 ? -3.266 -15.117 -6.59 1 96.62 202 VAL B N 1
ATOM 3154 C CA . VAL B 1 202 ? -3.34 -13.961 -7.48 1 96.62 202 VAL B CA 1
ATOM 3155 C C . VAL B 1 202 ? -1.952 -13.648 -8.031 1 96.62 202 VAL B C 1
ATOM 3157 O O . VAL B 1 202 ? -0.94 -13.938 -7.391 1 96.62 202 VAL B O 1
ATOM 3160 N N . PRO B 1 203 ? -1.868 -13.016 -9.156 1 93.38 203 PRO B N 1
ATOM 3161 C CA . PRO B 1 203 ? -0.59 -12.781 -9.836 1 93.38 203 PRO B CA 1
ATOM 3162 C C . PRO B 1 203 ? 0.376 -11.945 -9 1 93.38 203 PRO B C 1
ATOM 3164 O O . PRO B 1 203 ? 1.591 -12.156 -9.062 1 93.38 203 PRO B O 1
ATOM 3167 N N . LEU B 1 204 ? -0.084 -11.086 -8.188 1 92.88 204 LEU B N 1
ATOM 3168 C CA . LEU B 1 204 ? 0.777 -10.156 -7.461 1 92.88 204 LEU B CA 1
ATOM 3169 C C . LEU B 1 204 ? 1.65 -10.898 -6.453 1 92.88 204 LEU B C 1
ATOM 3171 O O . LEU B 1 204 ? 2.664 -10.367 -5.992 1 92.88 204 LEU B O 1
ATOM 3175 N N . LEU B 1 205 ? 1.293 -12.172 -6.184 1 94.56 205 LEU B N 1
ATOM 3176 C CA . LEU B 1 205 ? 2.068 -12.945 -5.219 1 94.56 205 LEU B CA 1
ATOM 3177 C C . LEU B 1 205 ? 3.297 -13.562 -5.879 1 94.56 205 LEU B C 1
ATOM 3179 O O . LEU B 1 205 ? 4.199 -14.047 -5.191 1 94.56 205 LEU B O 1
ATOM 3183 N N . HIS B 1 206 ? 3.324 -13.602 -7.215 1 91 206 HIS B N 1
ATOM 3184 C CA . HIS B 1 206 ? 4.434 -14.117 -8.008 1 91 206 HIS B CA 1
ATOM 3185 C C . HIS B 1 206 ? 4.797 -15.539 -7.578 1 91 206 HIS B C 1
ATOM 3187 O O . HIS B 1 206 ? 5.98 -15.867 -7.445 1 91 206 HIS B O 1
ATOM 3193 N N . VAL B 1 207 ? 3.775 -16.281 -7.254 1 91.56 207 VAL B N 1
ATOM 3194 C CA . VAL B 1 207 ? 3.939 -17.688 -6.91 1 91.56 207 VAL B CA 1
ATOM 3195 C C . VAL B 1 207 ? 4.16 -18.516 -8.18 1 91.56 207 VAL B C 1
ATOM 3197 O O . VAL B 1 207 ? 3.5 -18.281 -9.195 1 91.56 207 VAL B O 1
ATOM 3200 N N . ASN B 1 208 ? 5.113 -19.344 -8.133 1 85.25 208 ASN B N 1
ATOM 3201 C CA . ASN B 1 208 ? 5.309 -20.312 -9.219 1 85.25 208 ASN B CA 1
ATOM 3202 C C . ASN B 1 208 ? 4.395 -21.516 -9.07 1 85.25 208 ASN B C 1
ATOM 3204 O O . ASN B 1 208 ? 4.562 -22.312 -8.148 1 85.25 208 ASN B O 1
ATOM 3208 N N . CYS B 1 209 ? 3.453 -21.641 -9.906 1 82.5 209 CYS B N 1
ATOM 3209 C CA . CYS B 1 209 ? 2.469 -22.703 -9.797 1 82.5 209 CYS B CA 1
ATOM 3210 C C . CYS B 1 209 ? 2.924 -23.953 -10.562 1 82.5 209 CYS B C 1
ATOM 3212 O O . CYS B 1 209 ? 2.273 -24.984 -10.5 1 82.5 209 CYS B O 1
ATOM 3214 N N . GLU B 1 210 ? 3.992 -23.797 -11.398 1 70.75 210 GLU B N 1
ATOM 3215 C CA . GLU B 1 210 ? 4.473 -24.953 -12.156 1 70.75 210 GLU B CA 1
ATOM 3216 C C . GLU B 1 210 ? 5.258 -25.906 -11.266 1 70.75 210 GLU B C 1
ATOM 3218 O O . GLU B 1 210 ? 5.875 -25.484 -10.289 1 70.75 210 GLU B O 1
ATOM 3223 N N . GLY B 1 211 ? 4.75 -27.031 -10.75 1 52.94 211 GLY B N 1
ATOM 3224 C CA . GLY B 1 211 ? 5.371 -28.109 -9.992 1 52.94 211 GLY B CA 1
ATOM 3225 C C . GLY B 1 211 ? 6.871 -28.203 -10.203 1 52.94 211 GLY B C 1
ATOM 3226 O O . GLY B 1 211 ? 7.379 -27.797 -11.258 1 52.94 211 GLY B O 1
ATOM 3227 N N . SER B 1 212 ? 7.707 -27.891 -9.117 1 42.47 212 SER B N 1
ATOM 3228 C CA . SER B 1 212 ? 9.117 -28.25 -9.141 1 42.47 212 SER B CA 1
ATOM 3229 C C . SER B 1 212 ? 9.328 -29.578 -9.883 1 42.47 212 SER B C 1
ATOM 3231 O O . SER B 1 212 ? 9.133 -30.656 -9.312 1 42.47 212 SER B O 1
ATOM 3233 N N . GLY B 1 213 ? 8.812 -29.875 -10.977 1 35.38 213 GLY B N 1
ATOM 3234 C CA . GLY B 1 213 ? 9.312 -31.109 -11.555 1 35.38 213 GLY B CA 1
ATOM 3235 C C . GLY B 1 213 ? 10.828 -31.172 -11.594 1 35.38 213 GLY B C 1
ATOM 3236 O O . GLY B 1 213 ? 11.453 -30.562 -12.453 1 35.38 213 GLY B O 1
ATOM 3237 N N . GLY B 1 214 ? 11.516 -30.938 -10.523 1 30.56 214 GLY B N 1
ATOM 3238 C CA . GLY B 1 214 ? 12.859 -31.5 -10.539 1 30.56 214 GLY B CA 1
ATOM 3239 C C . GLY B 1 214 ? 12.922 -32.875 -11.188 1 30.56 214 GLY B C 1
ATOM 3240 O O . GLY B 1 214 ? 12 -33.688 -11.039 1 30.56 214 GLY B O 1
ATOM 3241 N N . SER B 1 215 ? 13.461 -32.969 -12.391 1 29.39 215 SER B N 1
ATOM 3242 C CA . SER B 1 215 ? 14.117 -34.219 -12.797 1 29.39 215 SER B CA 1
ATOM 3243 C C . SER B 1 215 ? 14.797 -34.906 -11.609 1 29.39 215 SER B C 1
ATOM 3245 O O . SER B 1 215 ? 15.617 -34.281 -10.922 1 29.39 215 SER B O 1
ATOM 3247 N N . LEU B 1 216 ? 14.125 -35.781 -10.891 1 23.17 216 LEU B N 1
ATOM 3248 C CA . LEU B 1 216 ? 14.992 -36.906 -10.531 1 23.17 216 LEU B CA 1
ATOM 3249 C C . LEU B 1 216 ? 15.719 -37.469 -11.758 1 23.17 216 LEU B C 1
ATOM 3251 O O . LEU B 1 216 ? 15.156 -37.5 -12.852 1 23.17 216 LEU B O 1
#

pLDDT: mean 85.2, std 15.31, range [23.03, 97.94]

Nearest PDB structures (foldseek):
  3fm5-assembly3_B  TM=8.036E-01  e=2.764E-04  Rhodococcus jostii RHA1
  3eco-assembly1_A  TM=6.597E-01  e=3.532E-04  Staphylococcus aureus subsp. aureus Mu50
  3e6m-assembly4_H  TM=7.159E-01  e=2.360E-03  Ruegeria pomeroyi
  4rgu-assembly1_A-2  TM=6.021E-01  e=7.367E-04  Acinetobacter baylyi ADP1
  5x7z-assembly1_A-2  TM=6.253E-01  e=3.015E-03  Mycobacterium tuberculosis H37Rv

Sequence (432 aa):
MSNSRDIHENLNLADRATLKLLVALENGQQASQRGLAASIGVALGMTNYLVKRAVRKGLLKVDKIPAKRYAYYVTPKGFGEKSRLVAQYLSSSLGFFRQARSEYSALFAQMSAQNHARIALFGVSELAEIALLSAQEDNVNIVAVIQPGSNQDLFSGVPVLSSSEFANECGIDAVVITAAEAPQAAYELMVGRFGADRVFVVPLLHVNCEGSGGSLMSNSRDIHENLNLADRATLKLLVALENGQQASQRGLAASIGVALGMTNYLVKRAVRKGLLKVDKIPAKRYAYYVTPKGFGEKSRLVAQYLSSSLGFFRQARSEYSALFAQMSAQNHARIALFGVSELAEIALLSAQEDNVNIVAVIQPGSNQDLFSGVPVLSSSEFANECGIDAVVITAAEAPQAAYELMVGRFGADRVFVVPLLHVNCEGSGGSL

Radius of gyration: 24.66 Å; Cα contacts (8 Å, |Δi|>4): 674; chains: 2; bounding box: 56×77×58 Å

InterPro domains:
  IPR036388 Winged helix-like DNA-binding domain superfamily [G3DSA:1.10.10.10] (2-122)
  IPR036390 Winged helix DNA-binding domain superfamily [SSF46785] (11-89)

Secondary structure (DSSP, 8-state):
---TT-S-----HHHHHHHHHHHHHTT-EEE-HHHHHHHHTS-HHHHHHHHHHHHHTTSEEEEEETTTEEEEEE-HHHHHHHHHHHHHHHHHHTHHHHHHHHHHHHHHHHHHHTT--SEEEES-SHHHHHHHHHHHHTT--EEEEE-TT---SEETTEEEES-THHHHHTT--EEEE--SS-HHHHHHHHHHHH-GGGEE--GGG----S------/--GGG-S-----HHHHHHHHHHHHHTT-EEE-HHHHHHHHTS-HHHHHHHHHHHHHTTSEEEEEETTTEEEEEE-HHHHHHHHHHHHHHHHHHTHHHHHHHHHHHHHHHHHHHTT--SEEEES-SHHHHHHHHHHHHTT--EEEEE-TT---SEETTEEEES-THHHHHTT--EEEE--SS-HHHHHHHHHHHH-GGGEE--GGG----S------

Organism: NCBI:txid28181

Foldseek 3Di:
DPADPPPFPADPPLLLLLLLLLVVCAVKDKDALVRSCVSSVHDSVVSVVSQVVCVVVVQWDWDQDPPRIIIIYGDPVVVVSSVVSVVRNVCRVCSVLVVLLVQLLVVQVVCVVVVQQEEEEEADDVSVVSSVVSCVVNVHDHAEYEDAPDPDQDDPRHGYHNDPVCCVVVPHQAYEYRHQVCRQVRQVVVCVVRNLVRYDYGSVSVHDSPPPPPDD/DPFDPPPFPADPPLLLLLLLLLVVCAVWDKDALVRSCVSSVHDSVVSVVSVVVCVVVVQWDWDQDPPRIIIIYGDPVVVVSSVVSVVRNVCRVCVVLVQLLVQLLVVQVVCVVVVQQEEEEEADDVSVVSSVVSCVVNVHDHAEYEDAPDPDQDDPRHGYHNDPVCCVVVVHQAYEYRHQVCRQVRQVVVCVVRNLVRYDYGSVSVHDSPPPPPDD